Protein AF-A0A376B6M5-F1 (afdb_monomer_lite)

Organism: NCBI:txid36035

Radius of gyration: 37.92 Å; chains: 1; bounding box: 110×83×155 Å

pLDDT: mean 71.97, std 23.55, range [29.25, 98.12]

Structure (mmCIF, N/CA/C/O backbone):
data_AF-A0A376B6M5-F1
#
_entry.id   AF-A0A376B6M5-F1
#
loop_
_atom_site.group_PDB
_atom_site.id
_atom_site.type_symbol
_atom_site.label_atom_id
_atom_site.label_alt_id
_atom_site.label_comp_id
_atom_site.label_asym_id
_atom_site.label_entity_id
_atom_site.label_seq_id
_atom_site.pdbx_PDB_ins_code
_atom_site.Cartn_x
_atom_site.Cartn_y
_atom_site.Cartn_z
_atom_site.occupancy
_atom_site.B_iso_or_equiv
_atom_site.auth_seq_id
_atom_site.auth_comp_id
_atom_site.auth_asym_id
_atom_site.auth_atom_id
_atom_site.pdbx_PDB_model_num
ATOM 1 N N . MET A 1 1 ? 16.425 44.437 -76.023 1.00 42.38 1 MET A N 1
ATOM 2 C CA . MET A 1 1 ? 15.908 43.335 -75.188 1.00 42.38 1 MET A CA 1
ATOM 3 C C . MET A 1 1 ? 16.754 43.298 -73.933 1.00 42.38 1 MET A C 1
ATOM 5 O O . MET A 1 1 ? 17.931 42.989 -74.043 1.00 42.38 1 MET A O 1
ATOM 9 N N . SER A 1 2 ? 16.181 43.675 -72.793 1.00 36.00 2 SER A N 1
ATOM 10 C CA . SER A 1 2 ? 16.848 43.606 -71.491 1.00 36.00 2 SER A CA 1
ATOM 11 C C . SER A 1 2 ? 15.902 42.889 -70.540 1.00 36.00 2 SER A C 1
ATOM 13 O O . SER A 1 2 ? 14.833 43.403 -70.222 1.00 36.00 2 SER A O 1
ATOM 15 N N . THR A 1 3 ? 16.261 41.665 -70.176 1.00 44.50 3 THR A N 1
ATOM 16 C CA . THR A 1 3 ? 15.532 40.807 -69.243 1.00 44.50 3 THR A CA 1
ATOM 17 C C . THR A 1 3 ? 15.898 41.230 -67.824 1.00 44.50 3 THR A C 1
ATOM 19 O O . THR A 1 3 ? 17.062 41.161 -67.436 1.00 44.50 3 THR A O 1
ATOM 22 N N . ILE A 1 4 ? 14.913 41.715 -67.068 1.00 45.03 4 ILE A N 1
ATOM 23 C CA . ILE A 1 4 ? 15.058 42.065 -65.652 1.00 45.03 4 ILE A CA 1
ATOM 24 C C . ILE A 1 4 ? 14.768 40.804 -64.838 1.00 45.03 4 ILE A C 1
ATOM 26 O O . ILE A 1 4 ? 13.640 40.314 -64.821 1.00 45.03 4 ILE A O 1
ATOM 30 N N . THR A 1 5 ? 15.795 40.277 -64.179 1.00 50.28 5 THR A N 1
ATOM 31 C CA . THR A 1 5 ? 15.684 39.181 -63.214 1.00 50.28 5 THR A CA 1
ATOM 32 C C . THR A 1 5 ? 15.249 39.773 -61.875 1.00 50.28 5 THR A C 1
ATOM 34 O O . THR A 1 5 ? 16.032 40.451 -61.212 1.00 50.28 5 THR A O 1
ATOM 37 N N . VAL A 1 6 ? 13.988 39.569 -61.492 1.00 49.81 6 VAL A N 1
ATOM 38 C CA . VAL A 1 6 ? 13.473 39.966 -60.174 1.00 49.81 6 VAL A CA 1
ATOM 39 C C . VAL A 1 6 ? 13.987 38.959 -59.147 1.00 49.81 6 VAL A C 1
ATOM 41 O O . VAL A 1 6 ? 13.664 37.775 -59.215 1.00 49.81 6 VAL A O 1
ATOM 44 N N . ALA A 1 7 ? 14.831 39.419 -58.226 1.00 50.88 7 ALA A N 1
ATOM 45 C CA . ALA A 1 7 ? 15.274 38.628 -57.089 1.00 50.88 7 ALA A CA 1
ATOM 46 C C . ALA A 1 7 ? 14.101 38.463 -56.109 1.00 50.88 7 ALA A C 1
ATOM 48 O O . ALA A 1 7 ? 13.581 39.452 -55.596 1.00 50.88 7 ALA A O 1
ATOM 49 N N . ASN A 1 8 ? 13.689 37.216 -55.867 1.00 51.53 8 ASN A N 1
ATOM 50 C CA . ASN A 1 8 ? 12.739 36.862 -54.816 1.00 51.53 8 ASN A CA 1
ATOM 51 C C . ASN A 1 8 ? 13.352 37.209 -53.454 1.00 51.53 8 ASN A C 1
ATOM 53 O O . ASN A 1 8 ? 14.197 36.476 -52.941 1.00 51.53 8 ASN A O 1
ATOM 57 N N . THR A 1 9 ? 12.937 38.330 -52.873 1.00 55.41 9 THR A N 1
ATOM 58 C CA . THR A 1 9 ? 13.170 38.631 -51.462 1.00 55.41 9 THR A CA 1
ATOM 59 C C . THR A 1 9 ? 12.278 37.703 -50.644 1.00 55.41 9 THR A C 1
ATOM 61 O O . THR A 1 9 ? 11.066 37.901 -50.597 1.00 55.41 9 THR A O 1
ATOM 64 N N . VAL A 1 10 ? 12.866 36.651 -50.073 1.00 61.28 10 VAL A N 1
ATOM 65 C CA . VAL A 1 10 ? 12.209 35.804 -49.069 1.00 61.28 10 VAL A CA 1
ATOM 66 C C . VAL A 1 10 ? 11.846 36.707 -47.895 1.00 61.28 10 VAL A C 1
ATOM 68 O O . VAL A 1 10 ? 12.724 37.381 -47.356 1.00 61.28 10 VAL A O 1
ATOM 71 N N . ASP A 1 11 ? 10.558 36.773 -47.567 1.00 70.31 11 ASP A N 1
ATOM 72 C CA . ASP A 1 11 ? 10.058 37.571 -46.455 1.00 70.31 11 ASP A CA 1
ATOM 73 C C . ASP A 1 11 ? 10.614 36.975 -45.147 1.00 70.31 11 ASP A C 1
ATOM 75 O O . ASP A 1 11 ? 10.337 35.808 -44.850 1.00 70.31 11 ASP A O 1
ATOM 79 N N . PRO A 1 12 ? 11.451 37.700 -44.382 1.00 65.06 12 PRO A N 1
ATOM 80 C CA . PRO A 1 12 ? 12.035 37.182 -43.143 1.00 65.06 12 PRO A CA 1
ATOM 81 C C . PRO A 1 12 ? 10.975 36.761 -42.108 1.00 65.06 12 PRO A C 1
ATOM 83 O O . PRO A 1 12 ? 11.265 35.938 -41.235 1.00 65.06 12 PRO A O 1
ATOM 86 N N . ASP A 1 13 ? 9.736 37.249 -42.236 1.00 74.00 13 ASP A N 1
ATOM 87 C CA . ASP A 1 13 ? 8.611 36.847 -41.390 1.00 74.00 13 ASP A CA 1
ATOM 88 C C . ASP A 1 13 ? 8.170 35.384 -41.622 1.00 74.00 13 ASP A C 1
ATOM 90 O O . ASP A 1 13 ? 7.668 34.737 -40.693 1.00 74.00 13 ASP A O 1
ATOM 94 N N . ASP A 1 14 ? 8.408 34.814 -42.809 1.00 82.19 14 ASP A N 1
ATOM 95 C CA . ASP A 1 14 ? 8.034 33.428 -43.127 1.00 82.19 14 ASP A CA 1
ATOM 96 C C . ASP A 1 14 ? 8.996 32.401 -42.509 1.00 82.19 14 ASP A C 1
ATOM 98 O O . ASP A 1 14 ? 8.570 31.327 -42.064 1.00 82.19 14 ASP A O 1
ATOM 102 N N . GLU A 1 15 ? 10.289 32.726 -42.407 1.00 88.75 15 GLU A N 1
ATOM 103 C CA . GLU A 1 15 ? 11.267 31.844 -41.762 1.00 88.75 15 GLU A CA 1
ATOM 104 C C . GLU A 1 15 ? 11.004 31.743 -40.256 1.00 88.75 15 GLU A C 1
ATOM 106 O O . GLU A 1 15 ? 10.956 30.638 -39.705 1.00 88.75 15 GLU A O 1
ATOM 111 N N . TYR A 1 16 ? 10.743 32.877 -39.599 1.00 85.62 16 TYR A N 1
ATOM 112 C CA . TYR A 1 16 ? 10.411 32.904 -38.176 1.00 85.62 16 TYR A CA 1
ATOM 113 C C . TYR A 1 16 ? 9.125 32.121 -37.876 1.00 85.62 16 TYR A C 1
ATOM 115 O O . TYR A 1 16 ? 9.098 31.294 -36.961 1.00 85.62 16 TYR A O 1
ATOM 123 N N . ARG A 1 17 ? 8.067 32.304 -38.679 1.00 86.81 17 ARG A N 1
ATOM 124 C CA . ARG A 1 17 ? 6.808 31.548 -38.534 1.00 86.81 17 ARG A CA 1
ATOM 125 C C . ARG A 1 17 ? 7.002 30.049 -38.739 1.00 86.81 17 ARG A C 1
ATOM 127 O O . ARG A 1 17 ? 6.404 29.252 -38.012 1.00 86.81 17 ARG A O 1
ATOM 134 N N . SER A 1 18 ? 7.851 29.658 -39.687 1.00 89.81 18 SER A N 1
ATOM 135 C CA . SER A 1 18 ? 8.204 28.256 -39.927 1.00 89.81 18 SER A CA 1
ATOM 136 C C . SER A 1 18 ? 8.954 27.648 -38.737 1.00 89.81 18 SER A C 1
ATOM 138 O O . SER A 1 18 ? 8.598 26.563 -38.271 1.00 89.81 18 SER A O 1
ATOM 140 N N . GLN A 1 19 ? 9.942 28.359 -38.183 1.00 90.94 19 GLN A N 1
ATOM 141 C CA . GLN A 1 19 ? 10.676 27.914 -36.994 1.00 90.94 19 GLN A CA 1
ATOM 142 C C . GLN A 1 19 ? 9.765 27.816 -35.761 1.00 90.94 19 GLN A C 1
ATOM 144 O O . GLN A 1 19 ? 9.775 26.794 -35.076 1.00 90.94 19 GLN A O 1
ATOM 149 N N . LEU A 1 20 ? 8.920 28.821 -35.513 1.00 88.94 20 LEU A N 1
ATOM 150 C CA . LEU A 1 20 ? 7.974 28.811 -34.396 1.00 88.94 20 LEU A CA 1
ATOM 151 C C . LEU A 1 20 ? 6.954 27.670 -34.522 1.00 88.94 20 LEU A C 1
ATOM 153 O O . LEU A 1 20 ? 6.673 26.991 -33.537 1.00 88.94 20 LEU A O 1
ATOM 157 N N . SER A 1 21 ? 6.456 27.398 -35.732 1.00 90.62 21 SER A N 1
ATOM 158 C CA . SER A 1 21 ? 5.546 26.272 -35.983 1.00 90.62 21 SER A CA 1
ATOM 159 C C . SER A 1 21 ? 6.216 24.926 -35.704 1.00 90.62 21 SER A C 1
ATOM 161 O O . SER A 1 21 ? 5.599 24.055 -35.097 1.00 90.62 21 SER A O 1
ATOM 163 N N . LYS A 1 22 ? 7.498 24.762 -36.067 1.00 88.44 22 LYS A N 1
ATOM 164 C CA . LYS A 1 22 ? 8.281 23.562 -35.723 1.00 88.44 22 LYS A CA 1
ATOM 165 C C . LYS A 1 22 ? 8.461 23.407 -34.213 1.00 88.44 22 LYS A C 1
ATOM 167 O O . LYS A 1 22 ? 8.351 22.294 -33.715 1.00 88.44 22 LYS A O 1
ATOM 172 N N . ILE A 1 23 ? 8.704 24.499 -33.486 1.00 87.75 23 ILE A N 1
ATOM 173 C CA . ILE A 1 23 ? 8.846 24.483 -32.021 1.00 87.75 23 ILE A CA 1
ATOM 174 C C . ILE A 1 23 ? 7.514 24.137 -31.343 1.00 87.75 23 ILE A C 1
ATOM 176 O O . ILE A 1 23 ? 7.484 23.298 -30.449 1.00 87.75 23 ILE A O 1
ATOM 180 N N . ILE A 1 24 ? 6.403 24.740 -31.776 1.00 85.00 24 ILE A N 1
ATOM 181 C CA . ILE A 1 24 ? 5.067 24.425 -31.248 1.00 85.00 24 ILE A CA 1
ATOM 182 C C . ILE A 1 24 ? 4.728 22.959 -31.518 1.00 85.00 24 ILE A C 1
ATOM 184 O O . ILE A 1 24 ? 4.291 22.267 -30.604 1.00 85.00 24 ILE A O 1
ATOM 188 N N . GLN A 1 25 ? 4.985 22.473 -32.735 1.00 83.81 25 GLN A N 1
ATOM 189 C CA . GLN A 1 25 ? 4.788 21.069 -33.084 1.00 83.81 25 GLN A CA 1
ATOM 190 C C . GLN A 1 25 ? 5.658 20.154 -32.211 1.00 83.81 25 GLN A C 1
ATOM 192 O O . GLN A 1 25 ? 5.156 19.164 -31.695 1.00 83.81 25 GLN A O 1
ATOM 197 N N . LEU A 1 26 ? 6.921 20.522 -31.959 1.00 80.31 26 LEU A N 1
ATOM 198 C CA . LEU A 1 26 ? 7.808 19.793 -31.050 1.00 80.31 26 LEU A CA 1
ATOM 199 C C . LEU A 1 26 ? 7.228 19.720 -29.630 1.00 80.31 26 LEU A C 1
ATOM 201 O O . LEU A 1 26 ? 7.226 18.648 -29.043 1.00 80.31 26 LEU A O 1
ATOM 205 N N . PHE A 1 27 ? 6.709 20.823 -29.080 1.00 78.12 27 PHE A N 1
ATOM 206 C CA . PHE A 1 27 ? 6.097 20.828 -27.745 1.00 78.12 27 PHE A CA 1
ATOM 207 C C . PHE A 1 27 ? 4.767 20.072 -27.685 1.00 78.12 27 PHE A C 1
ATOM 209 O O . PHE A 1 27 ? 4.467 19.459 -26.666 1.00 78.12 27 PHE A O 1
ATOM 216 N N . GLN A 1 28 ? 3.978 20.097 -28.759 1.00 77.38 28 GLN A N 1
ATOM 217 C CA . GLN A 1 28 ? 2.741 19.320 -28.863 1.00 77.38 28 GLN A CA 1
ATOM 218 C C . GLN A 1 28 ? 3.023 17.818 -28.998 1.00 77.38 28 GLN A C 1
ATOM 220 O O . GLN A 1 28 ? 2.302 17.002 -28.425 1.00 77.38 28 GLN A O 1
ATOM 225 N N . ASP A 1 29 ? 4.086 17.457 -29.718 1.00 76.69 29 ASP A N 1
ATOM 226 C CA . ASP A 1 29 ? 4.529 16.073 -29.887 1.00 76.69 29 ASP A CA 1
ATOM 227 C C . ASP A 1 29 ? 5.296 15.561 -28.654 1.00 76.69 29 ASP A C 1
ATOM 229 O O . ASP A 1 29 ? 5.289 14.357 -28.370 1.00 76.69 29 ASP A O 1
ATOM 233 N N . TYR A 1 30 ? 5.920 16.462 -27.884 1.00 78.19 30 TYR A N 1
ATOM 234 C CA . TYR A 1 30 ? 6.605 16.157 -26.631 1.00 78.19 30 TYR A CA 1
ATOM 235 C C . TYR A 1 30 ? 5.598 15.909 -25.507 1.00 78.19 30 TYR A C 1
ATOM 237 O O . TYR A 1 30 ? 5.283 16.768 -24.687 1.00 78.19 30 TYR A O 1
ATOM 245 N N . ASN A 1 31 ? 5.112 14.674 -25.450 1.00 82.06 31 ASN A N 1
ATOM 246 C CA . ASN A 1 31 ? 4.374 14.161 -24.311 1.00 82.06 31 ASN A CA 1
ATOM 247 C C . ASN A 1 31 ? 5.302 13.238 -23.499 1.00 82.06 31 ASN A C 1
ATOM 249 O O . ASN A 1 31 ? 5.416 12.055 -23.839 1.00 82.06 31 ASN A O 1
ATOM 253 N N . PRO A 1 32 ? 5.974 13.736 -22.441 1.00 79.19 32 PRO A N 1
ATOM 254 C CA . PRO A 1 32 ? 6.906 12.932 -21.643 1.00 79.19 32 PRO A CA 1
ATOM 255 C C . PRO A 1 32 ? 6.212 11.758 -20.939 1.00 79.19 32 PRO A C 1
ATOM 257 O O . PRO A 1 32 ? 6.859 10.777 -20.587 1.00 79.19 32 PRO A O 1
ATOM 260 N N . GLY A 1 33 ? 4.887 11.831 -20.768 1.00 85.62 33 GLY A N 1
ATOM 261 C CA . GLY A 1 33 ? 4.089 10.740 -20.226 1.00 85.62 33 GLY A CA 1
ATOM 262 C C . GLY A 1 33 ? 3.821 9.620 -21.227 1.00 85.62 33 GLY A C 1
ATOM 263 O O . GLY A 1 33 ? 3.503 8.519 -20.795 1.00 85.62 33 GLY A O 1
ATOM 264 N N . LYS A 1 34 ? 3.949 9.858 -22.539 1.00 89.75 34 LYS A N 1
ATOM 265 C CA . LYS A 1 34 ? 3.618 8.867 -23.572 1.00 89.75 34 LYS A CA 1
ATOM 266 C C . LYS A 1 34 ? 4.549 7.660 -23.493 1.00 89.75 34 LYS A C 1
ATOM 268 O O . LYS A 1 34 ? 5.763 7.809 -23.367 1.00 89.75 34 LYS A O 1
ATOM 273 N N . ILE A 1 35 ? 3.987 6.471 -23.662 1.00 90.19 35 ILE A N 1
ATOM 274 C CA . ILE A 1 35 ? 4.739 5.217 -23.658 1.00 90.19 35 ILE A CA 1
ATOM 275 C C . ILE A 1 35 ? 5.524 5.103 -24.965 1.00 90.19 35 ILE A C 1
ATOM 277 O O . ILE A 1 35 ? 4.984 4.793 -26.024 1.00 90.19 35 ILE A O 1
ATOM 281 N N . THR A 1 36 ? 6.810 5.425 -24.888 1.00 90.69 36 THR A N 1
ATOM 282 C CA . THR A 1 36 ? 7.780 5.290 -25.975 1.00 90.69 36 THR A CA 1
ATOM 283 C C . THR A 1 36 ? 9.083 4.766 -25.392 1.00 90.69 36 THR A C 1
ATOM 285 O O . THR A 1 36 ? 9.381 5.023 -24.225 1.00 90.69 36 THR A O 1
ATOM 288 N N . GLN A 1 37 ? 9.878 4.071 -26.207 1.00 92.12 37 GLN A N 1
ATOM 289 C CA . GLN A 1 37 ? 11.206 3.602 -25.809 1.00 92.12 37 GLN A CA 1
ATOM 290 C C . GLN A 1 37 ? 12.057 4.750 -25.239 1.00 92.12 37 GLN A C 1
ATOM 292 O O . GLN A 1 37 ? 12.602 4.620 -24.150 1.00 92.12 37 GLN A O 1
ATOM 297 N N . GLN A 1 38 ? 12.084 5.906 -25.915 1.00 90.88 38 GLN A N 1
ATOM 298 C CA . GLN A 1 38 ? 12.850 7.072 -25.466 1.00 90.88 38 GLN A CA 1
ATOM 299 C C . GLN A 1 38 ? 12.392 7.592 -24.098 1.00 90.88 38 GLN A C 1
ATOM 301 O O . GLN A 1 38 ? 13.226 7.893 -23.247 1.00 90.88 38 GLN A O 1
ATOM 306 N N . ASN A 1 39 ? 11.081 7.700 -23.860 1.00 93.06 39 ASN A N 1
ATOM 307 C CA . ASN A 1 39 ? 10.576 8.179 -22.572 1.00 93.06 39 ASN A CA 1
ATOM 308 C C . ASN A 1 39 ? 10.850 7.174 -21.441 1.00 93.06 39 ASN A C 1
ATOM 310 O O . ASN A 1 39 ? 11.148 7.591 -20.324 1.00 93.06 39 ASN A O 1
ATOM 314 N N . ILE A 1 40 ? 10.809 5.868 -21.727 1.00 95.12 40 ILE A N 1
ATOM 315 C CA . ILE A 1 40 ? 11.199 4.828 -20.765 1.00 95.12 40 ILE A CA 1
ATOM 316 C C . ILE A 1 40 ? 12.693 4.944 -20.439 1.00 95.12 40 ILE A C 1
ATOM 318 O O . ILE A 1 40 ? 13.043 4.983 -19.262 1.00 95.12 40 ILE A O 1
ATOM 322 N N . THR A 1 41 ? 13.564 5.095 -21.442 1.00 95.19 41 THR A N 1
ATOM 323 C CA . THR A 1 41 ? 15.000 5.350 -21.235 1.00 95.19 41 THR A CA 1
ATOM 324 C C . THR A 1 41 ? 15.237 6.615 -20.405 1.00 95.19 41 THR A C 1
ATOM 326 O O . THR A 1 41 ? 16.041 6.598 -19.479 1.00 95.19 41 THR A O 1
ATOM 329 N N . ASN A 1 42 ? 14.496 7.698 -20.659 1.00 94.94 42 ASN A N 1
ATOM 330 C CA . ASN A 1 42 ? 14.600 8.928 -19.868 1.00 94.94 42 ASN A CA 1
ATOM 331 C C . ASN A 1 42 ? 14.235 8.697 -18.391 1.00 94.94 42 ASN A C 1
ATOM 333 O O . ASN A 1 42 ? 14.924 9.203 -17.509 1.00 94.94 42 ASN A O 1
ATOM 337 N N . ILE A 1 43 ? 13.182 7.920 -18.112 1.00 95.81 43 ILE A N 1
ATOM 338 C CA . ILE A 1 43 ? 12.822 7.527 -16.741 1.00 95.81 43 ILE A CA 1
ATOM 339 C C . ILE A 1 43 ? 13.941 6.702 -16.097 1.00 95.81 43 ILE A C 1
ATOM 341 O O . ILE A 1 43 ? 14.291 6.956 -14.946 1.00 95.81 43 ILE A O 1
ATOM 345 N N . CYS A 1 44 ? 14.514 5.745 -16.829 1.00 96.81 44 CYS A N 1
ATOM 346 C CA . CYS A 1 44 ? 15.618 4.920 -16.338 1.00 96.81 44 CYS A CA 1
ATOM 347 C C . CYS A 1 44 ? 16.829 5.784 -15.966 1.00 96.81 44 CYS A C 1
ATOM 349 O O . CYS A 1 44 ? 17.364 5.634 -14.873 1.00 96.81 44 CYS A O 1
ATOM 351 N N . ASN A 1 45 ? 17.173 6.770 -16.800 1.00 95.31 45 ASN A N 1
ATOM 352 C CA . ASN A 1 45 ? 18.247 7.722 -16.515 1.00 95.31 45 ASN A CA 1
ATOM 353 C C . ASN A 1 45 ? 17.975 8.547 -15.245 1.00 95.31 45 ASN A C 1
ATOM 355 O O . ASN A 1 45 ? 18.883 8.753 -14.448 1.00 95.31 45 ASN A O 1
ATOM 359 N N . ILE A 1 46 ? 16.729 8.991 -15.018 1.00 95.75 46 ILE A N 1
ATOM 360 C CA . ILE A 1 46 ? 16.339 9.708 -13.786 1.00 95.75 46 ILE A CA 1
ATOM 361 C C . ILE A 1 46 ? 16.523 8.825 -12.542 1.00 95.75 46 ILE A C 1
ATOM 363 O O . ILE A 1 46 ? 16.853 9.329 -11.470 1.00 95.75 46 ILE A O 1
ATOM 367 N N . LEU A 1 47 ? 16.301 7.516 -12.680 1.00 95.81 47 LEU A N 1
ATOM 368 C CA . LEU A 1 47 ? 16.459 6.530 -11.610 1.00 95.81 47 LEU A CA 1
ATOM 369 C C . LEU A 1 47 ? 17.875 5.927 -11.540 1.00 95.81 47 LEU A C 1
ATOM 371 O O . LEU A 1 47 ? 18.097 5.039 -10.723 1.00 95.81 47 LEU A O 1
ATOM 375 N N . ASN A 1 48 ? 18.826 6.421 -12.343 1.00 96.69 48 ASN A N 1
ATOM 376 C CA . ASN A 1 48 ? 20.199 5.913 -12.463 1.00 96.69 48 ASN A CA 1
ATOM 377 C C . ASN A 1 48 ? 20.286 4.420 -12.837 1.00 96.69 48 ASN A C 1
ATOM 379 O O . ASN A 1 48 ? 21.124 3.694 -12.309 1.00 96.69 48 ASN A O 1
ATOM 383 N N . LEU A 1 49 ? 19.413 3.966 -13.736 1.00 96.94 49 LEU A N 1
ATOM 384 C CA . LEU A 1 49 ? 19.402 2.602 -14.263 1.00 96.94 49 LEU A CA 1
ATOM 385 C C . LEU A 1 49 ? 20.096 2.541 -15.625 1.00 96.94 49 LEU A C 1
ATOM 387 O O . LEU A 1 49 ? 19.938 3.445 -16.451 1.00 96.94 49 LEU A O 1
ATOM 391 N N . GLU A 1 50 ? 20.815 1.452 -15.883 1.00 97.56 50 GLU A N 1
ATOM 392 C CA . GLU A 1 50 ? 21.448 1.211 -17.178 1.00 97.56 50 GLU A CA 1
ATOM 393 C C . GLU A 1 50 ? 20.415 0.713 -18.191 1.00 97.56 50 GLU A C 1
ATOM 395 O O . GLU A 1 50 ? 19.492 -0.028 -17.844 1.00 97.56 50 GLU A O 1
ATOM 400 N N . THR A 1 51 ? 20.554 1.116 -19.458 1.00 97.19 51 THR A N 1
ATOM 401 C CA . THR A 1 51 ? 19.656 0.666 -20.530 1.00 97.19 51 THR A CA 1
ATOM 402 C C . THR A 1 51 ? 20.423 0.233 -21.771 1.00 97.19 51 THR A C 1
ATOM 404 O O . THR A 1 51 ? 21.403 0.866 -22.162 1.00 97.19 51 THR A O 1
ATOM 407 N N . PHE A 1 52 ? 19.943 -0.831 -22.409 1.00 96.44 52 PHE A N 1
ATOM 408 C CA . PHE A 1 52 ? 20.511 -1.427 -23.614 1.00 96.44 52 PHE A CA 1
ATOM 409 C C . PHE A 1 52 ? 19.402 -1.644 -24.638 1.00 96.44 52 PHE A C 1
ATOM 411 O O . PHE A 1 52 ? 18.273 -1.974 -24.278 1.00 96.44 52 PHE A O 1
ATOM 418 N N . VAL A 1 53 ? 19.709 -1.447 -25.916 1.00 94.25 53 VAL A N 1
ATOM 419 C CA . VAL A 1 53 ? 18.747 -1.614 -27.008 1.00 94.25 53 VAL A CA 1
ATOM 420 C C . VAL A 1 53 ? 19.304 -2.635 -27.982 1.00 94.25 53 VAL A C 1
ATOM 422 O O . VAL A 1 53 ? 20.406 -2.444 -28.492 1.00 94.25 53 VAL A O 1
ATOM 425 N N . ASP A 1 54 ? 18.529 -3.677 -28.256 1.00 93.12 54 ASP A N 1
ATOM 426 C CA . ASP A 1 54 ? 18.867 -4.728 -29.211 1.00 93.12 54 ASP A CA 1
ATOM 427 C C . ASP A 1 54 ? 17.747 -4.902 -30.248 1.00 93.12 54 ASP A C 1
ATOM 429 O O . ASP A 1 54 ? 16.578 -4.617 -29.977 1.00 93.12 54 ASP A O 1
ATOM 433 N N . THR A 1 55 ? 18.091 -5.339 -31.458 1.00 89.81 55 THR A N 1
ATOM 434 C CA . THR A 1 55 ? 17.117 -5.641 -32.518 1.00 89.81 55 THR A CA 1
ATOM 435 C C . THR A 1 55 ? 17.042 -7.145 -32.700 1.00 89.81 55 THR A C 1
ATOM 437 O O . THR A 1 55 ? 17.977 -7.769 -33.190 1.00 89.81 55 THR A O 1
ATOM 440 N N . LEU A 1 56 ? 15.905 -7.722 -32.328 1.00 86.12 56 LEU A N 1
ATOM 441 C CA . LEU A 1 56 ? 15.634 -9.142 -32.471 1.00 86.12 56 LEU A CA 1
ATOM 442 C C . LEU A 1 56 ? 14.976 -9.391 -33.830 1.00 86.12 56 LEU A C 1
ATOM 444 O O . LEU A 1 56 ? 13.874 -8.903 -34.108 1.00 86.12 56 LEU A O 1
ATOM 448 N N . THR A 1 57 ? 15.647 -10.169 -34.674 1.00 79.44 57 THR A N 1
ATOM 449 C CA . THR A 1 57 ? 15.038 -10.775 -35.858 1.00 79.44 57 THR A CA 1
ATOM 450 C C . THR A 1 57 ? 14.312 -12.053 -35.429 1.00 79.44 57 THR A C 1
ATOM 452 O O . THR A 1 57 ? 14.890 -12.912 -34.769 1.00 79.44 57 THR A O 1
ATOM 455 N N . GLU A 1 58 ? 13.028 -12.202 -35.776 1.00 67.44 58 GLU A N 1
ATOM 456 C CA . GLU A 1 58 ? 12.214 -13.399 -35.461 1.00 67.44 58 GLU A CA 1
ATOM 457 C C . GLU A 1 58 ? 12.647 -14.661 -36.257 1.00 67.44 58 GLU A C 1
ATOM 459 O O . GLU A 1 58 ? 11.859 -15.577 -36.462 1.00 67.44 58 GLU A O 1
ATOM 464 N N . GLU A 1 59 ? 13.906 -14.755 -36.693 1.00 59.03 59 GLU A N 1
ATOM 465 C CA . GLU A 1 59 ? 14.407 -15.760 -37.646 1.00 59.03 59 GLU A CA 1
ATOM 466 C C . GLU A 1 59 ? 14.524 -17.197 -37.088 1.00 59.03 59 GLU A C 1
ATOM 468 O O . GLU A 1 59 ? 14.999 -18.078 -37.794 1.00 59.03 59 GLU A O 1
ATOM 473 N N . HIS A 1 60 ? 14.098 -17.490 -35.851 1.00 50.50 60 HIS A N 1
ATOM 474 C CA . HIS A 1 60 ? 14.364 -18.790 -35.197 1.00 50.50 60 HIS A CA 1
ATOM 475 C C . HIS A 1 60 ? 13.153 -19.534 -34.606 1.00 50.50 60 HIS A C 1
ATOM 477 O O . HIS A 1 60 ? 13.340 -20.524 -33.903 1.00 50.50 60 HIS A O 1
ATOM 483 N N . GLN A 1 61 ? 11.911 -19.125 -34.889 1.00 49.94 61 GLN A N 1
ATOM 484 C CA . GLN A 1 61 ? 10.726 -19.918 -34.494 1.00 49.94 61 GLN A CA 1
ATOM 485 C C . GLN A 1 61 ? 10.082 -20.715 -35.640 1.00 49.94 61 GLN A C 1
ATOM 487 O O . GLN A 1 61 ? 9.250 -21.585 -35.383 1.00 49.94 61 GLN A O 1
ATOM 492 N N . GLU A 1 62 ? 10.475 -20.483 -36.895 1.00 53.53 62 GLU A N 1
ATOM 493 C CA . GLU A 1 62 ? 9.877 -21.172 -38.049 1.00 53.53 62 GLU A CA 1
ATOM 494 C C . GLU A 1 62 ? 10.547 -22.523 -38.378 1.00 53.53 62 GLU A C 1
ATOM 496 O O . GLU A 1 62 ? 9.869 -23.421 -38.888 1.00 53.53 62 GLU A O 1
ATOM 501 N N . ASP A 1 63 ? 11.805 -22.741 -37.973 1.00 53.50 63 ASP A N 1
ATOM 502 C CA . ASP A 1 63 ? 12.569 -23.965 -38.283 1.00 53.50 63 ASP A CA 1
ATOM 503 C C . ASP A 1 63 ? 11.971 -25.248 -37.664 1.00 53.50 63 ASP A C 1
ATOM 505 O O . ASP A 1 63 ? 12.005 -26.317 -38.281 1.00 53.50 63 ASP A O 1
ATOM 509 N N . GLU A 1 64 ? 11.345 -25.175 -36.481 1.00 54.88 64 GLU A N 1
ATOM 510 C CA . GLU A 1 64 ? 10.639 -26.332 -35.893 1.00 54.88 64 GLU A CA 1
ATOM 511 C C . GLU A 1 64 ? 9.346 -26.674 -36.651 1.00 54.88 64 GLU A C 1
ATOM 513 O O . GLU A 1 64 ? 8.960 -27.843 -36.751 1.00 54.88 64 GLU A O 1
ATOM 518 N N . THR A 1 65 ? 8.688 -25.673 -37.240 1.00 56.88 65 THR A N 1
ATOM 519 C CA . THR A 1 65 ? 7.434 -25.876 -37.978 1.00 56.88 65 THR A CA 1
ATOM 520 C C . THR A 1 65 ? 7.702 -26.377 -39.402 1.00 56.88 65 THR A C 1
ATOM 522 O O . THR A 1 65 ? 6.946 -27.209 -39.917 1.00 56.88 65 THR A O 1
ATOM 525 N N . GLU A 1 66 ? 8.798 -25.945 -40.035 1.00 58.59 66 GLU A N 1
ATOM 526 C CA . GLU A 1 66 ? 9.229 -26.469 -41.337 1.00 58.59 66 GLU A CA 1
ATOM 527 C C . GLU A 1 66 ? 9.755 -27.908 -41.262 1.00 58.59 66 GLU A C 1
ATOM 529 O O . GLU A 1 66 ? 9.445 -28.707 -42.152 1.00 58.59 66 GLU A O 1
ATOM 534 N N . MET A 1 67 ? 10.441 -28.302 -40.181 1.00 55.69 67 MET A N 1
ATOM 535 C CA . MET A 1 67 ? 10.849 -29.702 -39.981 1.00 55.69 67 MET A CA 1
ATOM 536 C C . MET A 1 67 ? 9.650 -30.660 -39.878 1.00 55.69 67 MET A C 1
ATOM 538 O O . MET A 1 67 ? 9.676 -31.751 -40.456 1.00 55.69 67 MET A O 1
ATOM 542 N N . LEU A 1 68 ? 8.565 -30.253 -39.206 1.00 58.56 68 LEU A N 1
ATOM 543 C CA . LEU A 1 68 ? 7.333 -31.050 -39.139 1.00 58.56 68 LEU A CA 1
ATOM 544 C C . LEU A 1 68 ? 6.579 -31.097 -40.477 1.00 58.56 68 LEU A C 1
ATOM 546 O O . LEU A 1 68 ? 5.984 -32.127 -40.807 1.00 58.56 68 LEU A O 1
ATOM 550 N N . LYS A 1 69 ? 6.633 -30.029 -41.284 1.00 59.97 69 LYS A N 1
ATOM 551 C CA . LYS A 1 69 ? 6.066 -30.033 -42.643 1.00 59.97 69 LYS A CA 1
ATOM 552 C C . LYS A 1 69 ? 6.873 -30.907 -43.608 1.00 59.97 69 LYS A C 1
ATOM 554 O O . LYS A 1 69 ? 6.269 -31.629 -44.402 1.00 59.97 69 LYS A O 1
ATOM 559 N N . GLN A 1 70 ? 8.204 -30.936 -43.498 1.00 58.25 70 GLN A N 1
ATOM 560 C CA . GLN A 1 70 ? 9.044 -31.833 -44.303 1.00 58.25 70 GLN A CA 1
ATOM 561 C C . GLN A 1 70 ? 8.855 -33.316 -43.945 1.00 58.25 70 GLN A C 1
ATOM 563 O O . GLN A 1 70 ? 8.978 -34.166 -44.829 1.00 58.25 70 GLN A O 1
ATOM 568 N N . GLN A 1 71 ? 8.467 -33.655 -42.709 1.00 58.31 71 GLN A N 1
ATOM 569 C CA . GLN A 1 71 ? 8.097 -35.037 -42.363 1.00 58.31 71 GLN A CA 1
ATOM 570 C C . GLN A 1 71 ? 6.720 -35.477 -42.888 1.00 58.31 71 GLN A C 1
ATOM 572 O O . GLN A 1 71 ? 6.488 -36.678 -43.015 1.00 58.31 71 GLN A O 1
ATOM 577 N N . GLN A 1 72 ? 5.821 -34.553 -43.249 1.00 57.84 72 GLN A N 1
ATOM 578 C CA . GLN A 1 72 ? 4.496 -34.899 -43.794 1.00 57.84 72 GLN A CA 1
ATOM 579 C C . GLN A 1 72 ? 4.404 -34.850 -45.330 1.00 57.84 72 GLN A C 1
ATOM 581 O O . GLN A 1 72 ? 3.441 -35.370 -45.888 1.00 57.84 72 GLN A O 1
ATOM 586 N N . GLN A 1 73 ? 5.400 -34.306 -46.040 1.00 55.97 73 GLN A N 1
ATOM 587 C CA . GLN A 1 73 ? 5.352 -34.148 -47.505 1.00 55.97 73 GLN A CA 1
ATOM 588 C C .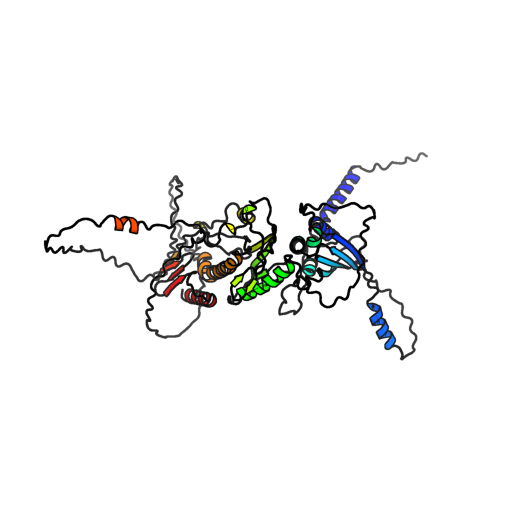 GLN A 1 73 ? 5.987 -35.281 -48.338 1.00 55.97 73 GLN A C 1
ATOM 590 O O . GLN A 1 73 ? 6.098 -35.154 -49.555 1.00 55.97 73 GLN A O 1
ATOM 595 N N . GLN A 1 74 ? 6.330 -36.440 -47.764 1.00 55.06 74 GLN A N 1
ATOM 596 C CA . GLN A 1 74 ? 6.848 -37.573 -48.559 1.00 55.06 74 GLN A CA 1
ATOM 597 C C . GLN A 1 74 ? 5.789 -38.414 -49.306 1.00 55.06 74 GLN A C 1
ATOM 599 O O . GLN A 1 74 ? 6.103 -39.511 -49.762 1.00 55.06 74 GLN A O 1
ATOM 604 N N . GLN A 1 75 ? 4.557 -37.931 -49.509 1.00 55.31 75 GLN A N 1
ATOM 605 C CA . GLN A 1 75 ? 3.588 -38.604 -50.391 1.00 55.31 75 GLN A CA 1
ATOM 606 C C . GLN A 1 75 ? 2.710 -37.617 -51.179 1.00 55.31 75 GLN A C 1
ATOM 608 O O . GLN A 1 75 ? 1.566 -37.395 -50.803 1.00 55.31 75 GLN A O 1
ATOM 613 N N . GLN A 1 76 ? 3.232 -37.049 -52.278 1.00 45.53 76 GLN A N 1
ATOM 614 C CA . GLN A 1 76 ? 2.565 -36.903 -53.596 1.00 45.53 76 GLN A CA 1
ATOM 615 C C . GLN A 1 76 ? 3.340 -35.945 -54.532 1.00 45.53 76 GLN A C 1
ATOM 617 O O . GLN A 1 76 ? 3.869 -34.941 -54.063 1.00 45.53 76 GLN A O 1
ATOM 622 N N . PRO A 1 77 ? 3.376 -36.193 -55.860 1.00 51.72 77 PRO A N 1
ATOM 623 C CA . PRO A 1 77 ? 3.892 -35.242 -56.837 1.00 51.72 77 PRO A CA 1
ATOM 624 C C . PRO A 1 77 ? 2.740 -34.557 -57.583 1.00 51.72 77 PRO A C 1
ATOM 626 O O . PRO A 1 77 ? 2.040 -35.210 -58.351 1.00 51.72 77 PRO A O 1
ATOM 629 N N . THR A 1 78 ? 2.557 -33.244 -57.447 1.00 43.47 78 THR A N 1
ATOM 630 C CA . THR A 1 78 ? 1.928 -32.431 -58.505 1.00 43.47 78 THR A CA 1
ATOM 631 C C . THR A 1 78 ? 2.452 -31.002 -58.440 1.00 43.47 78 THR A C 1
ATOM 633 O O . THR A 1 78 ? 2.540 -30.395 -57.380 1.00 43.47 78 THR A O 1
ATOM 636 N N . GLN A 1 79 ? 2.859 -30.520 -59.611 1.00 51.03 79 GLN A N 1
ATOM 637 C CA . GLN A 1 79 ? 3.364 -29.186 -59.888 1.00 51.03 79 GLN A CA 1
ATOM 638 C C . GLN A 1 79 ? 2.272 -28.138 -59.672 1.00 51.03 79 GLN A C 1
ATOM 640 O O . GLN A 1 79 ? 1.256 -28.201 -60.352 1.00 51.03 79 GLN A O 1
ATOM 645 N N . GLU A 1 80 ? 2.534 -27.127 -58.849 1.00 44.53 80 GLU A N 1
ATOM 646 C CA . GLU A 1 80 ? 1.970 -25.789 -59.023 1.00 44.53 80 GLU A CA 1
ATOM 647 C C . GLU A 1 80 ? 2.926 -24.749 -58.423 1.00 44.53 80 GLU A C 1
ATOM 649 O O . GLU A 1 80 ? 3.593 -24.966 -57.415 1.00 44.53 80 GLU A O 1
ATOM 654 N N . ARG A 1 81 ? 3.093 -23.651 -59.158 1.00 53.22 81 ARG A N 1
ATOM 655 C CA . ARG A 1 81 ? 4.123 -22.631 -58.970 1.00 53.22 81 ARG A CA 1
ATOM 656 C C . ARG A 1 81 ? 3.603 -21.604 -57.965 1.00 53.22 81 ARG A C 1
ATOM 658 O O . ARG A 1 81 ? 2.924 -20.662 -58.362 1.00 53.22 81 ARG A O 1
ATOM 665 N N . GLU A 1 82 ? 3.909 -21.792 -56.686 1.00 46.22 82 GLU A N 1
ATOM 666 C CA . GLU A 1 82 ? 3.596 -20.816 -55.639 1.00 46.22 82 GLU A CA 1
ATOM 667 C C . GLU A 1 82 ? 4.486 -19.574 -55.776 1.00 46.22 82 GLU A C 1
ATOM 669 O O . GLU A 1 82 ? 5.714 -19.627 -55.697 1.00 46.22 82 GLU A O 1
ATOM 674 N N . THR A 1 83 ? 3.853 -18.423 -55.995 1.00 47.81 83 THR A N 1
ATOM 675 C CA . THR A 1 83 ? 4.446 -17.110 -55.746 1.00 47.81 83 THR A CA 1
ATOM 676 C C . THR A 1 83 ? 4.677 -16.963 -54.248 1.00 47.81 83 THR A C 1
ATOM 678 O O . THR A 1 83 ? 3.728 -16.741 -53.497 1.00 47.81 83 THR A O 1
ATOM 681 N N . THR A 1 84 ? 5.930 -17.090 -53.820 1.00 49.81 84 THR A N 1
ATOM 682 C CA . THR A 1 84 ? 6.370 -16.851 -52.444 1.00 49.81 84 THR A CA 1
ATOM 683 C C . THR A 1 84 ? 6.123 -15.382 -52.098 1.00 49.81 84 THR A C 1
ATOM 685 O O . THR A 1 84 ? 6.896 -14.496 -52.466 1.00 49.81 84 THR A O 1
ATOM 688 N N . ALA A 1 85 ? 4.996 -15.096 -51.448 1.00 48.53 85 ALA A N 1
ATOM 689 C CA . ALA A 1 85 ? 4.783 -13.815 -50.800 1.00 48.53 85 ALA A CA 1
ATOM 690 C C . ALA A 1 85 ? 5.799 -13.721 -49.656 1.00 48.53 85 ALA A C 1
ATOM 692 O O . ALA A 1 85 ? 5.744 -14.510 -48.717 1.00 48.53 85 ALA A O 1
ATOM 693 N N . VAL A 1 86 ? 6.753 -12.793 -49.764 1.00 53.19 86 VAL A N 1
ATOM 694 C CA . VAL A 1 86 ? 7.672 -12.456 -48.674 1.00 53.19 86 VAL A CA 1
ATOM 695 C C . VAL A 1 86 ? 6.814 -11.928 -47.528 1.00 53.19 86 VAL A C 1
ATOM 697 O O . VAL A 1 86 ? 6.299 -10.812 -47.595 1.00 53.19 86 VAL A O 1
ATOM 700 N N . ILE A 1 87 ? 6.593 -12.763 -46.515 1.00 54.28 87 ILE A N 1
ATOM 701 C CA . ILE A 1 87 ? 5.930 -12.353 -45.282 1.00 54.28 87 ILE A CA 1
ATOM 702 C C . ILE A 1 87 ? 6.858 -11.316 -44.635 1.00 54.28 87 ILE A C 1
ATOM 704 O O . ILE A 1 87 ? 8.038 -11.613 -44.441 1.00 54.28 87 ILE A O 1
ATOM 708 N N . PRO A 1 88 ? 6.390 -10.089 -44.349 1.00 57.56 88 PRO A N 1
ATOM 709 C CA . PRO A 1 88 ? 7.218 -9.103 -43.676 1.00 57.56 88 PRO A CA 1
ATOM 710 C C . PRO A 1 88 ? 7.561 -9.636 -42.283 1.00 57.56 88 PRO A C 1
ATOM 712 O O . PRO A 1 88 ? 6.680 -9.774 -41.431 1.00 57.56 88 PRO A O 1
ATOM 715 N N . THR A 1 89 ? 8.836 -9.951 -42.063 1.00 59.69 89 THR A N 1
ATOM 716 C CA . THR A 1 89 ? 9.360 -10.297 -40.745 1.00 59.69 89 THR A CA 1
ATOM 717 C C . THR A 1 89 ? 9.102 -9.120 -39.809 1.00 59.69 89 THR A C 1
ATOM 719 O O . THR A 1 89 ? 9.461 -7.971 -40.090 1.00 59.69 89 THR A O 1
ATOM 722 N N . LYS A 1 90 ? 8.388 -9.372 -38.708 1.00 68.44 90 LYS A N 1
ATOM 723 C CA . LYS A 1 90 ? 8.147 -8.342 -37.699 1.00 68.44 90 LYS A CA 1
ATOM 724 C C . LYS A 1 90 ? 9.445 -8.128 -36.939 1.00 68.44 90 LYS A C 1
ATOM 726 O O . LYS A 1 90 ? 9.832 -8.947 -36.115 1.00 68.44 90 LYS A O 1
ATOM 731 N N . ASN A 1 91 ? 10.103 -7.008 -37.206 1.00 83.19 91 ASN A N 1
ATOM 732 C CA . ASN A 1 91 ? 11.265 -6.609 -36.427 1.00 83.19 91 ASN A CA 1
ATOM 733 C C . ASN A 1 91 ? 10.813 -6.233 -35.011 1.00 83.19 91 ASN A C 1
ATOM 735 O O . ASN A 1 91 ? 9.922 -5.392 -34.831 1.00 83.19 91 ASN A O 1
ATOM 739 N N . VAL A 1 92 ? 11.427 -6.864 -34.012 1.00 90.00 92 VAL A N 1
ATOM 740 C CA . VAL A 1 92 ? 11.195 -6.576 -32.597 1.00 90.00 92 VAL A CA 1
ATOM 741 C C . VAL A 1 92 ? 12.410 -5.828 -32.058 1.00 90.00 92 VAL A C 1
ATOM 743 O O . VAL A 1 92 ? 13.540 -6.255 -32.259 1.00 90.00 92 VAL A O 1
ATOM 746 N N . ILE A 1 93 ? 12.197 -4.705 -31.375 1.00 92.00 93 ILE A N 1
ATOM 747 C CA . ILE A 1 93 ? 13.256 -4.018 -30.621 1.00 92.00 93 ILE A CA 1
ATOM 748 C C . ILE A 1 93 ? 13.120 -4.426 -29.161 1.00 92.00 93 ILE A C 1
ATOM 750 O O . ILE A 1 93 ? 12.053 -4.232 -28.583 1.00 92.00 93 ILE A O 1
ATOM 754 N N . ARG A 1 94 ? 14.191 -4.928 -28.552 1.00 94.44 94 ARG A N 1
ATOM 755 C CA . ARG A 1 94 ? 14.271 -5.155 -27.110 1.00 94.44 94 ARG A CA 1
ATOM 756 C C . ARG A 1 94 ? 14.953 -3.973 -26.437 1.00 94.44 94 ARG A C 1
ATOM 758 O O . ARG A 1 94 ? 16.047 -3.579 -26.825 1.00 94.44 94 ARG A O 1
ATOM 765 N N . LEU A 1 95 ? 14.309 -3.418 -25.419 1.00 96.19 95 LEU A N 1
ATOM 766 C CA . LEU A 1 95 ? 14.909 -2.502 -24.457 1.00 96.19 95 LEU A CA 1
ATOM 767 C C . LEU A 1 95 ? 15.141 -3.273 -23.158 1.00 96.19 95 LEU A C 1
ATOM 769 O O . LEU A 1 95 ? 14.178 -3.621 -22.479 1.00 96.19 95 LEU A O 1
ATOM 773 N N . SER A 1 96 ? 16.398 -3.503 -22.807 1.00 97.31 96 SER A N 1
ATOM 774 C CA . SER A 1 96 ? 16.784 -4.091 -21.526 1.00 97.31 96 SER A CA 1
ATOM 775 C C . SER A 1 96 ? 17.154 -2.982 -20.546 1.00 97.31 96 SER A C 1
ATOM 777 O O . SER A 1 96 ? 17.897 -2.066 -20.892 1.00 97.31 96 SER A O 1
ATOM 779 N N . ILE A 1 97 ? 16.634 -3.055 -19.328 1.00 97.62 97 ILE A N 1
ATOM 780 C CA . ILE A 1 97 ? 16.937 -2.156 -18.210 1.00 97.62 97 ILE A CA 1
ATOM 781 C C . ILE A 1 97 ? 17.653 -2.995 -17.159 1.00 97.62 97 ILE A C 1
ATOM 783 O O . ILE A 1 97 ? 17.140 -4.050 -16.796 1.00 97.62 97 ILE A O 1
ATOM 787 N N . ALA A 1 98 ? 18.799 -2.552 -16.658 1.00 96.50 98 ALA A N 1
ATOM 788 C CA . ALA A 1 98 ? 19.575 -3.303 -15.677 1.00 96.50 98 ALA A CA 1
ATOM 789 C C . ALA A 1 98 ? 19.985 -2.437 -14.481 1.00 96.50 98 ALA A C 1
ATOM 791 O O . ALA A 1 98 ? 20.167 -1.222 -14.592 1.00 96.50 98 ALA A O 1
ATOM 792 N N . SER A 1 99 ? 20.124 -3.097 -13.334 1.00 94.94 99 SER A N 1
ATOM 793 C CA . SER A 1 99 ? 20.706 -2.564 -12.103 1.00 94.94 99 SER A CA 1
ATOM 794 C C . SER A 1 99 ? 21.509 -3.668 -11.400 1.00 94.94 99 SER A C 1
ATOM 796 O O . SER A 1 99 ? 21.913 -4.647 -12.027 1.00 94.94 99 SER A O 1
ATOM 798 N N . LYS A 1 100 ? 21.743 -3.530 -10.093 1.00 92.19 100 LYS A N 1
ATOM 799 C CA . LYS A 1 100 ? 22.508 -4.475 -9.271 1.00 92.19 100 LYS A CA 1
ATOM 800 C C . LYS A 1 100 ? 21.908 -5.890 -9.241 1.00 92.19 100 LYS A C 1
ATOM 802 O O . LYS A 1 100 ? 22.645 -6.870 -9.293 1.00 92.19 100 LYS A O 1
ATOM 807 N N . ILE A 1 101 ? 20.590 -5.994 -9.095 1.00 93.31 101 ILE A N 1
ATOM 808 C CA . ILE A 1 101 ? 19.817 -7.232 -8.907 1.00 93.31 101 ILE A CA 1
ATOM 809 C C . ILE A 1 101 ? 18.776 -7.398 -10.014 1.00 93.31 101 ILE A C 1
ATOM 811 O O . ILE A 1 101 ? 18.540 -8.522 -10.460 1.00 93.31 101 ILE A O 1
ATOM 815 N N . ILE A 1 102 ? 18.133 -6.304 -10.432 1.00 95.31 102 ILE A N 1
ATOM 816 C CA . ILE A 1 102 ? 17.030 -6.34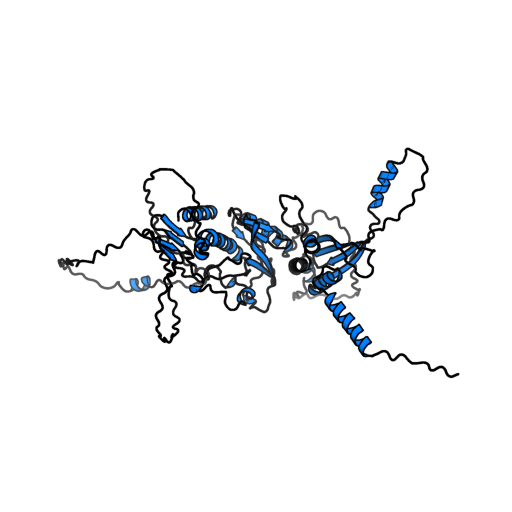3 -11.400 1.00 95.31 102 ILE A CA 1
ATOM 817 C C . ILE A 1 102 ? 17.515 -6.247 -12.852 1.00 95.31 102 ILE A C 1
ATOM 819 O O . ILE A 1 102 ? 18.371 -5.427 -13.185 1.00 95.31 102 ILE A O 1
ATOM 823 N N . VAL A 1 103 ? 16.887 -7.030 -13.730 1.00 96.50 103 VAL A N 1
ATOM 824 C CA . VAL A 1 103 ? 16.953 -6.902 -15.192 1.00 96.50 103 VAL A CA 1
ATOM 825 C C . VAL A 1 103 ? 15.528 -6.944 -15.748 1.00 96.50 103 VAL A C 1
ATOM 827 O O . VAL A 1 103 ? 14.763 -7.856 -15.443 1.00 96.50 103 VAL A O 1
ATOM 830 N N . ILE A 1 104 ? 15.136 -5.953 -16.546 1.00 97.44 104 ILE A N 1
ATOM 831 C CA . ILE A 1 104 ? 13.809 -5.868 -17.167 1.00 97.44 104 ILE A CA 1
ATOM 832 C C . ILE A 1 104 ? 13.973 -5.805 -18.680 1.00 97.44 104 ILE A C 1
ATOM 834 O O . ILE A 1 104 ? 14.488 -4.819 -19.196 1.00 97.44 104 ILE A O 1
ATOM 838 N N . ASP A 1 105 ? 13.469 -6.809 -19.387 1.00 97.06 105 ASP A N 1
ATOM 839 C CA . ASP A 1 105 ? 13.439 -6.829 -20.850 1.00 97.06 105 ASP A CA 1
ATOM 840 C C . ASP A 1 105 ? 12.067 -6.383 -21.351 1.00 97.06 105 ASP A C 1
ATOM 842 O O . ASP A 1 105 ? 11.055 -6.949 -20.941 1.00 97.06 105 ASP A O 1
ATOM 846 N N . ILE A 1 106 ? 12.014 -5.385 -22.233 1.00 96.62 106 ILE A N 1
ATOM 847 C CA . ILE A 1 106 ? 10.783 -4.859 -22.838 1.00 96.62 106 ILE A CA 1
ATOM 848 C C . ILE A 1 106 ? 10.877 -4.994 -24.355 1.00 96.62 106 ILE A C 1
ATOM 850 O O . ILE A 1 106 ? 11.697 -4.336 -24.993 1.00 96.62 106 ILE A O 1
ATOM 854 N N . ASP A 1 107 ? 9.992 -5.791 -24.942 1.00 94.88 107 ASP A N 1
ATOM 855 C CA . ASP A 1 107 ? 9.950 -6.031 -26.381 1.00 94.88 107 ASP A CA 1
ATOM 856 C C . ASP A 1 107 ? 8.930 -5.108 -27.056 1.00 94.88 107 ASP A C 1
ATOM 858 O O . ASP A 1 107 ? 7.767 -5.030 -26.657 1.00 94.88 107 ASP A O 1
ATOM 862 N N . PHE A 1 108 ? 9.343 -4.435 -28.124 1.00 93.19 108 PHE A N 1
ATOM 863 C CA . PHE A 1 108 ? 8.538 -3.523 -28.929 1.00 93.19 108 PHE A CA 1
ATOM 864 C C . PHE A 1 108 ? 8.385 -4.049 -30.353 1.00 93.19 108 PHE A C 1
ATOM 866 O O . PHE A 1 108 ? 9.369 -4.410 -30.990 1.00 93.19 108 PHE A O 1
ATOM 873 N N . VAL A 1 109 ? 7.168 -4.018 -30.898 1.00 90.12 109 VAL A N 1
ATOM 874 C CA . VAL A 1 109 ? 6.943 -4.313 -32.323 1.00 90.12 109 VAL A CA 1
ATOM 875 C C . VAL A 1 109 ? 7.186 -3.055 -33.153 1.00 90.12 109 VAL A C 1
ATOM 877 O O . VAL A 1 109 ? 6.560 -2.021 -32.896 1.00 90.12 109 VAL A O 1
ATOM 880 N N . ILE A 1 110 ? 8.051 -3.151 -34.167 1.00 83.31 110 ILE A N 1
ATOM 881 C CA . ILE A 1 110 ? 8.235 -2.094 -35.164 1.00 83.31 110 ILE A CA 1
ATOM 882 C C . ILE A 1 110 ? 7.164 -2.251 -36.245 1.00 83.31 110 ILE A C 1
ATOM 884 O O . ILE A 1 110 ? 7.174 -3.213 -37.012 1.00 83.31 110 ILE A O 1
ATOM 888 N N . ASN A 1 111 ? 6.260 -1.279 -36.350 1.00 76.00 111 ASN A N 1
ATOM 889 C CA . ASN A 1 111 ? 5.326 -1.213 -37.471 1.00 76.00 111 ASN A CA 1
ATOM 890 C C . ASN A 1 111 ? 6.003 -0.476 -38.634 1.00 76.00 111 ASN A C 1
ATOM 892 O O . ASN A 1 111 ? 6.166 0.743 -38.596 1.00 76.00 111 ASN A O 1
ATOM 896 N N . SER A 1 112 ? 6.413 -1.222 -39.661 1.00 64.00 112 SER A N 1
ATOM 897 C CA . SER A 1 112 ? 7.172 -0.722 -40.818 1.00 64.00 112 SER A CA 1
ATOM 898 C C . SER A 1 112 ? 6.387 0.222 -41.743 1.00 64.00 112 SER A C 1
ATOM 900 O O . SER A 1 112 ? 6.986 0.877 -42.591 1.00 64.00 112 SER A O 1
ATOM 902 N N . GLU A 1 113 ? 5.066 0.339 -41.578 1.00 63.00 113 GLU A N 1
ATOM 903 C CA . GLU A 1 113 ? 4.193 1.068 -42.511 1.00 63.00 113 GLU A CA 1
ATOM 904 C C . GLU A 1 113 ? 4.150 2.597 -42.309 1.00 63.00 113 GLU A C 1
ATOM 906 O O . GLU A 1 113 ? 3.597 3.296 -43.151 1.00 63.00 113 GLU A O 1
ATOM 911 N N . ASN A 1 114 ? 4.751 3.156 -41.248 1.00 51.38 114 ASN A N 1
ATOM 912 C CA . ASN A 1 114 ? 4.785 4.612 -41.026 1.00 51.38 114 ASN A CA 1
ATOM 913 C C . ASN A 1 114 ? 6.158 5.098 -40.537 1.00 51.38 114 ASN A C 1
ATOM 915 O O . ASN A 1 114 ? 6.406 5.262 -39.344 1.00 51.38 114 ASN A O 1
ATOM 919 N N . THR A 1 115 ? 7.036 5.415 -41.487 1.00 49.75 115 THR A N 1
ATOM 920 C CA . THR A 1 115 ? 8.414 5.902 -41.284 1.00 49.75 115 THR A CA 1
ATOM 921 C C . THR A 1 115 ? 8.532 7.211 -40.494 1.00 49.75 115 THR A C 1
ATOM 923 O O . THR A 1 115 ? 9.632 7.566 -40.082 1.00 49.75 115 THR A O 1
ATOM 926 N N . SER A 1 116 ? 7.441 7.952 -40.270 1.00 47.16 116 SER A N 1
ATOM 927 C CA . SER A 1 116 ? 7.488 9.253 -39.584 1.00 47.16 116 SER A CA 1
ATOM 928 C C . SER A 1 116 ? 7.058 9.220 -38.116 1.00 47.16 116 SER A C 1
ATOM 930 O O . SER A 1 116 ? 7.292 10.195 -37.402 1.00 47.16 116 SER A O 1
ATOM 932 N N . ARG A 1 117 ? 6.444 8.130 -37.632 1.00 51.62 117 ARG A N 1
ATOM 933 C CA . ARG A 1 117 ? 5.972 8.018 -36.243 1.00 51.62 117 ARG A CA 1
ATOM 934 C C . ARG A 1 117 ? 6.079 6.572 -35.767 1.00 51.62 117 ARG A C 1
ATOM 936 O O . ARG A 1 117 ? 5.133 5.804 -35.896 1.00 51.62 117 ARG A O 1
ATOM 943 N N . PHE A 1 118 ? 7.220 6.226 -35.175 1.00 52.28 118 PHE A N 1
ATOM 944 C CA . PHE A 1 118 ? 7.425 4.973 -34.445 1.00 52.28 118 PHE A CA 1
ATOM 945 C C . PHE A 1 118 ? 6.472 4.899 -33.238 1.00 52.28 118 PHE A C 1
ATOM 947 O O . PHE A 1 118 ? 6.833 5.235 -32.110 1.00 52.28 118 PHE A O 1
ATOM 954 N N . THR A 1 119 ? 5.217 4.500 -33.445 1.00 59.34 119 THR A N 1
ATOM 955 C CA . THR A 1 119 ? 4.345 4.073 -32.346 1.00 59.34 119 THR A CA 1
ATOM 956 C C . THR A 1 119 ? 4.659 2.615 -32.057 1.00 59.34 119 THR A C 1
ATOM 958 O O . THR A 1 119 ? 3.928 1.712 -32.463 1.00 59.34 119 THR A O 1
ATOM 961 N N . ASN A 1 120 ? 5.800 2.402 -31.412 1.00 67.38 120 ASN A N 1
ATOM 962 C CA . ASN A 1 120 ? 6.232 1.092 -30.962 1.00 67.38 120 ASN A CA 1
ATOM 963 C C . ASN A 1 120 ? 5.215 0.580 -29.939 1.00 67.38 120 ASN A C 1
ATOM 965 O O . ASN A 1 120 ? 5.093 1.132 -28.845 1.00 67.38 120 ASN A O 1
ATOM 969 N N . SER A 1 121 ? 4.449 -0.448 -30.301 1.00 87.25 121 SER A N 1
ATOM 970 C CA . SER A 1 121 ? 3.545 -1.095 -29.353 1.00 87.25 121 SER A CA 1
ATOM 971 C C . SER A 1 121 ? 4.323 -2.120 -28.540 1.00 87.25 121 SER A C 1
ATOM 973 O O . SER A 1 121 ? 5.017 -2.956 -29.121 1.00 87.25 121 SER A O 1
ATOM 975 N N . VAL A 1 122 ? 4.167 -2.088 -27.219 1.00 92.19 122 VAL A N 1
ATOM 976 C CA . VAL A 1 122 ? 4.771 -3.077 -26.319 1.00 92.19 122 VAL A CA 1
ATOM 977 C C . VAL A 1 122 ? 4.182 -4.463 -26.611 1.00 92.19 122 VAL A C 1
ATOM 979 O O . VAL A 1 122 ? 2.955 -4.643 -26.579 1.00 92.19 122 VAL A O 1
ATOM 982 N N . LYS A 1 123 ? 5.066 -5.409 -26.945 1.00 92.25 123 LYS A N 1
ATOM 983 C CA . LYS A 1 123 ? 4.800 -6.830 -27.204 1.00 92.25 123 LYS A CA 1
ATOM 984 C C . LYS A 1 123 ? 4.793 -7.608 -25.895 1.00 92.25 123 LYS A C 1
ATOM 986 O O . LYS A 1 123 ? 3.796 -8.264 -25.606 1.00 92.25 123 LYS A O 1
ATOM 991 N N . ASP A 1 124 ? 5.862 -7.472 -25.114 1.00 93.81 124 ASP A N 1
ATOM 992 C CA . ASP A 1 124 ? 6.082 -8.170 -23.845 1.00 93.81 124 ASP A CA 1
ATOM 993 C C . ASP A 1 124 ? 6.974 -7.333 -22.911 1.00 93.81 124 ASP A C 1
ATOM 995 O O . ASP A 1 124 ? 7.664 -6.417 -23.364 1.00 93.81 124 ASP A O 1
ATOM 999 N N . ALA A 1 125 ? 6.940 -7.625 -21.612 1.00 95.56 125 ALA A N 1
ATOM 1000 C CA . ALA A 1 125 ? 7.885 -7.093 -20.638 1.00 95.56 125 ALA A CA 1
ATOM 1001 C C . ALA A 1 125 ? 8.146 -8.128 -19.539 1.00 95.56 125 ALA A C 1
ATOM 1003 O O . ALA A 1 125 ? 7.197 -8.588 -18.910 1.00 95.56 125 ALA A O 1
ATOM 1004 N N . LYS A 1 126 ? 9.404 -8.466 -19.249 1.00 94.31 126 LYS A N 1
ATOM 1005 C CA . LYS A 1 126 ? 9.771 -9.520 -18.294 1.00 94.31 126 LYS A CA 1
ATOM 1006 C C . LYS A 1 126 ? 10.755 -9.009 -17.249 1.00 94.31 126 LYS A C 1
ATOM 1008 O O . LYS A 1 126 ? 11.750 -8.394 -17.606 1.00 94.31 126 LYS A O 1
ATOM 1013 N N . LEU A 1 127 ? 10.487 -9.305 -15.975 1.00 95.31 127 LEU A N 1
ATOM 1014 C CA . LEU A 1 127 ? 11.441 -9.117 -14.881 1.00 95.31 127 LEU A CA 1
ATOM 1015 C C . LEU A 1 127 ? 12.256 -10.399 -14.695 1.00 95.31 127 LEU A C 1
ATOM 1017 O O . LEU A 1 127 ? 11.694 -11.486 -14.544 1.00 95.31 127 LEU A O 1
ATOM 1021 N N . VAL A 1 128 ? 13.572 -10.249 -14.688 1.00 92.75 128 VAL A N 1
ATOM 1022 C CA . VAL A 1 128 ? 14.555 -11.268 -14.334 1.00 92.75 128 VAL A CA 1
ATOM 1023 C C . VAL A 1 128 ? 15.351 -10.721 -13.157 1.00 92.75 128 VAL A C 1
ATOM 1025 O O . VAL A 1 128 ? 15.774 -9.567 -13.167 1.00 92.75 128 VAL A O 1
ATOM 1028 N N . LEU A 1 129 ? 15.519 -11.533 -12.121 1.00 90.75 129 LEU A N 1
ATOM 1029 C CA . LEU A 1 129 ? 16.313 -11.180 -10.951 1.00 90.75 129 LEU A CA 1
ATOM 1030 C C . LEU A 1 129 ? 17.570 -12.050 -10.921 1.00 90.75 129 LEU A C 1
ATOM 1032 O O . LEU A 1 129 ? 17.626 -13.092 -11.576 1.00 90.75 129 LEU A O 1
ATOM 1036 N N . ALA A 1 130 ? 18.589 -11.636 -10.169 1.00 83.06 130 ALA A N 1
ATOM 1037 C CA . ALA A 1 130 ? 19.693 -12.539 -9.859 1.00 83.06 130 ALA A CA 1
ATOM 1038 C C . ALA A 1 130 ? 19.156 -13.807 -9.156 1.00 83.06 130 ALA A C 1
ATOM 1040 O O . ALA A 1 130 ? 18.201 -13.735 -8.385 1.00 83.06 130 ALA A O 1
ATOM 1041 N N . SER A 1 131 ? 19.770 -14.967 -9.420 1.00 69.69 131 SER A N 1
ATOM 1042 C CA . SER A 1 131 ? 19.221 -16.299 -9.084 1.00 69.69 131 SER A CA 1
ATOM 1043 C C . SER A 1 131 ? 18.829 -16.500 -7.610 1.00 69.69 131 SER A C 1
ATOM 1045 O O . SER A 1 131 ? 17.983 -17.329 -7.287 1.00 69.69 131 SER A O 1
ATOM 1047 N N . ASN A 1 132 ? 19.408 -15.739 -6.683 1.00 75.06 132 ASN A N 1
ATOM 1048 C CA . ASN A 1 132 ? 19.048 -15.790 -5.268 1.00 75.06 132 ASN A CA 1
ATOM 1049 C C . ASN A 1 132 ? 17.709 -15.098 -4.930 1.00 75.06 132 ASN A C 1
ATOM 1051 O O . ASN A 1 132 ? 17.234 -15.249 -3.807 1.00 75.06 132 ASN A O 1
ATOM 1055 N N . PHE A 1 133 ? 17.079 -14.401 -5.881 1.00 80.31 133 PHE A N 1
ATOM 1056 C CA . PHE A 1 133 ? 15.850 -13.623 -5.685 1.00 80.31 133 PHE A CA 1
ATOM 1057 C C . PHE A 1 133 ? 14.658 -14.115 -6.536 1.00 80.31 133 PHE A C 1
ATOM 1059 O O . PHE A 1 133 ? 13.630 -13.442 -6.598 1.00 80.31 133 PHE A O 1
ATOM 1066 N N . ASP A 1 134 ? 14.748 -15.298 -7.156 1.00 76.62 134 ASP A N 1
ATOM 1067 C CA . ASP A 1 134 ? 13.768 -15.818 -8.135 1.00 76.62 134 ASP A CA 1
ATOM 1068 C C . ASP A 1 134 ? 12.320 -15.972 -7.611 1.00 76.62 134 ASP A C 1
ATOM 1070 O O . ASP A 1 134 ? 11.385 -16.136 -8.394 1.00 76.62 134 ASP A O 1
ATOM 1074 N N . ASN A 1 135 ? 12.102 -15.889 -6.295 1.00 86.44 135 ASN A N 1
ATOM 1075 C CA . ASN A 1 135 ? 10.784 -16.051 -5.668 1.00 86.44 135 ASN A CA 1
ATOM 1076 C C . ASN A 1 135 ? 9.955 -14.757 -5.570 1.00 86.44 135 ASN A C 1
ATOM 1078 O O . ASN A 1 135 ? 8.853 -14.785 -5.021 1.00 86.44 135 ASN A O 1
ATOM 1082 N N . PHE A 1 136 ? 10.457 -13.618 -6.052 1.00 93.06 136 PHE A N 1
ATOM 1083 C CA . PHE A 1 136 ? 9.730 -12.353 -5.955 1.00 93.06 136 PHE A CA 1
ATOM 1084 C C . PHE A 1 136 ? 8.485 -12.326 -6.857 1.00 93.06 136 PHE A C 1
ATOM 1086 O O . PHE A 1 136 ? 8.563 -12.491 -8.077 1.00 93.06 136 PHE A O 1
ATOM 1093 N N . ASN A 1 137 ? 7.319 -12.057 -6.266 1.00 92.00 137 ASN A N 1
ATOM 1094 C CA . ASN A 1 137 ? 6.057 -12.005 -6.998 1.00 92.00 137 ASN A CA 1
ATOM 1095 C C . ASN A 1 137 ? 5.811 -10.627 -7.643 1.00 92.00 137 ASN A C 1
ATOM 1097 O O . ASN A 1 137 ? 5.421 -9.670 -6.971 1.00 92.00 137 ASN A O 1
ATOM 1101 N N . TYR A 1 138 ? 5.946 -10.552 -8.969 1.00 94.12 138 TYR A N 1
ATOM 1102 C CA . TYR A 1 138 ? 5.620 -9.367 -9.778 1.00 94.12 138 TYR A CA 1
ATOM 1103 C C . TYR A 1 138 ? 4.342 -9.514 -10.619 1.00 94.12 138 TYR A C 1
ATOM 1105 O O . TYR A 1 138 ? 4.130 -8.793 -11.601 1.00 94.12 138 TYR A O 1
ATOM 1113 N N . PHE A 1 139 ? 3.462 -10.432 -10.222 1.00 93.50 139 PHE A N 1
ATOM 1114 C CA . PHE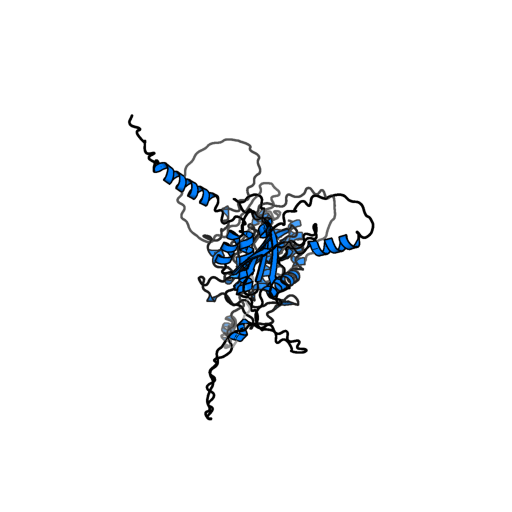 A 1 139 ? 2.142 -10.592 -10.811 1.00 93.50 139 PHE A CA 1
ATOM 1115 C C . PHE A 1 139 ? 1.063 -10.016 -9.895 1.00 93.50 139 PHE A C 1
ATOM 1117 O O . PHE A 1 139 ? 1.182 -10.027 -8.667 1.00 93.50 139 PHE A O 1
ATOM 1124 N N . ASN A 1 140 ? -0.019 -9.528 -10.498 1.00 91.94 140 ASN A N 1
ATOM 1125 C CA . ASN A 1 140 ? -1.236 -9.244 -9.746 1.00 91.94 140 ASN A CA 1
ATOM 1126 C C . ASN A 1 140 ? -1.821 -10.544 -9.168 1.00 91.94 140 ASN A C 1
ATOM 1128 O O . ASN A 1 140 ? -1.623 -11.622 -9.749 1.00 91.94 140 ASN A O 1
ATOM 1132 N N . PRO A 1 141 ? -2.586 -10.456 -8.065 1.00 85.81 141 PRO A N 1
ATOM 1133 C CA . PRO A 1 141 ? -3.306 -11.594 -7.529 1.00 85.81 141 PRO A CA 1
ATOM 1134 C C . PRO A 1 141 ? -4.218 -12.145 -8.622 1.00 85.81 141 PRO A C 1
ATOM 1136 O O . PRO A 1 141 ? -4.852 -11.395 -9.369 1.00 85.81 141 PRO A O 1
ATOM 1139 N N . SER A 1 142 ? -4.237 -13.470 -8.752 1.00 75.94 142 SER A N 1
ATOM 1140 C CA . SER A 1 142 ? -5.013 -14.139 -9.794 1.00 75.94 142 SER A CA 1
ATOM 1141 C C . SER A 1 142 ? -6.477 -13.723 -9.677 1.00 75.94 142 SER A C 1
ATOM 1143 O O . SER A 1 142 ? -7.120 -14.013 -8.666 1.00 75.94 142 SER A O 1
ATOM 1145 N N . ASN A 1 143 ? -7.023 -13.067 -10.705 1.00 66.31 143 ASN A N 1
ATOM 1146 C CA . ASN A 1 143 ? -8.465 -12.891 -10.767 1.00 66.31 143 ASN A CA 1
ATOM 1147 C C . ASN A 1 143 ? -9.079 -14.287 -10.948 1.00 66.31 143 ASN A C 1
ATOM 1149 O O . ASN A 1 143 ? -8.785 -14.976 -11.931 1.00 66.31 143 ASN A O 1
ATOM 1153 N N . LYS A 1 144 ? -9.911 -14.704 -9.986 1.00 65.31 144 LYS A N 1
ATOM 1154 C CA . LYS A 1 144 ? -10.567 -16.022 -9.954 1.00 65.31 144 LYS A CA 1
ATOM 1155 C C . LYS A 1 144 ? -11.334 -16.333 -11.243 1.00 65.31 144 LYS A C 1
ATOM 1157 O O . LYS A 1 144 ? -11.563 -17.498 -11.542 1.00 65.31 144 LYS A O 1
ATOM 1162 N N . GLU A 1 145 ? -11.720 -15.308 -12.001 1.00 60.94 145 GLU A N 1
ATOM 1163 C CA . GLU A 1 145 ? -12.479 -15.458 -13.242 1.00 60.94 145 GLU A CA 1
ATOM 1164 C C . GLU A 1 145 ? -11.621 -15.805 -14.463 1.00 60.94 145 GLU A C 1
ATOM 1166 O O . GLU A 1 145 ? -12.088 -16.516 -15.351 1.00 60.94 145 GLU A O 1
ATOM 1171 N N . THR A 1 146 ? -10.375 -15.327 -14.542 1.00 64.50 146 THR A N 1
ATOM 1172 C CA . THR A 1 146 ? -9.570 -15.451 -15.770 1.00 64.50 146 THR A CA 1
ATOM 1173 C C . THR A 1 146 ? -8.415 -16.436 -15.652 1.00 64.50 146 THR A C 1
ATOM 1175 O O . THR A 1 146 ? -7.833 -16.777 -16.682 1.00 64.50 146 THR A O 1
ATOM 1178 N N . ASN A 1 147 ? -8.068 -16.892 -14.437 1.00 61.94 147 ASN A N 1
ATOM 1179 C CA . ASN A 1 147 ? -6.901 -17.742 -14.133 1.00 61.94 147 ASN A CA 1
ATOM 1180 C C . ASN A 1 147 ? -5.569 -17.246 -14.738 1.00 61.94 147 ASN A C 1
ATOM 1182 O O . ASN A 1 147 ? -4.571 -17.963 -14.724 1.00 61.94 147 ASN A O 1
ATOM 1186 N N . LYS A 1 148 ? -5.531 -16.020 -15.272 1.00 67.12 148 LYS A N 1
ATOM 1187 C CA . LYS A 1 148 ? -4.345 -15.399 -15.849 1.00 67.12 148 LYS A CA 1
ATOM 1188 C C . LYS A 1 148 ? -3.810 -14.413 -14.829 1.00 67.12 148 LYS A C 1
ATOM 1190 O O . LYS A 1 148 ? -4.407 -13.362 -14.602 1.00 67.12 148 LYS A O 1
ATOM 1195 N N . THR A 1 149 ? -2.685 -14.762 -14.220 1.00 71.69 149 THR A N 1
ATOM 1196 C CA . THR A 1 149 ? -1.851 -13.799 -13.510 1.00 71.69 149 THR A CA 1
ATOM 1197 C C . THR A 1 149 ? -1.357 -12.772 -14.521 1.00 71.69 149 THR A C 1
ATOM 1199 O O . THR A 1 149 ? -0.829 -13.119 -15.578 1.00 71.69 149 THR A O 1
ATOM 1202 N N . SER A 1 150 ? -1.583 -11.493 -14.240 1.00 86.06 150 SER A N 1
ATOM 1203 C CA . SER A 1 150 ? -1.136 -10.424 -15.123 1.00 86.06 150 SER A CA 1
ATOM 1204 C C . SER A 1 150 ? 0.158 -9.821 -14.598 1.00 86.06 150 SER A C 1
ATOM 1206 O O . SER A 1 150 ? 0.274 -9.475 -13.421 1.00 86.06 150 SER A O 1
ATOM 1208 N N . ASN A 1 151 ? 1.147 -9.735 -15.481 1.00 93.69 151 ASN A N 1
ATOM 1209 C CA . ASN A 1 151 ? 2.450 -9.159 -15.191 1.00 93.69 151 ASN A CA 1
ATOM 1210 C C . ASN A 1 151 ? 2.306 -7.644 -14.996 1.00 93.69 151 ASN A C 1
ATOM 1212 O O . ASN A 1 151 ? 1.850 -6.936 -15.896 1.00 93.69 151 ASN A O 1
ATOM 1216 N N . ILE A 1 152 ? 2.698 -7.157 -13.819 1.00 95.38 152 ILE A N 1
ATOM 1217 C CA . ILE A 1 152 ? 2.514 -5.761 -13.405 1.00 95.38 152 ILE A CA 1
ATOM 1218 C C . ILE A 1 152 ? 3.285 -4.798 -14.307 1.00 95.38 152 ILE A C 1
ATOM 1220 O O . ILE A 1 152 ? 2.760 -3.752 -14.691 1.00 95.38 152 ILE A O 1
ATOM 1224 N N . ILE A 1 153 ? 4.520 -5.151 -14.672 1.00 96.31 153 ILE A N 1
ATOM 1225 C CA . ILE A 1 153 ? 5.382 -4.303 -15.499 1.00 96.31 153 ILE A CA 1
ATOM 1226 C C . ILE A 1 153 ? 4.780 -4.189 -16.897 1.00 96.31 153 ILE A C 1
ATOM 1228 O O . ILE A 1 153 ? 4.556 -3.078 -17.380 1.00 96.31 153 ILE A O 1
ATOM 1232 N N . TYR A 1 154 ? 4.428 -5.324 -17.504 1.00 96.31 154 TYR A N 1
ATOM 1233 C CA . TYR A 1 154 ? 3.778 -5.348 -18.812 1.00 96.31 154 TYR A CA 1
ATOM 1234 C C . TYR A 1 154 ? 2.469 -4.553 -18.816 1.00 96.31 154 TYR A C 1
ATOM 1236 O O . TYR A 1 154 ? 2.265 -3.680 -19.661 1.00 96.31 154 TYR A O 1
ATOM 1244 N N . ASN A 1 155 ? 1.600 -4.788 -17.832 1.00 95.12 155 ASN A N 1
ATOM 1245 C CA . ASN A 1 155 ? 0.328 -4.086 -17.723 1.00 95.12 155 ASN A CA 1
ATOM 1246 C C . ASN A 1 155 ? 0.509 -2.579 -17.547 1.00 95.12 155 ASN A C 1
ATOM 1248 O O . ASN A 1 155 ? -0.207 -1.809 -18.186 1.00 95.12 155 ASN A O 1
ATOM 1252 N N . SER A 1 156 ? 1.488 -2.155 -16.742 1.00 95.50 156 SER A N 1
ATOM 1253 C CA . SER A 1 156 ? 1.795 -0.737 -16.533 1.00 95.50 156 SER A CA 1
ATOM 1254 C C . SER A 1 156 ? 2.192 -0.008 -17.823 1.00 95.50 156 SER A C 1
ATOM 1256 O O . SER A 1 156 ? 2.030 1.207 -17.906 1.00 95.50 156 SER A O 1
ATOM 1258 N N . LEU A 1 157 ? 2.653 -0.754 -18.834 1.00 95.06 157 LEU A N 1
ATOM 1259 C CA . LEU A 1 157 ? 3.015 -0.253 -20.158 1.00 95.06 157 LEU A CA 1
ATOM 1260 C C . LEU A 1 157 ? 1.929 -0.467 -21.228 1.00 95.06 157 LEU A C 1
ATOM 1262 O O . LEU A 1 157 ? 1.959 0.174 -22.277 1.00 95.06 157 LEU A O 1
ATOM 1266 N N . LYS A 1 158 ? 0.997 -1.401 -21.008 1.00 93.69 158 LYS A N 1
ATOM 1267 C CA . LYS A 1 158 ? -0.004 -1.806 -22.007 1.00 93.69 158 LYS A CA 1
ATOM 1268 C C . LYS A 1 158 ? -1.395 -1.234 -21.757 1.00 93.69 158 LYS A C 1
ATOM 1270 O O . LYS A 1 158 ? -2.091 -0.920 -22.719 1.00 93.69 158 LYS A O 1
ATOM 1275 N N . LEU A 1 159 ? -1.815 -1.163 -20.494 1.00 93.25 159 LEU A N 1
ATOM 1276 C CA . LEU A 1 159 ? -3.188 -0.826 -20.097 1.00 93.25 159 LEU A CA 1
ATOM 1277 C C . LEU A 1 159 ? -3.380 0.654 -19.751 1.00 93.25 159 LEU A C 1
ATOM 1279 O O . LEU A 1 159 ? -4.513 1.088 -19.561 1.00 93.25 159 LEU A O 1
ATOM 1283 N N . TYR A 1 160 ? -2.294 1.417 -19.646 1.00 93.25 160 TYR A N 1
ATOM 1284 C CA . TYR A 1 160 ? -2.319 2.820 -19.242 1.00 93.25 160 TYR A CA 1
ATOM 1285 C C . TYR A 1 160 ? -1.823 3.705 -20.376 1.00 93.25 160 TYR A C 1
ATOM 1287 O O . TYR A 1 160 ? -0.911 3.337 -21.108 1.00 93.25 160 TYR A O 1
ATOM 1295 N N . ASP A 1 161 ? -2.393 4.901 -20.489 1.00 90.69 161 ASP A N 1
ATOM 1296 C CA . ASP A 1 161 ? -2.016 5.854 -21.539 1.00 90.69 161 ASP A CA 1
ATOM 1297 C C . ASP A 1 161 ? -0.686 6.567 -21.251 1.00 90.69 161 ASP A C 1
ATOM 1299 O O . ASP A 1 161 ? -0.119 7.229 -22.125 1.00 90.69 161 ASP A O 1
ATOM 1303 N N . ASN A 1 162 ? -0.196 6.468 -20.011 1.00 93.12 162 ASN A N 1
ATOM 1304 C CA . ASN A 1 162 ? 0.997 7.163 -19.558 1.00 93.12 162 ASN A CA 1
ATOM 1305 C C . ASN A 1 162 ? 1.919 6.301 -18.684 1.00 93.12 162 ASN A C 1
ATOM 1307 O O . ASN A 1 162 ? 1.529 5.274 -18.135 1.00 93.12 162 ASN A O 1
ATOM 1311 N N . LEU A 1 163 ? 3.152 6.777 -18.518 1.00 95.25 163 LEU A N 1
ATOM 1312 C CA . LEU A 1 163 ? 4.219 6.100 -17.783 1.00 95.25 163 LEU A CA 1
ATOM 1313 C C . LEU A 1 163 ? 4.139 6.243 -16.253 1.00 95.25 163 LEU A C 1
ATOM 1315 O O . LEU A 1 163 ? 5.065 5.814 -15.572 1.00 95.25 163 LEU A O 1
ATOM 1319 N N . VAL A 1 164 ? 3.077 6.816 -15.672 1.00 95.94 164 VAL A N 1
ATOM 1320 C CA . VAL A 1 164 ? 3.020 7.065 -14.216 1.00 95.94 164 VAL A CA 1
ATOM 1321 C C . VAL A 1 164 ? 3.083 5.761 -13.421 1.00 95.94 164 VAL A C 1
ATOM 1323 O O . VAL A 1 164 ? 3.860 5.665 -12.472 1.00 95.94 164 VAL A O 1
ATOM 1326 N N . LYS A 1 165 ? 2.312 4.740 -13.814 1.00 95.69 165 LYS A N 1
ATOM 1327 C CA . LYS A 1 165 ? 2.341 3.441 -13.121 1.00 95.69 165 LYS A CA 1
ATOM 1328 C C . LYS A 1 165 ? 3.660 2.712 -13.319 1.00 95.69 165 LYS A C 1
ATOM 1330 O O . LYS A 1 165 ? 4.214 2.191 -12.357 1.00 95.69 165 LYS A O 1
ATOM 1335 N N . PHE A 1 166 ? 4.185 2.731 -14.543 1.00 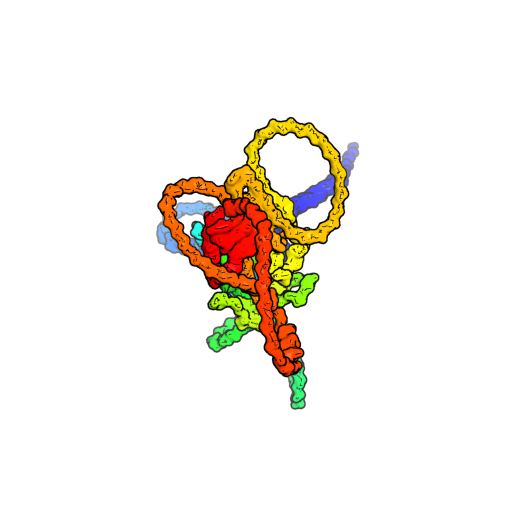97.31 166 PHE A N 1
ATOM 1336 C CA . PHE A 1 166 ? 5.495 2.159 -14.836 1.00 97.31 166 PHE A CA 1
ATOM 1337 C C . PHE A 1 166 ? 6.589 2.821 -13.988 1.00 97.31 166 PHE A C 1
ATOM 1339 O O . PHE A 1 166 ? 7.359 2.125 -13.338 1.00 97.31 166 PHE A O 1
ATOM 1346 N N . TYR A 1 167 ? 6.595 4.155 -13.898 1.00 97.56 167 TYR A N 1
ATOM 1347 C CA . TYR A 1 167 ? 7.516 4.914 -13.052 1.00 97.56 167 TYR A CA 1
ATOM 1348 C C . TYR A 1 167 ? 7.406 4.527 -11.574 1.00 97.56 167 TYR A C 1
ATOM 1350 O O . TYR A 1 167 ? 8.422 4.294 -10.927 1.00 97.56 167 TYR A O 1
ATOM 1358 N N . GLN A 1 168 ? 6.188 4.437 -11.032 1.00 97.44 168 GLN A N 1
ATOM 1359 C CA . GLN A 1 168 ? 5.972 4.045 -9.636 1.00 97.44 168 GLN A CA 1
ATOM 1360 C C . GLN A 1 168 ? 6.494 2.633 -9.353 1.00 97.44 168 GLN A C 1
ATOM 1362 O O . GLN A 1 168 ? 7.151 2.416 -8.335 1.00 97.44 168 GLN A O 1
ATOM 1367 N N . ASN A 1 169 ? 6.240 1.694 -10.265 1.00 97.94 169 ASN A N 1
ATOM 1368 C CA . ASN A 1 169 ? 6.712 0.321 -10.138 1.00 97.94 169 ASN A CA 1
ATOM 1369 C C . ASN A 1 169 ? 8.230 0.220 -10.255 1.00 97.94 169 ASN A C 1
ATOM 1371 O O . ASN A 1 169 ? 8.862 -0.444 -9.438 1.00 97.94 169 ASN A O 1
ATOM 1375 N N . LEU A 1 170 ? 8.820 0.914 -11.228 1.00 97.94 170 LEU A N 1
ATOM 1376 C CA . LEU A 1 170 ? 10.263 0.931 -11.419 1.00 97.94 170 LEU A CA 1
ATOM 1377 C C . LEU A 1 170 ? 10.963 1.577 -10.222 1.00 97.94 170 LEU A C 1
ATOM 1379 O O . LEU A 1 170 ? 11.914 1.008 -9.708 1.00 97.94 170 LEU A O 1
ATOM 1383 N N . LYS A 1 171 ? 10.431 2.688 -9.697 1.00 97.56 171 LYS A N 1
ATOM 1384 C CA . LYS A 1 171 ? 10.935 3.329 -8.475 1.00 97.56 171 LYS A CA 1
ATOM 1385 C C . LYS A 1 171 ? 10.925 2.375 -7.278 1.00 97.56 171 LYS A C 1
ATOM 1387 O O . LYS A 1 171 ? 11.878 2.367 -6.506 1.00 97.56 171 LYS A O 1
ATOM 1392 N N . PHE A 1 172 ? 9.865 1.583 -7.116 1.00 97.94 172 PHE A N 1
ATOM 1393 C CA . PHE A 1 172 ? 9.793 0.578 -6.055 1.00 97.94 172 PHE A CA 1
ATOM 1394 C C . PHE A 1 172 ? 10.850 -0.522 -6.239 1.00 97.94 172 PHE A C 1
ATOM 1396 O O . PHE A 1 172 ? 11.554 -0.848 -5.288 1.00 97.94 172 PHE A O 1
ATOM 1403 N N . LEU A 1 173 ? 11.014 -1.046 -7.458 1.00 97.75 173 LEU A N 1
ATOM 1404 C CA . LEU A 1 173 ? 12.036 -2.055 -7.755 1.00 97.75 173 LEU A CA 1
ATOM 1405 C C . LEU A 1 173 ? 13.456 -1.520 -7.543 1.00 97.75 173 LEU A C 1
ATOM 1407 O O . LEU A 1 173 ? 14.255 -2.196 -6.909 1.00 97.75 173 LEU A O 1
ATOM 1411 N N . THR A 1 174 ? 13.755 -0.299 -7.998 1.00 97.00 174 THR A N 1
ATOM 1412 C CA . THR A 1 174 ? 15.047 0.368 -7.763 1.00 97.00 174 THR A CA 1
ATOM 1413 C C . THR A 1 174 ? 15.328 0.539 -6.273 1.00 97.00 174 THR A C 1
ATOM 1415 O O . THR A 1 174 ? 16.468 0.413 -5.840 1.00 97.00 174 THR A O 1
ATOM 1418 N N . LEU A 1 175 ? 14.297 0.801 -5.470 1.00 97.31 175 LEU A N 1
ATOM 1419 C CA . LEU A 1 175 ? 14.435 0.909 -4.024 1.00 97.31 175 LEU A CA 1
ATOM 1420 C C . LEU A 1 175 ? 14.778 -0.450 -3.393 1.00 97.31 175 LEU A C 1
ATOM 1422 O O . LEU A 1 175 ? 15.717 -0.530 -2.606 1.00 97.31 175 LEU A O 1
ATOM 1426 N N . LEU A 1 176 ? 14.098 -1.534 -3.775 1.00 96.62 176 LEU A N 1
ATOM 1427 C CA . LEU A 1 176 ? 14.473 -2.878 -3.314 1.00 96.62 176 LEU A CA 1
ATOM 1428 C C . LEU A 1 176 ? 15.889 -3.267 -3.767 1.00 96.62 176 LEU A C 1
ATOM 1430 O O . LEU A 1 176 ? 16.656 -3.812 -2.978 1.00 96.62 176 LEU A O 1
ATOM 1434 N N . ASP A 1 177 ? 16.239 -2.953 -5.013 1.00 95.69 177 ASP A N 1
ATOM 1435 C CA . ASP A 1 177 ? 17.538 -3.217 -5.635 1.00 95.69 177 ASP A CA 1
ATOM 1436 C C . ASP A 1 177 ? 18.692 -2.517 -4.905 1.00 95.69 177 ASP A C 1
ATOM 1438 O O . ASP A 1 177 ? 19.678 -3.152 -4.529 1.00 95.69 177 ASP A O 1
ATOM 1442 N N . LYS A 1 178 ? 18.524 -1.219 -4.629 1.00 95.00 178 LYS A N 1
ATOM 1443 C CA . LYS A 1 178 ? 19.513 -0.370 -3.957 1.00 95.00 178 LYS A CA 1
ATOM 1444 C C . LYS A 1 178 ? 19.848 -0.861 -2.551 1.00 95.00 178 LYS A C 1
ATOM 1446 O O . LYS A 1 178 ? 21.011 -0.827 -2.157 1.00 95.00 178 LYS A O 1
ATOM 1451 N N . TYR A 1 179 ? 18.837 -1.280 -1.793 1.00 94.94 179 TYR A N 1
ATOM 1452 C CA . TYR A 1 179 ? 18.985 -1.599 -0.372 1.00 94.94 179 TYR A CA 1
ATOM 1453 C C . TYR A 1 179 ? 19.130 -3.100 -0.075 1.00 94.94 179 TYR A C 1
ATOM 1455 O O . TYR A 1 179 ? 19.462 -3.453 1.053 1.00 94.94 179 TYR A O 1
ATOM 1463 N N . SER A 1 180 ? 18.922 -3.985 -1.054 1.00 93.19 180 SER A N 1
ATOM 1464 C CA . SER A 1 180 ? 19.158 -5.424 -0.874 1.00 93.19 180 SER A CA 1
ATOM 1465 C C . SER A 1 180 ? 20.640 -5.770 -1.000 1.00 93.19 180 SER A C 1
ATOM 1467 O O . SER A 1 180 ? 21.319 -5.384 -1.957 1.00 93.19 180 SER A O 1
ATOM 1469 N N . SER A 1 181 ? 21.150 -6.562 -0.063 1.00 87.00 181 SER A N 1
ATOM 1470 C CA . SER A 1 181 ? 22.509 -7.103 -0.120 1.00 87.00 181 SER A CA 1
ATOM 1471 C C . SER A 1 181 ? 22.578 -8.318 -1.055 1.00 87.00 181 SER A C 1
ATOM 1473 O O . SER A 1 181 ? 21.803 -9.259 -0.915 1.00 87.00 181 SER A O 1
ATOM 1475 N N . THR A 1 182 ? 23.544 -8.349 -1.977 1.00 76.62 182 THR A N 1
ATOM 1476 C CA . THR A 1 182 ? 23.785 -9.505 -2.871 1.00 76.62 182 THR A CA 1
ATOM 1477 C C . THR A 1 182 ? 24.814 -10.492 -2.316 1.00 76.62 182 THR A C 1
ATOM 1479 O O . THR A 1 182 ? 25.179 -11.447 -2.995 1.00 76.62 182 THR A O 1
ATOM 1482 N N . GLY A 1 183 ? 25.342 -10.253 -1.109 1.00 68.75 183 GLY A N 1
ATOM 1483 C CA . GLY A 1 183 ? 26.441 -11.028 -0.518 1.00 68.75 183 GLY A CA 1
ATOM 1484 C C . GLY A 1 183 ? 27.801 -10.845 -1.208 1.00 68.75 183 GLY A C 1
ATOM 1485 O O . GLY A 1 183 ? 28.816 -11.273 -0.668 1.00 68.75 183 GLY A O 1
ATOM 1486 N N . ILE A 1 184 ? 27.839 -10.195 -2.377 1.00 64.38 184 ILE A N 1
ATOM 1487 C CA . ILE A 1 184 ? 29.061 -9.889 -3.136 1.00 64.38 184 ILE A CA 1
ATOM 1488 C C . ILE A 1 184 ? 29.717 -8.606 -2.609 1.00 64.38 184 ILE A C 1
ATOM 1490 O O . ILE A 1 184 ? 30.944 -8.516 -2.570 1.00 64.38 184 ILE A O 1
ATOM 1494 N N . ASP A 1 185 ? 28.915 -7.636 -2.162 1.00 59.47 185 ASP A N 1
ATOM 1495 C CA . ASP A 1 185 ? 29.416 -6.330 -1.710 1.00 59.47 185 ASP A CA 1
ATOM 1496 C C . ASP A 1 185 ? 30.306 -6.443 -0.460 1.00 59.47 185 ASP A C 1
ATOM 1498 O O . ASP A 1 185 ? 31.316 -5.747 -0.355 1.00 59.47 185 ASP A O 1
ATOM 1502 N N . ASP A 1 186 ? 29.991 -7.383 0.440 1.00 53.69 186 ASP A N 1
ATOM 1503 C CA . ASP A 1 186 ? 30.701 -7.569 1.713 1.00 53.69 186 ASP A CA 1
ATOM 1504 C C . ASP A 1 186 ? 32.104 -8.184 1.543 1.00 53.69 186 ASP A C 1
ATOM 1506 O O . ASP A 1 186 ? 32.945 -8.084 2.442 1.00 53.69 186 ASP A O 1
ATOM 1510 N N . LEU A 1 187 ? 32.408 -8.800 0.390 1.00 54.12 187 LEU A N 1
ATOM 1511 C CA . LEU A 1 187 ? 33.744 -9.351 0.128 1.00 54.12 187 LEU A CA 1
ATOM 1512 C C . LEU A 1 187 ? 34.783 -8.267 -0.189 1.00 54.12 187 LEU A C 1
ATOM 1514 O O . LEU A 1 187 ? 35.968 -8.482 0.064 1.00 54.12 187 LEU A O 1
ATOM 1518 N N . ASN A 1 188 ? 34.366 -7.106 -0.700 1.00 52.22 188 ASN A N 1
ATOM 1519 C CA . ASN A 1 188 ? 35.294 -6.039 -1.088 1.00 52.22 188 ASN A CA 1
ATOM 1520 C C . ASN A 1 188 ? 35.625 -5.065 0.053 1.00 52.22 188 ASN A C 1
ATOM 1522 O O . ASN A 1 188 ? 36.544 -4.258 -0.085 1.00 52.22 188 ASN A O 1
ATOM 1526 N N . THR A 1 189 ? 34.926 -5.144 1.189 1.00 50.31 189 THR A N 1
ATOM 1527 C CA . THR A 1 189 ? 35.136 -4.252 2.344 1.00 50.31 189 THR A CA 1
ATOM 1528 C C . THR A 1 189 ? 35.964 -4.864 3.476 1.00 50.31 189 THR A C 1
ATOM 1530 O O . THR A 1 189 ? 36.245 -4.184 4.465 1.00 50.31 189 THR A O 1
ATOM 1533 N N . ASN A 1 190 ? 36.433 -6.110 3.345 1.00 43.44 190 ASN A N 1
ATOM 1534 C CA . ASN A 1 190 ? 37.257 -6.735 4.378 1.00 43.44 190 ASN A CA 1
ATOM 1535 C C . ASN A 1 190 ? 38.751 -6.353 4.288 1.00 43.44 190 ASN A C 1
ATOM 1537 O O . ASN A 1 190 ? 39.546 -6.934 3.554 1.00 43.44 190 ASN A O 1
ATOM 1541 N N . THR A 1 191 ? 39.128 -5.461 5.213 1.00 45.66 191 THR A N 1
ATOM 1542 C CA . THR A 1 191 ? 40.365 -5.468 6.026 1.00 45.66 191 THR A CA 1
ATOM 1543 C C . THR A 1 191 ? 41.689 -4.942 5.442 1.00 45.66 191 THR A C 1
ATOM 1545 O O . THR A 1 191 ? 42.627 -5.688 5.186 1.00 45.66 191 THR A O 1
ATOM 1548 N N . THR A 1 192 ? 41.876 -3.618 5.511 1.00 40.19 192 THR A N 1
ATOM 1549 C CA . THR A 1 192 ? 43.095 -3.036 6.118 1.00 40.19 192 THR A CA 1
ATOM 1550 C C . THR A 1 192 ? 42.827 -2.705 7.587 1.00 40.19 192 THR A C 1
ATOM 1552 O O . THR A 1 192 ? 42.901 -1.555 8.013 1.00 40.19 192 THR A O 1
ATOM 1555 N N . THR A 1 193 ? 42.477 -3.705 8.394 1.00 43.53 193 THR A N 1
ATOM 1556 C CA . THR A 1 193 ? 42.633 -3.586 9.845 1.00 43.53 193 THR A CA 1
ATOM 1557 C C . THR A 1 193 ? 44.103 -3.821 10.146 1.00 43.53 193 THR A C 1
ATOM 1559 O O . THR A 1 193 ? 44.570 -4.956 10.199 1.00 43.53 193 THR A O 1
ATOM 1562 N N . THR A 1 194 ? 44.848 -2.731 10.301 1.00 40.75 194 THR A N 1
ATOM 1563 C CA . THR A 1 194 ? 46.190 -2.722 10.880 1.00 40.75 194 THR A CA 1
ATOM 1564 C C . THR A 1 194 ? 46.118 -3.243 12.311 1.00 40.75 194 THR A C 1
ATOM 1566 O O . THR A 1 194 ? 45.975 -2.480 13.264 1.00 40.75 194 THR A O 1
ATOM 1569 N N . THR A 1 195 ? 46.211 -4.558 12.475 1.00 41.41 195 THR A N 1
ATOM 1570 C CA . THR A 1 195 ? 46.633 -5.151 13.735 1.00 41.41 195 THR A CA 1
ATOM 1571 C C . THR A 1 195 ? 48.114 -4.820 13.884 1.00 41.41 195 THR A C 1
ATOM 1573 O O . THR A 1 195 ? 48.964 -5.387 13.201 1.00 41.41 195 THR A O 1
ATOM 1576 N N . THR A 1 196 ? 48.436 -3.865 14.755 1.00 41.25 196 THR A N 1
ATOM 1577 C CA . THR A 1 196 ? 49.787 -3.618 15.272 1.00 41.25 196 THR A CA 1
ATOM 1578 C C . THR A 1 196 ? 50.226 -4.815 16.120 1.00 41.25 196 THR A C 1
ATOM 1580 O O . THR A 1 196 ? 50.276 -4.775 17.345 1.00 41.25 196 THR A O 1
ATOM 1583 N N . GLY A 1 197 ? 50.514 -5.924 15.440 1.00 37.09 197 GLY A N 1
ATOM 1584 C CA . GLY A 1 197 ? 51.192 -7.097 15.965 1.00 37.09 197 GLY A CA 1
ATOM 1585 C C . GLY A 1 197 ? 52.681 -6.972 15.678 1.00 37.09 197 GLY A C 1
ATOM 1586 O O . GLY A 1 197 ? 53.129 -7.119 14.547 1.00 37.09 197 GLY A O 1
ATOM 1587 N N . ASN A 1 198 ? 53.432 -6.663 16.725 1.00 47.88 198 ASN A N 1
ATOM 1588 C CA . ASN A 1 198 ? 54.883 -6.597 16.759 1.00 47.88 198 ASN A CA 1
ATOM 1589 C C . ASN A 1 198 ? 55.486 -7.954 16.328 1.00 47.88 198 ASN A C 1
ATOM 1591 O O . ASN A 1 198 ? 55.453 -8.909 17.104 1.00 47.88 198 ASN A O 1
ATOM 1595 N N . ILE A 1 199 ? 56.027 -8.057 15.109 1.00 40.69 199 ILE A N 1
ATOM 1596 C CA . ILE A 1 199 ? 56.808 -9.218 14.654 1.00 40.69 199 ILE A CA 1
ATOM 1597 C C . ILE A 1 199 ? 58.136 -8.715 14.086 1.00 40.69 199 ILE A C 1
ATOM 1599 O O . ILE A 1 199 ? 58.214 -8.160 12.992 1.00 40.69 199 ILE A O 1
ATOM 1603 N N . ASN A 1 200 ? 59.195 -8.935 14.863 1.00 44.03 200 ASN A N 1
ATOM 1604 C CA . ASN A 1 200 ? 60.565 -8.965 14.372 1.00 44.03 200 ASN A CA 1
ATOM 1605 C C . ASN A 1 200 ? 60.708 -10.112 13.366 1.00 44.03 200 ASN A C 1
ATOM 1607 O O . ASN A 1 200 ? 60.418 -11.255 13.716 1.00 44.03 200 ASN A O 1
ATOM 1611 N N . GLY A 1 201 ? 61.257 -9.839 12.182 1.00 35.69 201 GLY A N 1
ATOM 1612 C CA . GLY A 1 201 ? 61.871 -10.896 11.380 1.00 35.69 201 GLY A CA 1
ATOM 1613 C C . GLY A 1 201 ? 61.819 -10.717 9.869 1.00 35.69 201 GLY A C 1
ATOM 1614 O O . GLY A 1 201 ? 60.922 -11.227 9.219 1.00 35.69 201 GLY A O 1
ATOM 1615 N N . THR A 1 202 ? 62.891 -10.123 9.347 1.00 33.00 202 THR A N 1
ATOM 1616 C CA . THR A 1 202 ? 63.638 -10.629 8.182 1.00 33.00 202 THR A CA 1
ATOM 1617 C C . THR A 1 202 ? 63.025 -10.504 6.775 1.00 33.00 202 THR A C 1
ATOM 1619 O O . THR A 1 202 ? 62.075 -11.162 6.372 1.00 33.00 202 THR A O 1
ATOM 1622 N N . THR A 1 203 ? 63.730 -9.674 6.011 1.00 39.59 203 THR A N 1
ATOM 1623 C CA . THR A 1 203 ? 63.798 -9.457 4.560 1.00 39.59 203 THR A CA 1
ATOM 1624 C C . THR A 1 203 ? 63.638 -10.690 3.652 1.00 39.59 203 THR A C 1
ATOM 1626 O O . THR A 1 203 ? 64.329 -11.684 3.868 1.00 39.59 203 THR A O 1
ATOM 1629 N N . ASN A 1 204 ? 62.880 -10.554 2.547 1.00 35.72 204 ASN A N 1
ATOM 1630 C CA . ASN A 1 204 ? 63.398 -10.690 1.167 1.00 35.72 204 ASN A CA 1
ATOM 1631 C C . ASN A 1 204 ? 62.353 -10.363 0.065 1.00 35.72 204 ASN A C 1
ATOM 1633 O O . ASN A 1 204 ? 61.312 -10.995 -0.039 1.00 35.72 204 ASN A O 1
ATOM 1637 N N . THR A 1 205 ? 62.705 -9.356 -0.745 1.00 37.09 205 THR A N 1
ATOM 1638 C CA . THR A 1 205 ? 62.598 -9.194 -2.218 1.00 37.09 205 THR A CA 1
ATOM 1639 C C . THR A 1 205 ? 61.435 -9.756 -3.068 1.00 37.09 205 THR A C 1
ATOM 1641 O O . THR A 1 205 ? 61.270 -10.962 -3.209 1.00 37.09 205 THR A O 1
ATOM 1644 N N . SER A 1 206 ? 60.854 -8.808 -3.830 1.00 40.62 206 SER A N 1
ATOM 1645 C CA . SER A 1 206 ? 60.442 -8.822 -5.257 1.00 40.62 206 SER A CA 1
ATOM 1646 C C . SER A 1 206 ? 59.275 -9.696 -5.738 1.00 40.62 206 SER A C 1
ATOM 1648 O O . SER A 1 206 ? 59.409 -10.907 -5.867 1.00 40.62 206 SER A O 1
ATOM 1650 N N . SER A 1 207 ? 58.214 -9.059 -6.244 1.00 34.41 207 SER A N 1
ATOM 1651 C CA . SER A 1 207 ? 57.983 -8.909 -7.698 1.00 34.41 207 SER A CA 1
ATOM 1652 C C . SER A 1 207 ? 56.672 -8.167 -7.994 1.00 34.41 207 SER A C 1
ATOM 1654 O O . SER A 1 207 ? 55.649 -8.373 -7.350 1.00 34.41 207 SER A O 1
ATOM 1656 N N . GLU A 1 208 ? 56.751 -7.273 -8.976 1.00 43.97 208 GLU A N 1
ATOM 1657 C CA . GLU A 1 208 ? 55.642 -6.609 -9.657 1.00 43.97 208 GLU A CA 1
ATOM 1658 C C . GLU A 1 208 ? 54.836 -7.631 -10.470 1.00 43.97 208 GLU A C 1
ATOM 1660 O O . GLU A 1 208 ? 55.434 -8.493 -11.107 1.00 43.97 208 GLU A O 1
ATOM 1665 N N . THR A 1 209 ? 53.506 -7.506 -10.525 1.00 35.16 209 THR A N 1
ATOM 1666 C CA . THR A 1 209 ? 52.721 -7.791 -11.742 1.00 35.16 209 THR A CA 1
ATOM 1667 C C . THR A 1 209 ? 51.313 -7.197 -11.665 1.00 35.16 209 THR A C 1
ATOM 1669 O O . THR A 1 209 ? 50.725 -7.019 -10.603 1.00 35.16 209 THR A O 1
ATOM 1672 N N . ASN A 1 210 ? 50.831 -6.833 -12.851 1.00 39.59 210 ASN A N 1
ATOM 1673 C CA . ASN A 1 210 ? 49.648 -6.044 -13.161 1.00 39.59 210 ASN A CA 1
ATOM 1674 C C . ASN A 1 210 ? 48.323 -6.761 -12.852 1.00 39.59 210 ASN A C 1
ATOM 1676 O O . ASN A 1 210 ? 48.125 -7.902 -13.266 1.00 39.59 210 ASN A O 1
ATOM 1680 N N . ASN A 1 211 ? 47.374 -6.040 -12.248 1.00 35.53 211 ASN A N 1
ATOM 1681 C CA . ASN A 1 211 ? 45.981 -6.471 -12.131 1.00 35.53 211 ASN A CA 1
ATOM 1682 C C . ASN A 1 211 ? 45.218 -6.179 -13.432 1.00 35.53 211 ASN A C 1
ATOM 1684 O O . ASN A 1 211 ? 44.756 -5.062 -13.659 1.00 35.53 211 ASN A O 1
ATOM 1688 N N . ALA A 1 212 ? 45.073 -7.205 -14.271 1.00 34.22 212 ALA A N 1
ATOM 1689 C CA . ALA A 1 212 ? 44.037 -7.281 -15.294 1.00 34.22 212 ALA A CA 1
ATOM 1690 C C . ALA A 1 212 ? 42.856 -8.087 -14.730 1.00 34.22 212 ALA A C 1
ATOM 1692 O O . ALA A 1 212 ? 43.003 -9.257 -14.377 1.00 34.22 212 ALA A O 1
ATOM 1693 N N . ILE A 1 213 ? 41.692 -7.446 -14.626 1.00 38.59 213 ILE A N 1
ATOM 1694 C CA . ILE A 1 213 ? 40.432 -8.070 -14.214 1.00 38.59 213 ILE A CA 1
ATOM 1695 C C . ILE A 1 213 ? 39.904 -8.870 -15.412 1.00 38.59 213 ILE A C 1
ATOM 1697 O O . ILE A 1 213 ? 39.328 -8.301 -16.333 1.00 38.59 213 ILE A O 1
ATOM 1701 N N . ASN A 1 214 ? 40.121 -10.186 -15.409 1.00 31.05 214 ASN A N 1
ATOM 1702 C CA . ASN A 1 214 ? 39.481 -11.118 -16.337 1.00 31.05 214 ASN A CA 1
ATOM 1703 C C . ASN A 1 214 ? 38.347 -11.851 -15.610 1.00 31.05 214 ASN A C 1
ATOM 1705 O O . ASN A 1 214 ? 38.592 -12.776 -14.835 1.00 31.05 214 ASN A O 1
ATOM 1709 N N . PHE A 1 215 ? 37.102 -11.468 -15.902 1.00 39.94 215 PHE A N 1
ATOM 1710 C CA . PHE A 1 215 ? 35.925 -12.290 -15.623 1.00 39.94 215 PHE A CA 1
ATOM 1711 C C . PHE A 1 215 ? 35.983 -13.531 -16.517 1.00 39.94 215 PHE A C 1
ATOM 1713 O O . PHE A 1 215 ? 35.685 -13.468 -17.707 1.00 39.94 215 PHE A O 1
ATOM 1720 N N . THR A 1 216 ? 36.396 -14.662 -15.946 1.00 29.88 216 THR A N 1
ATOM 1721 C CA . THR A 1 216 ? 36.295 -15.967 -16.609 1.00 29.88 216 THR A CA 1
ATOM 1722 C C . THR A 1 216 ? 35.416 -16.862 -15.753 1.00 29.88 216 THR A C 1
ATOM 1724 O O . THR A 1 216 ? 35.806 -17.288 -14.666 1.00 29.88 216 THR A O 1
ATOM 1727 N N . SER A 1 217 ? 34.204 -17.105 -16.241 1.00 41.91 217 SER A N 1
ATOM 1728 C CA . SER A 1 217 ? 33.211 -17.992 -15.648 1.00 41.91 217 SER A CA 1
ATOM 1729 C C . SER A 1 217 ? 33.719 -19.433 -15.674 1.00 41.91 217 SER A C 1
ATOM 1731 O O . SER A 1 217 ? 33.614 -20.112 -16.692 1.00 41.91 217 SER A O 1
ATOM 1733 N N . ASN A 1 218 ? 34.264 -19.910 -14.554 1.00 33.66 218 ASN A N 1
ATOM 1734 C CA . ASN A 1 218 ? 34.541 -21.328 -14.358 1.00 33.66 218 ASN A CA 1
ATOM 1735 C C . ASN A 1 218 ? 33.470 -21.945 -13.457 1.00 33.66 218 ASN A C 1
ATOM 1737 O O . ASN A 1 218 ? 33.408 -21.702 -12.254 1.00 33.66 218 ASN A O 1
ATOM 1741 N N . SER A 1 219 ? 32.645 -22.777 -14.090 1.00 44.97 219 SER A N 1
ATOM 1742 C CA . SER A 1 219 ? 31.758 -23.762 -13.479 1.00 44.97 219 SER A CA 1
ATOM 1743 C C . SER A 1 219 ? 32.575 -24.735 -12.621 1.00 44.97 219 SER A C 1
ATOM 1745 O O . SER A 1 219 ? 33.168 -25.685 -13.138 1.00 44.97 219 SER A O 1
ATOM 1747 N N . ILE A 1 220 ? 32.595 -24.514 -11.307 1.00 38.16 220 ILE A N 1
ATOM 1748 C CA . ILE A 1 220 ? 33.143 -25.457 -10.331 1.00 38.16 220 ILE A CA 1
ATOM 1749 C C . ILE A 1 220 ? 31.979 -26.262 -9.750 1.00 38.16 220 ILE A C 1
ATOM 1751 O O . ILE A 1 220 ? 31.224 -25.785 -8.906 1.00 38.16 220 ILE A O 1
ATOM 1755 N N . ASN A 1 221 ? 31.874 -27.515 -10.187 1.00 45.38 221 ASN A N 1
ATOM 1756 C CA . ASN A 1 221 ? 31.147 -28.553 -9.469 1.00 45.38 221 ASN A CA 1
ATOM 1757 C C . ASN A 1 221 ? 31.861 -28.789 -8.134 1.00 45.38 221 ASN A C 1
ATOM 1759 O O . ASN A 1 221 ? 32.924 -29.409 -8.119 1.00 45.38 221 ASN A O 1
ATOM 1763 N N . ASN A 1 222 ? 31.300 -28.293 -7.028 1.00 39.66 222 ASN A N 1
ATOM 1764 C CA . ASN A 1 222 ? 31.789 -28.617 -5.692 1.00 39.66 222 ASN A CA 1
ATOM 1765 C C . ASN A 1 222 ? 30.652 -29.115 -4.800 1.00 39.66 222 ASN A C 1
ATOM 1767 O O . ASN A 1 222 ? 29.812 -28.368 -4.301 1.00 39.66 222 ASN A O 1
ATOM 1771 N N . THR A 1 223 ? 30.660 -30.426 -4.612 1.00 44.00 223 THR A N 1
ATOM 1772 C CA . THR A 1 223 ? 29.963 -31.162 -3.567 1.00 44.00 223 THR A CA 1
ATOM 1773 C C . THR A 1 223 ? 30.378 -30.665 -2.181 1.00 44.00 223 THR A C 1
ATOM 1775 O O . THR A 1 223 ? 31.558 -30.701 -1.843 1.00 44.00 223 THR A O 1
ATOM 1778 N N . GLY A 1 224 ? 29.401 -30.289 -1.353 1.00 44.12 224 GLY A N 1
ATOM 1779 C CA . GLY A 1 224 ? 29.529 -30.345 0.108 1.00 44.12 224 GLY A CA 1
ATOM 1780 C C . GLY A 1 224 ? 30.079 -29.116 0.833 1.00 44.12 224 GLY A C 1
ATOM 1781 O O . GLY A 1 224 ? 30.418 -29.246 2.005 1.00 44.12 224 GLY A O 1
ATOM 1782 N N . ASN A 1 225 ? 30.137 -27.938 0.206 1.00 36.16 225 ASN A N 1
ATOM 1783 C CA . ASN A 1 225 ? 30.424 -26.711 0.949 1.00 36.16 225 ASN A CA 1
ATOM 1784 C C . ASN A 1 225 ? 29.117 -26.186 1.555 1.00 36.16 225 ASN A C 1
ATOM 1786 O O . ASN A 1 225 ? 28.221 -25.755 0.829 1.00 36.16 225 ASN A O 1
ATOM 1790 N N . THR A 1 226 ? 28.988 -26.268 2.880 1.00 41.25 226 THR A N 1
ATOM 1791 C CA . THR A 1 226 ? 27.945 -25.575 3.640 1.00 41.25 226 THR A CA 1
ATOM 1792 C C . THR A 1 226 ? 27.999 -24.104 3.259 1.00 41.25 226 THR A C 1
ATOM 1794 O O . THR A 1 226 ? 28.933 -23.407 3.649 1.00 41.25 226 THR A O 1
ATOM 1797 N N . PHE A 1 227 ? 27.037 -23.675 2.443 1.00 39.62 227 PHE A N 1
ATOM 1798 C CA . PHE A 1 227 ? 26.799 -22.286 2.079 1.00 39.62 227 PHE A CA 1
ATOM 1799 C C . PHE A 1 227 ? 26.701 -21.509 3.394 1.00 39.62 227 PHE A C 1
ATOM 1801 O O . PHE A 1 227 ? 25.691 -21.580 4.093 1.00 39.62 227 PHE A O 1
ATOM 1808 N N . THR A 1 228 ? 27.785 -20.851 3.799 1.00 42.16 228 THR A N 1
ATOM 1809 C CA . THR A 1 228 ? 27.730 -19.855 4.859 1.00 42.16 228 THR A CA 1
ATOM 1810 C C . THR A 1 228 ? 26.786 -18.798 4.324 1.00 42.16 228 THR A C 1
ATOM 1812 O O . THR A 1 228 ? 27.120 -18.127 3.347 1.00 42.16 228 THR A O 1
ATOM 1815 N N . HIS A 1 229 ? 25.566 -18.777 4.866 1.00 48.84 229 HIS A N 1
ATOM 1816 C CA . HIS A 1 229 ? 24.537 -17.807 4.535 1.00 48.84 229 HIS A CA 1
ATOM 1817 C C . HIS A 1 229 ? 25.199 -16.439 4.419 1.00 48.84 229 HIS A C 1
ATOM 1819 O O . HIS A 1 229 ? 25.784 -15.955 5.379 1.00 48.84 229 HIS A O 1
ATOM 1825 N N . THR A 1 230 ? 25.164 -15.848 3.230 1.00 53.69 230 THR A N 1
ATOM 1826 C CA . THR A 1 230 ? 25.584 -14.463 3.055 1.00 53.69 230 THR A CA 1
ATOM 1827 C C . THR A 1 230 ? 24.709 -13.621 3.979 1.00 53.69 230 THR A C 1
ATOM 1829 O O . THR A 1 230 ? 23.482 -13.632 3.856 1.00 53.69 230 THR A O 1
ATOM 1832 N N . ASP A 1 231 ? 25.335 -12.965 4.954 1.00 70.56 231 ASP A N 1
ATOM 1833 C CA . ASP A 1 231 ? 24.682 -12.339 6.109 1.00 70.56 231 ASP A CA 1
ATOM 1834 C C . ASP A 1 231 ? 23.917 -11.047 5.784 1.00 70.56 231 ASP A C 1
ATOM 1836 O O . ASP A 1 231 ? 23.345 -10.420 6.674 1.00 70.56 231 ASP A O 1
ATOM 1840 N N . GLY A 1 232 ? 23.834 -10.679 4.509 1.00 85.62 232 GLY A N 1
ATOM 1841 C CA . GLY A 1 232 ? 23.091 -9.519 4.045 1.00 85.62 232 GLY A CA 1
ATOM 1842 C C . GLY A 1 232 ? 21.578 -9.606 4.279 1.00 85.62 232 GLY A C 1
ATOM 1843 O O . GLY A 1 232 ? 20.995 -10.693 4.368 1.00 85.62 232 GLY A O 1
ATOM 1844 N N . PHE A 1 233 ? 20.942 -8.437 4.365 1.00 90.81 233 PHE A N 1
ATOM 1845 C CA . PHE A 1 233 ? 19.488 -8.295 4.414 1.00 90.81 233 PHE A CA 1
ATOM 1846 C C . PHE A 1 233 ? 18.966 -8.200 2.970 1.00 90.81 233 PHE A C 1
ATOM 1848 O O . PHE A 1 233 ? 19.273 -7.270 2.224 1.00 90.81 233 PHE A O 1
ATOM 1855 N N . ASP A 1 234 ? 18.182 -9.199 2.572 1.00 92.25 234 ASP A N 1
ATOM 1856 C CA . ASP A 1 234 ? 17.504 -9.285 1.278 1.00 92.25 234 ASP A CA 1
ATOM 1857 C C . ASP A 1 234 ? 16.072 -8.721 1.369 1.00 92.25 234 ASP A C 1
ATOM 1859 O O . ASP A 1 234 ? 15.180 -9.353 1.946 1.00 92.25 234 ASP A O 1
ATOM 1863 N N . LEU A 1 235 ? 15.828 -7.537 0.791 1.00 94.75 235 LEU A N 1
ATOM 1864 C CA . LEU A 1 235 ? 14.499 -6.919 0.824 1.00 94.75 235 LEU A CA 1
ATOM 1865 C C . LEU A 1 235 ? 13.499 -7.575 -0.128 1.00 94.75 235 LEU A C 1
ATOM 1867 O O . LEU A 1 235 ? 12.306 -7.541 0.165 1.00 94.75 235 LEU A O 1
ATOM 1871 N N . PHE A 1 236 ? 13.933 -8.171 -1.243 1.00 95.19 236 PHE A N 1
ATOM 1872 C CA . PHE A 1 236 ? 13.019 -8.874 -2.153 1.00 95.19 236 PHE A CA 1
ATOM 1873 C C . PHE A 1 236 ? 12.420 -10.100 -1.463 1.00 95.19 236 PHE A C 1
ATOM 1875 O O . PHE A 1 236 ? 11.199 -10.306 -1.482 1.00 95.19 236 PHE A O 1
ATOM 1882 N N . LYS A 1 237 ? 13.270 -10.886 -0.797 1.00 93.56 237 LYS A N 1
ATOM 1883 C CA . LYS A 1 237 ? 12.846 -12.024 0.017 1.00 93.56 237 LYS A CA 1
ATOM 1884 C C . LYS A 1 237 ? 11.991 -11.564 1.191 1.00 93.56 237 LYS A C 1
ATOM 1886 O O . LYS A 1 237 ? 10.902 -12.107 1.384 1.00 93.56 237 LYS A O 1
ATOM 1891 N N . TYR A 1 238 ? 12.442 -10.553 1.935 1.00 95.06 238 TYR A N 1
ATOM 1892 C CA . TYR A 1 238 ? 11.699 -10.046 3.085 1.00 95.06 238 TYR A CA 1
ATOM 1893 C C . TYR A 1 238 ? 10.308 -9.543 2.692 1.00 95.06 238 TYR A C 1
ATOM 1895 O O . TYR A 1 238 ? 9.331 -9.937 3.316 1.00 95.06 238 TYR A O 1
ATOM 1903 N N . PHE A 1 239 ? 10.184 -8.765 1.612 1.00 95.94 239 PHE A N 1
ATOM 1904 C CA . PHE A 1 239 ? 8.892 -8.296 1.104 1.00 95.94 239 PHE A CA 1
ATOM 1905 C C . PHE A 1 239 ? 7.950 -9.451 0.740 1.00 95.94 239 PHE A C 1
ATOM 1907 O O . PHE A 1 239 ? 6.773 -9.430 1.095 1.00 95.94 239 PHE A O 1
ATOM 1914 N N . THR A 1 240 ? 8.479 -10.482 0.074 1.00 93.88 240 THR A N 1
ATOM 1915 C CA . THR A 1 240 ? 7.709 -11.672 -0.323 1.00 93.88 240 THR A CA 1
ATOM 1916 C C . THR A 1 240 ? 7.214 -12.454 0.900 1.00 93.88 240 THR A C 1
ATOM 1918 O O . THR A 1 240 ? 6.065 -12.890 0.955 1.00 93.88 240 THR A O 1
ATOM 1921 N N . MET A 1 241 ? 8.061 -12.607 1.921 1.00 95.12 241 MET A N 1
ATOM 1922 C CA . MET A 1 241 ? 7.704 -13.307 3.159 1.00 95.12 241 MET A CA 1
ATOM 1923 C C . MET A 1 241 ? 6.756 -12.486 4.039 1.00 95.12 241 MET A C 1
ATOM 1925 O O . MET A 1 241 ? 5.833 -13.047 4.633 1.00 95.12 241 MET A O 1
ATOM 1929 N N . LEU A 1 242 ? 6.931 -11.164 4.070 1.00 96.19 242 LEU A N 1
ATOM 1930 C CA . LEU A 1 242 ? 6.118 -10.236 4.851 1.00 96.19 242 LEU A CA 1
ATOM 1931 C C . LEU A 1 242 ? 4.635 -10.341 4.490 1.00 96.19 242 LEU A C 1
ATOM 1933 O O . LEU A 1 242 ? 3.792 -10.343 5.382 1.00 96.19 242 LEU A O 1
ATOM 1937 N N . GLU A 1 243 ? 4.299 -10.504 3.210 1.00 95.62 243 GLU A N 1
ATOM 1938 C CA . GLU A 1 243 ? 2.915 -10.746 2.792 1.00 95.62 243 GLU A CA 1
ATOM 1939 C C . GLU A 1 243 ? 2.326 -11.997 3.461 1.00 95.62 243 GLU A C 1
ATOM 1941 O O . GLU A 1 243 ? 1.219 -11.956 3.998 1.00 95.62 243 GLU A O 1
ATOM 1946 N N . SER A 1 244 ? 3.068 -13.107 3.460 1.00 95.75 244 SER A N 1
ATOM 1947 C CA . SER A 1 244 ? 2.619 -14.371 4.055 1.00 95.75 244 SER A CA 1
ATOM 1948 C C . SER A 1 244 ? 2.450 -14.250 5.572 1.00 95.75 244 SER A C 1
ATOM 1950 O O . SER A 1 244 ? 1.463 -14.732 6.130 1.00 95.75 244 SER A O 1
ATOM 1952 N N . TYR A 1 245 ? 3.372 -13.546 6.233 1.00 97.06 245 TYR A N 1
ATOM 1953 C CA . TYR A 1 245 ? 3.288 -13.229 7.658 1.00 97.06 245 TYR A CA 1
ATOM 1954 C C . TYR A 1 245 ? 2.048 -12.406 7.990 1.00 97.06 245 TYR A C 1
ATOM 1956 O O . TYR A 1 245 ? 1.314 -12.745 8.917 1.00 97.06 245 TYR A O 1
ATOM 1964 N N . LEU A 1 246 ? 1.760 -11.382 7.188 1.00 96.94 246 LEU A N 1
ATOM 1965 C CA . LEU A 1 246 ? 0.574 -10.549 7.347 1.00 96.94 246 LEU A CA 1
ATOM 1966 C C . LEU A 1 246 ? -0.713 -11.332 7.078 1.00 96.94 246 LEU A C 1
ATOM 1968 O O . LEU A 1 246 ? -1.654 -11.220 7.858 1.00 96.94 246 LEU A O 1
ATOM 1972 N N . ARG A 1 247 ? -0.762 -12.175 6.040 1.00 96.44 247 ARG A N 1
ATOM 1973 C CA . ARG A 1 247 ? -1.917 -13.053 5.781 1.00 96.44 247 ARG A CA 1
ATOM 1974 C C . ARG A 1 247 ? -2.238 -13.928 6.991 1.00 96.44 247 ARG A C 1
ATOM 1976 O O . ARG A 1 247 ? -3.402 -14.027 7.362 1.00 96.44 247 ARG A O 1
ATOM 1983 N N . HIS A 1 248 ? -1.221 -14.515 7.621 1.00 95.69 248 HIS A N 1
ATOM 1984 C CA . HIS A 1 248 ? -1.414 -15.327 8.820 1.00 95.69 248 HIS A CA 1
ATOM 1985 C C . HIS A 1 248 ? -1.814 -14.485 10.043 1.00 95.69 248 HIS A C 1
ATOM 1987 O O . HIS A 1 248 ? -2.733 -14.852 10.770 1.00 95.69 248 HIS A O 1
ATOM 1993 N N . CYS A 1 249 ? -1.174 -13.329 10.248 1.00 94.88 249 CYS A N 1
ATOM 1994 C CA . CYS A 1 249 ? -1.495 -12.398 11.335 1.00 94.88 249 CYS A CA 1
ATOM 1995 C C . CYS A 1 249 ? -2.965 -11.938 11.280 1.00 94.88 249 CYS A C 1
ATOM 1997 O O . CYS A 1 249 ? -3.656 -11.903 12.298 1.00 94.88 249 CYS A O 1
ATOM 1999 N N . PHE A 1 250 ? -3.472 -11.666 10.074 1.00 95.19 250 PHE A N 1
ATOM 2000 C CA . PHE A 1 250 ? -4.818 -11.140 9.853 1.00 95.19 250 PHE A CA 1
ATOM 2001 C C . PHE A 1 250 ? -5.873 -12.193 9.486 1.00 95.19 250 PHE A C 1
ATOM 2003 O O . PHE A 1 250 ? -7.011 -11.829 9.201 1.00 95.19 250 PHE A O 1
ATOM 2010 N N . GLU A 1 251 ? -5.557 -13.490 9.559 1.00 94.94 251 GLU A N 1
ATOM 2011 C CA . GLU A 1 251 ? -6.495 -14.581 9.238 1.00 94.94 251 GLU A CA 1
ATOM 2012 C C . GLU A 1 251 ? -7.771 -14.539 10.102 1.00 94.94 251 GLU A C 1
ATOM 2014 O O . GLU A 1 251 ? -8.861 -14.892 9.650 1.00 94.94 251 GLU A O 1
ATOM 2019 N N . LYS A 1 252 ? -7.656 -14.026 11.334 1.00 91.75 252 LYS A N 1
ATOM 2020 C CA . LYS A 1 252 ? -8.775 -13.872 12.278 1.00 91.75 252 LYS A CA 1
ATOM 2021 C C . LYS A 1 252 ? -9.757 -12.752 11.904 1.00 91.75 252 LYS A C 1
ATOM 2023 O O . LYS A 1 252 ? -10.842 -12.686 12.478 1.00 91.75 252 LYS A O 1
ATOM 2028 N N . PHE A 1 253 ? -9.412 -11.872 10.961 1.00 93.62 253 PHE A N 1
ATOM 2029 C CA . PHE A 1 253 ? -10.251 -10.744 10.554 1.00 93.62 253 PHE A CA 1
ATOM 2030 C C . PHE A 1 253 ? -11.101 -11.130 9.338 1.00 93.62 253 PHE A C 1
ATOM 2032 O O . PHE A 1 253 ? -10.637 -11.052 8.200 1.00 93.62 253 PHE A O 1
ATOM 2039 N N . PRO A 1 254 ? -12.381 -11.502 9.523 1.00 90.88 254 PRO A N 1
ATOM 2040 C CA . PRO A 1 254 ? -13.145 -12.205 8.503 1.00 90.88 254 PRO A CA 1
ATOM 2041 C C . PRO A 1 254 ? -13.403 -11.379 7.245 1.00 90.88 254 PRO A C 1
ATOM 2043 O O . PRO A 1 254 ? -13.700 -11.973 6.218 1.00 90.88 254 PRO A O 1
ATOM 2046 N N . ASN A 1 255 ? -13.354 -10.045 7.287 1.00 92.50 255 ASN A N 1
ATOM 2047 C CA . ASN A 1 255 ? -13.653 -9.188 6.133 1.00 92.50 255 ASN A CA 1
ATOM 2048 C C . ASN A 1 255 ? -12.418 -8.493 5.550 1.00 92.50 255 ASN A C 1
ATOM 2050 O O . ASN A 1 255 ? -12.580 -7.615 4.698 1.00 92.50 255 ASN A O 1
ATOM 2054 N N . LEU A 1 256 ? -11.223 -8.890 5.994 1.00 95.81 256 LEU A N 1
ATOM 2055 C CA . LEU A 1 256 ? -9.955 -8.346 5.544 1.00 95.81 256 LEU A CA 1
ATOM 2056 C C . LEU A 1 256 ? -9.221 -9.398 4.720 1.00 95.81 256 LEU A C 1
ATOM 2058 O O . LEU A 1 256 ? -9.070 -10.539 5.142 1.00 95.81 256 LEU A O 1
ATOM 2062 N N . GLU A 1 257 ? -8.753 -9.003 3.550 1.00 96.19 257 GLU A N 1
ATOM 2063 C CA . GLU A 1 257 ? -7.905 -9.820 2.698 1.00 96.19 257 GLU A CA 1
ATOM 2064 C C . GLU A 1 257 ? -6.579 -9.088 2.505 1.00 96.19 257 GLU A C 1
ATOM 2066 O O . GLU A 1 257 ? -6.557 -7.927 2.105 1.00 96.19 257 GLU A O 1
ATOM 2071 N N . VAL A 1 258 ? -5.466 -9.751 2.801 1.00 96.81 258 VAL A N 1
ATOM 2072 C CA . VAL A 1 258 ? -4.131 -9.220 2.511 1.00 96.81 258 VAL A CA 1
ATOM 2073 C C . VAL A 1 258 ? -3.714 -9.733 1.138 1.00 96.81 258 VAL A C 1
ATOM 2075 O O . VAL A 1 258 ? -3.727 -10.943 0.925 1.00 96.81 258 VAL A O 1
ATOM 2078 N N . VAL A 1 259 ? -3.357 -8.845 0.210 1.00 95.88 259 VAL A N 1
ATOM 2079 C CA . VAL A 1 259 ? -2.916 -9.209 -1.147 1.00 95.88 259 VAL A CA 1
ATOM 2080 C C . VAL A 1 259 ? -1.641 -8.467 -1.535 1.00 95.88 259 VAL A C 1
ATOM 2082 O O . VAL A 1 259 ? -1.552 -7.252 -1.366 1.00 95.88 259 VAL A O 1
ATOM 2085 N N . SER A 1 260 ? -0.648 -9.162 -2.090 1.00 95.62 260 SER A N 1
ATOM 2086 C CA . SER A 1 260 ? 0.440 -8.499 -2.813 1.00 95.62 260 SER A CA 1
ATOM 2087 C C . SER A 1 260 ? -0.071 -7.961 -4.134 1.00 95.62 260 SER A C 1
ATOM 2089 O O . SER A 1 260 ? -0.702 -8.708 -4.879 1.00 95.62 260 SER A O 1
ATOM 2091 N N . ASN A 1 261 ? 0.332 -6.740 -4.461 1.00 95.62 261 ASN A N 1
ATOM 2092 C CA . ASN A 1 261 ? 0.118 -6.078 -5.735 1.00 95.62 261 ASN A CA 1
ATOM 2093 C C . ASN A 1 261 ? -1.365 -5.821 -6.035 1.00 95.62 261 ASN A C 1
ATOM 2095 O O . ASN A 1 261 ? -2.205 -6.712 -6.021 1.00 95.62 261 ASN A O 1
ATOM 2099 N N . TYR A 1 262 ? -1.719 -4.577 -6.326 1.00 94.81 262 TYR A N 1
ATOM 2100 C CA . TYR A 1 262 ? -3.106 -4.231 -6.625 1.00 94.81 262 TYR A CA 1
ATOM 2101 C C . TYR A 1 262 ? -3.151 -3.149 -7.688 1.00 94.81 262 TYR A C 1
ATOM 2103 O O . TYR A 1 262 ? -2.394 -2.180 -7.623 1.00 94.81 262 TYR A O 1
ATOM 2111 N N . ASN A 1 263 ? -4.039 -3.316 -8.671 1.00 94.56 263 ASN A N 1
ATOM 2112 C CA . ASN A 1 263 ? -4.172 -2.415 -9.813 1.00 94.56 263 ASN A CA 1
ATOM 2113 C C . ASN A 1 263 ? -2.828 -2.124 -10.503 1.00 94.56 263 ASN A C 1
ATOM 2115 O O . ASN A 1 263 ? -2.513 -0.961 -10.770 1.00 94.56 263 ASN A O 1
ATOM 2119 N N . ASP A 1 264 ? -2.039 -3.166 -10.777 1.00 95.75 264 ASP A N 1
ATOM 2120 C CA . ASP A 1 264 ? -0.729 -3.056 -11.429 1.00 95.75 264 ASP A CA 1
ATOM 2121 C C . ASP A 1 264 ? 0.249 -2.136 -10.680 1.00 95.75 264 ASP A C 1
ATOM 2123 O O . ASP A 1 264 ? 1.031 -1.415 -11.302 1.00 95.75 264 ASP A O 1
ATOM 2127 N N . LEU A 1 265 ? 0.188 -2.123 -9.346 1.00 96.81 265 LEU A N 1
ATOM 2128 C CA . LEU A 1 265 ? 1.115 -1.384 -8.493 1.00 96.81 265 LEU A CA 1
ATOM 2129 C C . LEU A 1 265 ? 1.685 -2.275 -7.397 1.00 96.81 265 LEU A C 1
ATOM 2131 O O . LEU A 1 265 ? 0.925 -2.881 -6.636 1.00 96.81 265 LEU A O 1
ATOM 2135 N N . PHE A 1 266 ? 3.010 -2.261 -7.250 1.00 97.75 266 PHE A N 1
ATOM 2136 C CA . PHE A 1 266 ? 3.688 -2.944 -6.150 1.00 97.75 266 PHE A CA 1
ATOM 2137 C C . PHE A 1 266 ? 3.257 -2.412 -4.773 1.00 97.75 266 PHE A C 1
ATOM 2139 O O . PHE A 1 266 ? 3.005 -1.212 -4.583 1.00 97.75 266 PHE A O 1
ATOM 2146 N N . GLY A 1 267 ? 3.160 -3.332 -3.815 1.00 97.50 267 GLY A N 1
ATOM 2147 C CA . GLY A 1 267 ? 2.783 -3.082 -2.423 1.00 97.50 267 GLY A CA 1
ATOM 2148 C C . GLY A 1 267 ? 2.026 -4.265 -1.824 1.00 97.50 267 GLY A C 1
ATOM 2149 O O . GLY A 1 267 ? 1.556 -5.129 -2.558 1.00 97.50 267 GLY A O 1
ATOM 2150 N N . ILE A 1 268 ? 1.888 -4.300 -0.503 1.00 98.12 268 ILE A N 1
ATOM 2151 C CA . ILE A 1 268 ? 1.007 -5.249 0.189 1.00 98.12 268 ILE A CA 1
ATOM 2152 C C . ILE A 1 268 ? -0.250 -4.485 0.596 1.00 98.12 268 ILE A C 1
ATOM 2154 O O . ILE A 1 268 ? -0.174 -3.500 1.324 1.00 98.12 268 ILE A O 1
ATOM 2158 N N . TYR A 1 269 ? -1.406 -4.895 0.098 1.00 98.06 269 TYR A N 1
ATOM 2159 C CA . TYR A 1 269 ? -2.667 -4.188 0.273 1.00 98.06 269 TYR A CA 1
ATOM 2160 C C . TYR A 1 269 ? -3.571 -4.936 1.243 1.00 98.06 269 TYR A C 1
ATOM 2162 O O . TYR A 1 269 ? -3.674 -6.159 1.199 1.00 98.06 269 TYR A O 1
ATOM 2170 N N . PHE A 1 270 ? -4.258 -4.176 2.088 1.00 97.88 270 PHE A N 1
ATOM 2171 C CA . PHE A 1 270 ? -5.303 -4.668 2.975 1.00 97.88 270 PHE A CA 1
ATOM 2172 C C . PHE A 1 270 ? -6.636 -4.302 2.339 1.00 97.88 270 PHE A C 1
ATOM 2174 O O . PHE A 1 270 ? -6.990 -3.126 2.249 1.00 97.88 270 PHE A O 1
ATOM 2181 N N . MET A 1 271 ? -7.352 -5.303 1.851 1.00 96.94 271 MET A N 1
ATOM 2182 C CA . MET A 1 271 ? -8.572 -5.164 1.071 1.00 96.94 271 MET A CA 1
ATOM 2183 C C . MET A 1 271 ? -9.777 -5.538 1.927 1.00 96.94 271 MET A C 1
ATOM 2185 O O . MET A 1 271 ? -9.755 -6.537 2.644 1.00 96.94 271 MET A O 1
ATOM 2189 N N . ARG A 1 272 ? -10.875 -4.789 1.813 1.00 95.06 272 ARG A N 1
ATOM 2190 C CA . ARG A 1 272 ? -12.187 -5.313 2.219 1.00 95.06 272 ARG A CA 1
ATOM 2191 C C . ARG A 1 272 ? -12.562 -6.466 1.283 1.00 95.06 272 ARG A C 1
ATOM 2193 O O . ARG A 1 272 ? -12.224 -6.433 0.100 1.00 95.06 272 ARG A O 1
ATOM 2200 N N . LYS A 1 273 ? -13.393 -7.404 1.747 1.00 90.19 273 LYS A N 1
ATOM 2201 C CA . LYS A 1 273 ? -14.041 -8.416 0.878 1.00 90.19 273 LYS A CA 1
ATOM 2202 C C . LYS A 1 273 ? -14.746 -7.832 -0.357 1.00 90.19 273 LYS A C 1
ATOM 2204 O O . LYS A 1 273 ? -14.891 -8.528 -1.357 1.00 90.19 273 LYS A O 1
ATOM 2209 N N . SER A 1 274 ? -15.162 -6.564 -0.303 1.00 90.50 274 SER A N 1
ATOM 2210 C CA . SER A 1 274 ? -15.709 -5.806 -1.439 1.00 90.50 274 SER A CA 1
ATOM 2211 C C . SER A 1 274 ? -14.670 -5.409 -2.497 1.00 90.50 274 SER A C 1
ATOM 2213 O O . SER A 1 274 ? -15.002 -4.637 -3.391 1.00 90.50 274 SER A O 1
ATOM 2215 N N . GLN A 1 275 ? -13.421 -5.879 -2.390 1.00 90.75 275 GLN A N 1
ATOM 2216 C CA . GLN A 1 275 ? -12.294 -5.495 -3.246 1.00 90.75 275 GLN A CA 1
ATOM 2217 C C . GLN A 1 275 ? -11.972 -3.992 -3.182 1.00 90.75 275 GLN A C 1
ATOM 2219 O O . GLN A 1 275 ? -11.448 -3.400 -4.121 1.00 90.75 275 GLN A O 1
ATOM 2224 N N . THR A 1 276 ? -12.263 -3.354 -2.045 1.00 94.50 276 THR A N 1
ATOM 2225 C CA . THR A 1 276 ? -11.900 -1.954 -1.793 1.00 94.50 276 THR A CA 1
ATOM 2226 C C . THR A 1 276 ? -10.610 -1.902 -0.975 1.00 94.50 276 THR A C 1
ATOM 2228 O O . THR A 1 276 ? -10.592 -2.472 0.120 1.00 94.50 276 THR A O 1
ATOM 2231 N N . PRO A 1 277 ? -9.544 -1.240 -1.457 1.00 96.75 277 PRO A N 1
ATOM 2232 C CA . PRO A 1 277 ? -8.301 -1.126 -0.706 1.00 96.75 277 PRO A CA 1
ATOM 2233 C C . PRO A 1 277 ? -8.463 -0.168 0.480 1.00 96.75 277 PRO A C 1
ATOM 2235 O O . PRO A 1 277 ? -8.974 0.937 0.322 1.00 96.75 277 PRO A O 1
ATOM 2238 N N . LEU A 1 278 ? -8.011 -0.590 1.660 1.00 97.12 278 LEU A N 1
ATOM 2239 C CA . LEU A 1 278 ? -8.034 0.204 2.893 1.00 97.12 278 LEU A CA 1
ATOM 2240 C C . LEU A 1 278 ? -6.669 0.784 3.211 1.00 97.12 278 LEU A C 1
ATOM 2242 O O . LEU A 1 278 ? -6.534 1.976 3.481 1.00 97.12 278 LEU A O 1
ATOM 2246 N N . LEU A 1 279 ? -5.662 -0.081 3.183 1.00 98.06 279 LEU A N 1
ATOM 2247 C CA . LEU A 1 279 ? -4.295 0.244 3.544 1.00 98.06 279 LEU A CA 1
ATOM 2248 C C . LEU A 1 279 ? -3.351 -0.323 2.486 1.00 98.06 279 LEU A C 1
ATOM 2250 O O . LEU A 1 279 ? -3.631 -1.357 1.876 1.00 98.06 279 LEU A O 1
ATOM 2254 N N . LYS A 1 280 ? -2.214 0.338 2.305 1.00 98.12 280 LYS A N 1
ATOM 2255 C CA . LYS A 1 280 ? -1.090 -0.132 1.501 1.00 98.12 280 LYS A CA 1
ATOM 2256 C C . LYS A 1 280 ? 0.171 -0.092 2.341 1.00 98.12 280 LYS A C 1
ATOM 2258 O O . LYS A 1 280 ? 0.556 0.960 2.827 1.00 98.12 280 LYS A O 1
ATOM 2263 N N . LEU A 1 281 ? 0.845 -1.218 2.443 1.00 98.06 281 LEU A N 1
ATOM 2264 C CA . LEU A 1 281 ? 2.159 -1.341 3.033 1.00 98.06 281 LEU A CA 1
ATOM 2265 C C . LEU A 1 281 ? 3.220 -1.354 1.928 1.00 98.06 281 LEU A C 1
ATOM 2267 O O . LEU A 1 281 ? 3.120 -2.105 0.954 1.00 98.06 281 LEU A O 1
ATOM 2271 N N . THR A 1 282 ? 4.216 -0.485 2.055 1.00 97.62 282 THR A N 1
ATOM 2272 C CA . THR A 1 282 ? 5.308 -0.310 1.087 1.00 97.62 282 THR A CA 1
ATOM 2273 C C . THR A 1 282 ? 6.582 0.112 1.805 1.00 97.62 282 THR A C 1
ATOM 2275 O O . THR A 1 282 ? 6.539 0.492 2.970 1.00 97.62 282 THR A O 1
ATOM 2278 N N . PHE A 1 283 ? 7.713 0.090 1.110 1.00 97.31 283 PHE A N 1
ATOM 2279 C CA . PHE A 1 283 ? 8.924 0.747 1.586 1.00 97.31 283 PHE A CA 1
ATOM 2280 C C . PHE A 1 283 ? 9.037 2.166 1.033 1.00 97.31 283 PHE A C 1
ATOM 2282 O O . PHE A 1 283 ? 8.621 2.423 -0.102 1.00 97.31 283 PHE A O 1
ATOM 2289 N N . GLU A 1 284 ? 9.615 3.067 1.823 1.00 95.81 284 GLU A N 1
ATOM 2290 C CA . GLU A 1 284 ? 10.007 4.410 1.392 1.00 95.81 284 GLU A CA 1
ATOM 2291 C C . GLU A 1 284 ? 11.421 4.736 1.885 1.00 95.81 284 GLU A C 1
ATOM 2293 O O . GLU A 1 284 ? 11.857 4.257 2.934 1.00 95.81 284 GLU A O 1
ATOM 2298 N N . GLU A 1 285 ? 12.142 5.551 1.112 1.00 94.00 285 GLU A N 1
ATOM 2299 C CA . GLU A 1 285 ? 13.413 6.119 1.557 1.00 94.00 285 GLU A CA 1
ATOM 2300 C C . GLU A 1 285 ? 13.166 7.157 2.650 1.00 94.00 285 GLU A C 1
ATOM 2302 O O . GLU A 1 285 ? 12.240 7.974 2.583 1.00 94.00 285 GLU A O 1
ATOM 2307 N N . VAL A 1 286 ? 14.031 7.132 3.655 1.00 92.00 286 VAL A N 1
ATOM 2308 C CA . VAL A 1 286 ? 14.046 8.128 4.716 1.00 92.00 286 VAL A CA 1
ATOM 2309 C C . VAL A 1 286 ? 14.792 9.351 4.194 1.00 92.00 286 VAL A C 1
ATOM 2311 O O . VAL A 1 286 ? 15.989 9.286 3.940 1.00 92.00 286 VAL A O 1
ATOM 2314 N N . ASN A 1 287 ? 14.093 10.473 4.020 1.00 87.25 287 ASN A N 1
ATOM 2315 C CA . ASN A 1 287 ? 14.733 11.715 3.588 1.00 87.25 287 ASN A CA 1
ATOM 2316 C C . ASN A 1 287 ? 15.553 12.320 4.741 1.00 87.25 287 ASN A C 1
ATOM 2318 O O . ASN A 1 287 ? 14.985 12.688 5.771 1.00 87.25 287 ASN A O 1
ATOM 2322 N N . ASP A 1 288 ? 16.855 12.519 4.523 1.00 71.25 288 ASP A N 1
ATOM 2323 C CA . ASP A 1 288 ? 17.818 13.053 5.507 1.00 71.25 288 ASP A CA 1
ATOM 2324 C C . ASP A 1 288 ? 17.410 14.401 6.134 1.00 71.25 288 ASP A C 1
ATOM 2326 O O . ASP A 1 288 ? 17.857 14.767 7.218 1.00 71.25 288 ASP A O 1
ATOM 2330 N N . SER A 1 289 ? 16.537 15.164 5.470 1.00 70.62 289 SER A N 1
ATOM 2331 C CA . SER A 1 289 ? 16.133 16.508 5.898 1.00 70.62 289 SER A CA 1
ATOM 2332 C C . SER A 1 289 ? 15.284 16.557 7.174 1.00 70.62 289 SER A C 1
ATOM 2334 O O . SER A 1 289 ? 15.120 17.629 7.754 1.00 70.62 289 SER A O 1
ATOM 2336 N N . SER A 1 290 ? 14.701 15.438 7.602 1.00 61.34 290 SER A N 1
ATOM 2337 C CA . SER A 1 290 ? 13.839 15.386 8.784 1.00 61.34 290 SER A CA 1
ATOM 2338 C C . SER A 1 290 ? 14.494 14.562 9.879 1.00 61.34 290 SER A C 1
ATOM 2340 O O . SER A 1 290 ? 14.391 13.342 9.830 1.00 61.34 290 SER A O 1
ATOM 2342 N N . SER A 1 291 ? 15.166 15.238 10.823 1.00 61.31 291 SER A N 1
ATOM 2343 C CA . SER A 1 291 ? 15.700 14.703 12.092 1.00 61.31 291 SER A CA 1
ATOM 2344 C C . SER A 1 291 ? 15.879 13.179 12.085 1.00 61.31 291 SER A C 1
ATOM 2346 O O . SER A 1 291 ? 15.064 12.447 12.657 1.00 61.31 291 SER A O 1
ATOM 2348 N N . SER A 1 292 ? 16.914 12.720 11.377 1.00 61.62 292 SER A N 1
ATOM 2349 C CA . SER A 1 292 ? 17.266 11.308 11.166 1.00 61.62 292 SER A CA 1
ATOM 2350 C C . SER A 1 292 ? 17.346 10.489 12.455 1.00 61.62 292 SER A C 1
ATOM 2352 O O . SER A 1 292 ? 17.208 9.271 12.420 1.00 61.62 292 SER A O 1
ATOM 2354 N N . ASP A 1 293 ? 17.526 11.157 13.593 1.00 73.00 293 ASP A N 1
ATOM 2355 C CA . ASP A 1 293 ? 17.808 10.546 14.889 1.00 73.00 293 ASP A CA 1
ATOM 2356 C C . ASP A 1 293 ? 16.683 9.637 15.412 1.00 73.00 293 ASP A C 1
ATOM 2358 O O . ASP A 1 293 ? 16.941 8.763 16.235 1.00 73.00 293 ASP A O 1
ATOM 2362 N N . ASN A 1 294 ? 15.446 9.788 14.920 1.00 76.50 294 ASN A N 1
ATOM 2363 C CA . ASN A 1 294 ? 14.308 8.994 15.400 1.00 76.50 294 ASN A CA 1
ATOM 2364 C C . ASN A 1 294 ? 14.009 7.740 14.569 1.00 76.50 294 ASN A C 1
ATOM 2366 O O . ASN A 1 294 ? 13.225 6.896 15.009 1.00 76.50 294 ASN A O 1
ATOM 2370 N N . ILE A 1 295 ? 14.580 7.594 13.369 1.00 82.12 295 ILE A N 1
ATOM 2371 C CA . ILE A 1 295 ? 14.243 6.458 12.505 1.00 82.12 295 ILE A CA 1
ATOM 2372 C C . ILE A 1 295 ? 15.262 5.346 12.725 1.00 82.12 295 ILE A C 1
ATOM 2374 O O . ILE A 1 295 ? 16.371 5.366 12.197 1.00 82.12 295 ILE A O 1
ATOM 2378 N N . LYS A 1 296 ? 14.853 4.358 13.531 1.00 89.75 296 LYS A N 1
ATOM 2379 C CA . LYS A 1 296 ? 15.603 3.117 13.745 1.00 89.75 296 LYS A CA 1
ATOM 2380 C C . LYS A 1 296 ? 15.849 2.410 12.398 1.00 89.75 296 LYS A C 1
ATOM 2382 O O . LYS A 1 296 ? 14.959 2.438 11.542 1.00 89.75 296 LYS A O 1
ATOM 2387 N N . PRO A 1 297 ? 17.000 1.737 12.218 1.00 92.94 297 PRO A N 1
ATOM 2388 C CA . PRO A 1 297 ? 17.253 0.949 11.017 1.00 92.94 297 PRO A CA 1
ATOM 2389 C C . PRO A 1 297 ? 16.197 -0.152 10.879 1.00 92.94 297 PRO A C 1
ATOM 2391 O O . PRO A 1 297 ? 15.726 -0.689 11.882 1.00 92.94 297 PRO A O 1
ATOM 2394 N N . LEU A 1 298 ? 15.800 -0.468 9.649 1.00 95.75 298 LEU A N 1
ATOM 2395 C CA . LEU A 1 298 ? 14.840 -1.528 9.365 1.00 95.75 298 LEU A CA 1
ATOM 2396 C C . LEU A 1 298 ? 15.469 -2.883 9.701 1.00 95.75 298 LEU A C 1
ATOM 2398 O O . LEU A 1 298 ? 16.575 -3.168 9.254 1.00 95.75 298 LEU A O 1
ATOM 2402 N N . LEU A 1 299 ? 14.758 -3.716 10.451 1.00 95.44 299 LEU A N 1
ATOM 2403 C CA . LEU A 1 299 ? 15.148 -5.072 10.833 1.00 95.44 299 LEU A CA 1
ATOM 2404 C C . LEU A 1 299 ? 14.273 -6.109 10.116 1.00 95.44 299 LEU A C 1
ATOM 2406 O O . LEU A 1 299 ? 13.126 -5.834 9.754 1.00 95.44 299 LEU A O 1
ATOM 2410 N N . GLU A 1 300 ? 14.810 -7.313 9.940 1.00 94.38 300 GLU A N 1
ATOM 2411 C CA . GLU A 1 300 ? 14.087 -8.452 9.371 1.00 94.38 300 GLU A CA 1
ATOM 2412 C C . GLU A 1 300 ? 13.221 -9.105 10.459 1.00 94.38 300 GLU A C 1
ATOM 2414 O O . GLU A 1 300 ? 13.735 -9.782 11.348 1.00 94.38 300 GLU A O 1
ATOM 2419 N N . PHE A 1 301 ? 11.905 -8.884 10.408 1.00 95.62 301 PHE A N 1
ATOM 2420 C CA . PHE A 1 301 ? 10.946 -9.459 11.355 1.00 95.62 301 PHE A CA 1
ATOM 2421 C C . PHE A 1 301 ? 10.209 -10.673 10.778 1.00 95.62 301 PHE A C 1
ATOM 2423 O O . PHE A 1 301 ? 9.791 -10.698 9.624 1.00 95.62 301 PHE A O 1
ATOM 2430 N N . GLU A 1 302 ? 9.971 -11.677 11.613 1.00 95.25 302 GLU A N 1
ATOM 2431 C CA . GLU A 1 302 ? 9.146 -12.833 11.277 1.00 95.25 302 GLU A CA 1
ATOM 2432 C C . GLU A 1 302 ? 7.922 -12.893 12.185 1.00 95.25 302 GLU A C 1
ATOM 2434 O O . GLU A 1 302 ? 7.997 -12.547 13.363 1.00 95.25 302 GLU A O 1
ATOM 2439 N N . HIS A 1 303 ? 6.801 -13.373 11.646 1.00 95.25 303 HIS A N 1
ATOM 2440 C CA . HIS A 1 303 ? 5.610 -13.661 12.439 1.00 95.25 303 HIS A CA 1
ATOM 2441 C C . HIS A 1 303 ? 5.464 -15.174 12.617 1.00 95.25 303 HIS A C 1
ATOM 2443 O O . HIS A 1 303 ? 5.156 -15.889 11.657 1.00 95.25 303 HIS A O 1
ATOM 2449 N N . LYS A 1 304 ? 5.679 -15.680 13.837 1.00 93.94 304 LYS A N 1
ATOM 2450 C CA . LYS A 1 304 ? 5.433 -17.091 14.186 1.00 93.94 304 LYS A CA 1
ATOM 2451 C C . LYS A 1 304 ? 4.719 -17.182 15.523 1.00 93.94 304 LYS A C 1
ATOM 2453 O O . LYS A 1 304 ? 4.958 -16.385 16.417 1.00 93.94 304 LYS A O 1
ATOM 2458 N N . HIS A 1 305 ? 3.851 -18.182 15.651 1.00 93.44 305 HIS A N 1
ATOM 2459 C CA . HIS A 1 305 ? 3.081 -18.438 16.874 1.00 93.44 305 HIS A CA 1
ATOM 2460 C C . HIS A 1 305 ? 2.232 -17.242 17.350 1.00 93.44 305 HIS A C 1
ATOM 2462 O O . HIS A 1 305 ? 1.945 -17.131 18.535 1.00 93.44 305 HIS A O 1
ATOM 2468 N N . GLY A 1 306 ? 1.803 -16.373 16.428 1.00 89.81 306 GLY A N 1
ATOM 2469 C CA . GLY A 1 306 ? 0.991 -15.195 16.748 1.00 89.81 306 GLY A CA 1
ATOM 2470 C C . GLY A 1 306 ? 1.779 -13.978 17.236 1.00 89.81 306 GLY A C 1
ATOM 2471 O O . GLY A 1 306 ? 1.156 -13.001 17.636 1.00 89.81 306 GLY A O 1
ATOM 2472 N N . GLU A 1 307 ? 3.113 -14.022 17.198 1.00 93.06 307 GLU A N 1
ATOM 2473 C CA . GLU A 1 307 ? 3.970 -12.924 17.644 1.00 93.06 307 GLU A CA 1
ATOM 2474 C C . GLU A 1 307 ? 4.994 -12.541 16.571 1.00 93.06 307 GLU A C 1
ATOM 2476 O O . GLU A 1 307 ? 5.493 -13.381 15.811 1.00 93.06 307 GLU A O 1
ATOM 2481 N N . TRP A 1 308 ? 5.313 -11.247 16.522 1.00 94.75 308 TRP A N 1
ATOM 2482 C CA . TRP A 1 308 ? 6.405 -10.708 15.721 1.00 94.75 308 TRP A CA 1
ATOM 2483 C C . TRP A 1 308 ? 7.711 -10.783 16.507 1.00 94.75 308 TRP A C 1
ATOM 2485 O O . TRP A 1 308 ? 7.797 -10.281 17.626 1.00 94.75 308 TRP A O 1
ATOM 2495 N N . TYR A 1 309 ? 8.752 -11.355 15.913 1.00 95.69 309 TYR A N 1
ATOM 2496 C CA . TYR A 1 309 ? 10.085 -11.387 16.509 1.00 95.69 309 TYR A CA 1
ATOM 2497 C C . TYR A 1 309 ? 11.163 -11.170 15.446 1.00 95.69 309 TYR A C 1
ATOM 2499 O O . TYR A 1 309 ? 10.966 -11.447 14.265 1.00 95.69 309 TYR A O 1
ATOM 2507 N N . CYS A 1 310 ? 12.316 -10.660 15.871 1.00 96.06 310 CYS A N 1
ATOM 2508 C CA . CYS A 1 310 ? 13.458 -10.404 15.000 1.00 96.06 310 CYS A CA 1
ATOM 2509 C C . CYS A 1 310 ? 14.477 -11.548 15.150 1.00 96.06 310 CYS A C 1
ATOM 2511 O O . CYS A 1 310 ? 15.211 -11.566 16.142 1.00 96.06 310 CYS A O 1
ATOM 2513 N N . PRO A 1 311 ? 14.532 -12.532 14.227 1.00 93.75 311 PRO A N 1
ATOM 2514 C CA . PRO A 1 311 ? 15.509 -13.623 14.302 1.00 93.75 311 PRO A CA 1
ATOM 2515 C C . PRO A 1 311 ? 16.959 -13.139 14.196 1.00 93.75 311 PRO A C 1
ATOM 2517 O O . PRO A 1 311 ? 17.857 -13.770 14.753 1.00 93.75 311 PRO A O 1
ATOM 2520 N N . TYR A 1 312 ? 17.192 -12.034 13.481 1.00 93.25 312 TYR A N 1
ATOM 2521 C CA . TYR A 1 312 ? 18.525 -11.548 13.142 1.00 93.25 312 TYR A CA 1
ATOM 2522 C C . TYR A 1 312 ? 18.664 -10.052 13.467 1.00 93.25 312 TYR A C 1
ATOM 2524 O O . TYR A 1 312 ? 18.704 -9.230 12.556 1.00 93.25 312 TYR A O 1
ATOM 2532 N N . PRO A 1 313 ? 18.798 -9.660 14.748 1.00 91.88 313 PRO A N 1
ATOM 2533 C CA . PRO A 1 313 ? 18.885 -8.246 15.139 1.00 91.88 313 PRO A CA 1
ATOM 2534 C C . PRO A 1 313 ? 20.108 -7.518 14.563 1.00 91.88 313 PRO A C 1
ATOM 2536 O O . PRO A 1 313 ? 20.105 -6.296 14.455 1.00 91.88 313 PRO A O 1
ATOM 2539 N N . ASN A 1 314 ? 21.142 -8.263 14.162 1.00 89.81 314 ASN A N 1
ATOM 2540 C CA . ASN A 1 314 ? 22.331 -7.713 13.512 1.00 89.81 314 ASN A CA 1
ATOM 2541 C C . ASN A 1 314 ? 22.111 -7.425 12.015 1.00 89.81 314 ASN A C 1
ATOM 2543 O O . ASN A 1 314 ? 22.907 -6.705 11.415 1.00 89.81 314 ASN A O 1
ATOM 2547 N N . LYS A 1 315 ? 21.055 -7.981 11.403 1.00 90.81 315 LYS A N 1
ATOM 2548 C CA . LYS A 1 315 ? 20.684 -7.717 10.011 1.00 90.81 315 LYS A CA 1
ATOM 2549 C C . LYS A 1 315 ? 19.751 -6.522 9.977 1.00 90.81 315 LYS A C 1
ATOM 2551 O O . LYS A 1 315 ? 18.556 -6.633 10.241 1.00 90.81 315 LYS A O 1
ATOM 2556 N N . SER A 1 316 ? 20.325 -5.367 9.669 1.00 92.44 316 SER A N 1
ATOM 2557 C CA . SER A 1 316 ? 19.592 -4.110 9.633 1.00 92.44 316 SER A CA 1
ATOM 2558 C C . SER A 1 316 ? 19.947 -3.298 8.393 1.00 92.44 316 SER A C 1
ATOM 2560 O O . SER A 1 316 ? 21.088 -3.345 7.933 1.00 92.44 316 SER A O 1
ATOM 2562 N N . ILE A 1 317 ? 18.978 -2.558 7.857 1.00 93.88 317 ILE A N 1
ATOM 2563 C CA . ILE A 1 317 ? 19.172 -1.638 6.735 1.00 93.88 317 ILE A CA 1
ATOM 2564 C C . ILE A 1 317 ? 18.798 -0.226 7.184 1.00 93.88 317 ILE A C 1
ATOM 2566 O O . ILE A 1 317 ? 17.680 0.031 7.629 1.00 93.88 317 ILE A O 1
ATOM 2570 N N . SER A 1 318 ? 19.728 0.711 7.027 1.00 92.56 318 SER A N 1
ATOM 2571 C CA . SER A 1 318 ? 19.502 2.135 7.294 1.00 92.56 318 SER A CA 1
ATOM 2572 C C . SER A 1 318 ? 19.016 2.875 6.046 1.00 92.56 318 SER A C 1
ATOM 2574 O O . SER A 1 318 ? 19.316 2.482 4.922 1.00 92.56 318 SER A O 1
ATOM 2576 N N . GLY A 1 319 ? 18.298 3.986 6.238 1.00 92.44 319 GLY A N 1
ATOM 2577 C CA . GLY A 1 319 ? 17.850 4.864 5.145 1.00 92.44 319 GLY A CA 1
ATOM 2578 C C . GLY A 1 319 ? 16.570 4.416 4.430 1.00 92.44 319 GLY A C 1
ATOM 2579 O O . GLY A 1 319 ? 16.122 5.086 3.504 1.00 92.44 319 GLY A O 1
ATOM 2580 N N . ILE A 1 320 ? 15.957 3.323 4.878 1.00 95.06 320 ILE A N 1
ATOM 2581 C CA . ILE A 1 320 ? 14.680 2.800 4.387 1.00 95.06 320 ILE A CA 1
ATOM 2582 C C . ILE A 1 320 ? 13.764 2.523 5.577 1.00 95.06 320 ILE A C 1
ATOM 2584 O O . ILE A 1 320 ? 14.223 2.113 6.644 1.00 95.06 320 ILE A O 1
ATOM 2588 N N . CYS A 1 321 ? 12.465 2.735 5.403 1.00 95.31 321 CYS A N 1
ATOM 2589 C CA . CYS A 1 321 ? 11.471 2.363 6.397 1.00 95.31 321 CYS A CA 1
ATOM 2590 C C . CYS A 1 321 ? 10.267 1.678 5.750 1.00 95.31 321 CYS A C 1
ATOM 2592 O O . CYS A 1 321 ? 9.985 1.826 4.558 1.00 95.31 321 CYS A O 1
ATOM 2594 N N . LEU A 1 322 ? 9.562 0.902 6.563 1.00 96.94 322 LEU A N 1
ATOM 2595 C CA . LEU A 1 322 ? 8.301 0.277 6.222 1.00 96.94 322 LEU A CA 1
ATOM 2596 C C . LEU A 1 322 ? 7.155 1.252 6.527 1.00 96.94 322 LEU A C 1
ATOM 2598 O O . LEU A 1 322 ? 6.962 1.677 7.669 1.00 96.94 322 LEU A O 1
ATOM 2602 N N . VAL A 1 323 ? 6.390 1.602 5.498 1.00 96.44 323 VAL A N 1
ATOM 2603 C CA . VAL A 1 323 ? 5.356 2.635 5.536 1.00 96.44 323 VAL A CA 1
ATOM 2604 C C . VAL A 1 323 ? 3.979 2.039 5.286 1.00 96.44 323 VAL A C 1
ATOM 2606 O O . VAL A 1 323 ? 3.734 1.421 4.249 1.00 96.44 323 VAL A O 1
ATOM 2609 N N . LEU A 1 324 ? 3.056 2.293 6.210 1.00 97.75 324 LEU A N 1
ATOM 2610 C CA . LEU A 1 324 ? 1.635 2.013 6.060 1.00 97.75 324 LEU A CA 1
ATOM 2611 C C . LEU A 1 324 ? 0.915 3.266 5.560 1.00 97.75 324 LEU A C 1
ATOM 2613 O O . LEU A 1 324 ? 0.820 4.265 6.267 1.00 97.75 324 LEU A O 1
ATOM 2617 N N . GLN A 1 325 ? 0.396 3.217 4.343 1.00 97.38 325 GLN A N 1
ATOM 2618 C CA . GLN A 1 325 ? -0.401 4.261 3.718 1.00 97.38 325 GLN A CA 1
ATOM 2619 C C . GLN A 1 325 ? -1.896 3.958 3.860 1.00 97.38 325 GLN A C 1
ATOM 2621 O O . GLN A 1 325 ? -2.346 2.866 3.520 1.00 97.38 325 GLN A O 1
ATOM 2626 N N . VAL A 1 326 ? -2.675 4.947 4.293 1.00 97.00 326 VAL A N 1
ATOM 2627 C CA . VAL A 1 326 ? -4.142 4.888 4.327 1.00 97.00 326 VAL A CA 1
ATOM 2628 C C . VAL A 1 326 ? -4.694 5.266 2.959 1.00 97.00 326 VAL A C 1
ATOM 2630 O O . VAL A 1 326 ? -4.336 6.309 2.407 1.00 97.00 326 VAL A O 1
ATOM 2633 N N . LEU A 1 327 ? -5.543 4.402 2.405 1.00 96.81 327 LEU A N 1
ATOM 2634 C CA . LEU A 1 327 ? -6.172 4.579 1.096 1.00 96.81 327 LEU A CA 1
ATOM 2635 C C . LEU A 1 327 ? -7.659 4.955 1.191 1.00 96.81 327 LEU A C 1
ATOM 2637 O O . LEU A 1 327 ? -8.176 5.551 0.250 1.00 96.81 327 LEU A O 1
ATOM 2641 N N . ASP A 1 328 ? -8.340 4.650 2.301 1.00 95.38 328 ASP A N 1
ATOM 2642 C CA . ASP A 1 328 ? -9.719 5.104 2.538 1.00 95.38 328 ASP A CA 1
ATOM 2643 C C . ASP A 1 328 ? -9.720 6.562 3.026 1.00 95.38 328 ASP A C 1
ATOM 2645 O O . ASP A 1 328 ? -9.340 6.856 4.158 1.00 95.38 328 ASP A O 1
ATOM 2649 N N . GLU A 1 329 ? -10.153 7.485 2.166 1.00 93.44 329 GLU A N 1
ATOM 2650 C CA . GLU A 1 329 ? -10.186 8.928 2.451 1.00 93.44 329 GLU A CA 1
ATOM 2651 C C . GLU A 1 329 ? -11.171 9.316 3.565 1.00 93.44 329 GLU A C 1
ATOM 2653 O O . GLU A 1 329 ? -11.060 10.402 4.143 1.00 93.44 329 GLU A O 1
ATOM 2658 N N . ASN A 1 330 ? -12.125 8.434 3.878 1.00 93.06 330 ASN A N 1
ATOM 2659 C CA . ASN A 1 330 ? -13.114 8.660 4.929 1.00 93.06 330 ASN A CA 1
ATOM 2660 C C . ASN A 1 330 ? -12.640 8.161 6.294 1.00 93.06 330 ASN A C 1
ATOM 2662 O O . ASN A 1 330 ? -13.295 8.438 7.296 1.00 93.06 330 ASN A O 1
ATOM 2666 N N . LEU A 1 331 ? -11.540 7.408 6.352 1.00 94.88 331 LEU A N 1
ATOM 2667 C CA . LEU A 1 331 ? -11.042 6.865 7.605 1.00 94.88 331 LEU A CA 1
ATOM 2668 C C . LEU A 1 331 ? -10.433 7.979 8.462 1.00 94.88 331 LEU A C 1
ATOM 2670 O O . LEU A 1 331 ? -9.563 8.734 8.021 1.00 94.88 331 LEU A O 1
ATOM 2674 N N . MET A 1 332 ? -10.876 8.046 9.714 1.00 94.69 332 MET A N 1
ATOM 2675 C CA . MET A 1 332 ? -10.372 8.993 10.701 1.00 94.69 332 MET A CA 1
ATOM 2676 C C . MET A 1 332 ? -9.806 8.253 11.909 1.00 94.69 332 MET A C 1
ATOM 2678 O O . MET A 1 332 ? -10.315 7.209 12.315 1.00 94.69 332 MET A O 1
ATOM 2682 N N . PHE A 1 333 ? -8.763 8.822 12.501 1.00 95.19 333 PHE A N 1
ATOM 2683 C CA . PHE A 1 333 ? -8.085 8.301 13.686 1.00 95.19 333 PHE A CA 1
ATOM 2684 C C . PHE A 1 333 ? -8.162 9.331 14.806 1.00 95.19 333 PHE A C 1
ATOM 2686 O O . PHE A 1 333 ? -8.111 10.530 14.534 1.00 95.19 333 PHE A O 1
ATOM 2693 N N . THR A 1 334 ? -8.252 8.887 16.054 1.00 94.44 334 THR A N 1
ATOM 2694 C CA . THR A 1 334 ? -8.115 9.786 17.206 1.00 94.44 334 THR A CA 1
ATOM 2695 C C . THR A 1 334 ? -6.646 10.176 17.418 1.00 94.44 334 THR A C 1
ATOM 2697 O O . THR A 1 334 ? -5.745 9.413 17.062 1.00 94.44 334 THR A O 1
ATOM 2700 N N . ASP A 1 335 ? -6.376 11.350 18.004 1.00 89.50 335 ASP A N 1
ATOM 2701 C CA . ASP A 1 335 ? -5.008 11.794 18.361 1.00 89.50 335 ASP A CA 1
ATOM 2702 C C . ASP A 1 335 ? -4.246 10.799 19.232 1.00 89.50 335 ASP A C 1
ATOM 2704 O O . ASP A 1 335 ? -3.021 10.737 19.156 1.00 89.50 335 ASP A O 1
ATOM 2708 N N . ASN A 1 336 ? -4.957 10.063 20.080 1.00 91.12 336 ASN A N 1
ATOM 2709 C CA . ASN A 1 336 ? -4.347 9.167 21.057 1.00 91.12 336 ASN A CA 1
ATOM 2710 C C . ASN A 1 336 ? -4.100 7.752 20.519 1.00 91.12 336 ASN A C 1
ATOM 2712 O O . ASN A 1 336 ? -3.418 6.970 21.173 1.00 91.12 336 ASN A O 1
ATOM 2716 N N . LEU A 1 337 ? -4.652 7.410 19.352 1.00 92.12 337 LEU A N 1
ATOM 2717 C CA . LEU A 1 337 ? -4.518 6.072 18.780 1.00 92.12 337 LEU A CA 1
ATOM 2718 C C . LEU A 1 337 ? -3.170 5.863 18.088 1.00 92.12 337 LEU A C 1
ATOM 2720 O O . LEU A 1 337 ? -2.610 4.773 18.148 1.00 92.12 337 LEU A O 1
ATOM 2724 N N . ILE A 1 338 ? -2.662 6.895 17.410 1.00 91.69 338 ILE A N 1
ATOM 2725 C CA . ILE A 1 338 ? -1.405 6.820 16.664 1.00 91.69 338 ILE A CA 1
ATOM 2726 C C . ILE A 1 338 ? -0.341 7.619 17.406 1.00 91.69 338 ILE A C 1
ATOM 2728 O O . ILE A 1 338 ? -0.427 8.844 17.512 1.00 91.69 338 ILE A O 1
ATOM 2732 N N . ALA A 1 339 ? 0.691 6.924 17.879 1.00 91.44 339 ALA A N 1
ATOM 2733 C CA . ALA A 1 339 ? 1.819 7.567 18.530 1.00 91.44 339 ALA A CA 1
ATOM 2734 C C . ALA A 1 339 ? 2.518 8.543 17.563 1.00 91.44 339 ALA A C 1
ATOM 2736 O O . ALA A 1 339 ? 2.695 8.262 16.373 1.00 91.44 339 ALA A O 1
ATOM 2737 N N . LYS A 1 340 ? 2.898 9.725 18.064 1.00 89.94 340 LYS A N 1
ATOM 2738 C CA . LYS A 1 340 ? 3.402 10.828 17.226 1.00 89.94 340 LYS A CA 1
ATOM 2739 C C . LYS A 1 340 ? 4.706 10.471 16.516 1.00 89.94 340 LYS A C 1
ATOM 2741 O O . LYS A 1 340 ? 4.950 10.983 15.429 1.00 89.94 340 LYS A O 1
ATOM 2746 N N . GLU A 1 341 ? 5.512 9.586 17.094 1.00 89.88 341 GLU A N 1
ATOM 2747 C CA . GLU A 1 341 ? 6.743 9.060 16.501 1.00 89.88 341 GLU A CA 1
ATOM 2748 C C . GLU A 1 341 ? 6.513 8.198 15.250 1.00 89.88 341 GLU A C 1
ATOM 2750 O O . GLU A 1 341 ? 7.422 8.056 14.433 1.00 89.88 341 GLU A O 1
ATOM 2755 N N . LEU A 1 342 ? 5.304 7.657 15.059 1.00 91.50 342 LEU A N 1
ATOM 2756 C CA . LEU A 1 342 ? 4.954 6.884 13.864 1.00 91.50 342 LEU A CA 1
ATOM 2757 C C . LEU A 1 342 ? 4.561 7.791 12.692 1.00 91.50 342 LEU A C 1
ATOM 2759 O O . LEU A 1 342 ? 4.488 7.331 11.553 1.00 91.50 342 LEU A O 1
ATOM 2763 N N . LEU A 1 343 ? 4.288 9.076 12.932 1.00 90.81 343 LEU A N 1
ATOM 2764 C CA . LEU A 1 343 ? 3.856 9.999 11.887 1.00 90.81 343 LEU A CA 1
ATOM 2765 C C . LEU A 1 343 ? 5.053 10.460 11.050 1.00 90.81 343 LEU A C 1
ATOM 2767 O O . LEU A 1 343 ? 5.986 11.088 11.547 1.00 90.81 343 LEU A O 1
ATOM 2771 N N . LEU A 1 344 ? 5.007 10.192 9.743 1.00 87.81 344 LEU A N 1
ATOM 2772 C CA . LEU A 1 344 ? 6.054 10.643 8.827 1.00 87.81 344 LEU A CA 1
ATOM 2773 C C . LEU A 1 344 ? 5.958 12.163 8.596 1.00 87.81 344 LEU A C 1
ATOM 2775 O O . LEU A 1 344 ? 4.856 12.670 8.380 1.00 87.81 344 LEU A O 1
ATOM 2779 N N . PRO A 1 345 ? 7.076 12.907 8.529 1.00 81.38 345 PRO A N 1
ATOM 2780 C CA . PRO A 1 345 ? 7.078 14.366 8.348 1.00 81.38 345 PRO A CA 1
ATOM 2781 C C . PRO A 1 345 ? 6.316 14.847 7.109 1.00 81.38 345 PRO A C 1
ATOM 2783 O O . PRO A 1 345 ? 5.638 15.873 7.141 1.00 81.38 345 PRO A O 1
ATOM 2786 N N . SER A 1 346 ? 6.361 14.070 6.023 1.00 73.06 346 SER A N 1
ATOM 2787 C CA . SER A 1 346 ? 5.611 14.348 4.794 1.00 73.06 346 SER A CA 1
ATOM 2788 C C . SER A 1 346 ? 4.096 14.400 5.027 1.00 73.06 346 SER A C 1
ATOM 2790 O O . SER A 1 346 ? 3.404 15.172 4.364 1.00 73.06 346 SER A O 1
ATOM 2792 N N . SER A 1 347 ? 3.582 13.661 6.016 1.00 61.41 347 SER A N 1
ATOM 2793 C CA . SER A 1 347 ? 2.169 13.678 6.410 1.00 61.41 347 SER A CA 1
ATOM 2794 C C . SER A 1 347 ? 1.768 14.915 7.226 1.00 61.41 347 SER A C 1
ATOM 2796 O O . SER A 1 347 ? 0.594 15.277 7.235 1.00 61.41 347 SER A O 1
ATOM 2798 N N . LEU A 1 348 ? 2.731 15.605 7.850 1.00 63.38 348 LEU A N 1
ATOM 2799 C CA . LEU A 1 348 ? 2.494 16.787 8.692 1.00 63.38 348 LEU A CA 1
ATOM 2800 C C . LEU A 1 348 ? 2.432 18.099 7.893 1.00 63.38 348 LEU A C 1
ATOM 2802 O O . LEU A 1 348 ? 2.028 19.127 8.429 1.00 63.38 348 LEU A O 1
ATOM 2806 N N . SER A 1 349 ? 2.830 18.074 6.616 1.00 50.75 349 SER A N 1
ATOM 2807 C CA . SER A 1 349 ? 2.929 19.264 5.754 1.00 50.75 349 SER A CA 1
ATOM 2808 C C . SER A 1 349 ? 1.588 19.791 5.220 1.00 50.75 349 SER A C 1
ATOM 2810 O O . SER A 1 349 ? 1.549 20.839 4.575 1.00 50.75 349 SER A O 1
ATOM 2812 N N . ILE A 1 350 ? 0.475 19.117 5.522 1.00 49.34 350 ILE A N 1
ATOM 2813 C CA . ILE A 1 350 ? -0.858 19.682 5.306 1.00 49.34 350 ILE A CA 1
ATOM 2814 C C . ILE A 1 350 ? -1.095 20.692 6.429 1.00 49.34 350 ILE A C 1
ATOM 2816 O O . ILE A 1 350 ? -1.048 20.338 7.604 1.00 49.34 350 ILE A O 1
ATOM 2820 N N . SER A 1 351 ? -1.300 21.953 6.055 1.00 42.56 351 SER A N 1
ATOM 2821 C CA . SER A 1 351 ? -1.643 23.091 6.911 1.00 42.56 351 SER A CA 1
ATOM 2822 C C . SER A 1 351 ? -2.715 22.734 7.947 1.00 42.56 351 SER A C 1
ATOM 2824 O O . SER A 1 351 ? -3.895 22.900 7.676 1.00 42.56 351 SER A O 1
ATOM 2826 N N . HIS A 1 352 ? -2.281 22.245 9.112 1.00 51.75 352 HIS A N 1
ATOM 2827 C CA . HIS A 1 352 ? -3.103 21.530 10.091 1.00 51.75 352 HIS A CA 1
ATOM 2828 C C . HIS A 1 352 ? -3.817 20.300 9.487 1.00 51.75 352 HIS A C 1
ATOM 2830 O O . HIS A 1 352 ? -4.520 20.413 8.485 1.00 51.75 352 HIS A O 1
ATOM 2836 N N . PRO A 1 353 ? -3.683 19.099 10.080 1.00 53.84 353 PRO A N 1
ATOM 2837 C CA . PRO A 1 353 ? -4.556 17.997 9.692 1.00 53.84 353 PRO A CA 1
ATOM 2838 C C . PRO A 1 353 ? -5.997 18.495 9.845 1.00 53.84 353 PRO A C 1
ATOM 2840 O O . PRO A 1 353 ? -6.303 19.108 10.869 1.00 53.84 353 PRO A O 1
ATOM 2843 N N . GLU A 1 354 ? -6.800 18.342 8.786 1.00 52.25 354 GLU A N 1
ATOM 2844 C CA . GLU A 1 354 ? -8.156 18.886 8.663 1.00 52.25 354 GLU A CA 1
ATOM 2845 C C . GLU A 1 354 ? -8.941 18.511 9.925 1.00 52.25 354 GLU A C 1
ATOM 2847 O O . GLU A 1 354 ? -9.385 17.374 10.078 1.00 52.25 354 GLU A O 1
ATOM 2852 N N . GLN A 1 355 ? -8.994 19.437 10.889 1.00 56.19 355 GLN A N 1
ATOM 2853 C CA . GLN A 1 355 ? -9.769 19.243 12.100 1.00 56.19 355 GLN A CA 1
ATOM 2854 C C . GLN A 1 355 ? -11.203 19.361 11.635 1.00 56.19 355 GLN A C 1
ATOM 2856 O O . GLN A 1 355 ? -11.628 20.450 11.257 1.00 56.19 355 GLN A O 1
ATOM 2861 N N . VAL A 1 356 ? -11.919 18.241 11.642 1.00 55.56 356 VAL A N 1
ATOM 2862 C CA . VAL A 1 356 ? -13.374 18.271 11.564 1.00 55.56 356 VAL A CA 1
ATOM 2863 C C . VAL A 1 356 ? -13.811 19.036 12.804 1.00 55.56 356 VAL A C 1
ATOM 2865 O O . VAL A 1 356 ? -13.661 18.552 13.927 1.00 55.56 356 VAL A O 1
ATOM 2868 N N . THR A 1 357 ? -14.204 20.292 12.620 1.00 57.56 357 THR A N 1
ATOM 2869 C CA . THR A 1 357 ? -14.709 21.092 13.730 1.00 57.56 357 THR A CA 1
ATOM 2870 C C . THR A 1 357 ? -16.137 20.651 14.013 1.00 57.56 357 THR A C 1
ATOM 2872 O O . THR A 1 357 ? -16.826 20.185 13.109 1.00 57.56 357 THR A O 1
ATOM 2875 N N . ASP A 1 358 ? -16.619 20.815 15.246 1.00 54.56 358 ASP A N 1
ATOM 2876 C CA . ASP A 1 358 ? -17.985 20.420 15.636 1.00 54.56 358 ASP A CA 1
ATOM 2877 C C . ASP A 1 358 ? -19.087 20.985 14.711 1.00 54.56 358 ASP A C 1
ATOM 2879 O O . ASP A 1 358 ? -20.189 20.446 14.652 1.00 54.56 358 ASP A O 1
ATOM 2883 N N . ASN A 1 359 ? -18.796 22.054 13.958 1.00 54.97 359 ASN A N 1
ATOM 2884 C CA . ASN A 1 359 ? -19.712 22.646 12.980 1.00 54.97 359 ASN A CA 1
ATOM 2885 C C . ASN A 1 359 ? -19.882 21.802 11.701 1.00 54.97 359 ASN A C 1
ATOM 2887 O O . ASN A 1 359 ? -20.932 21.877 11.058 1.00 54.97 359 ASN A O 1
ATOM 2891 N N . ASP A 1 360 ? -18.879 21.000 11.339 1.00 53.44 360 ASP A N 1
ATOM 2892 C CA . ASP A 1 360 ? -18.888 20.157 10.138 1.00 53.44 360 ASP A CA 1
ATOM 2893 C C . ASP A 1 360 ? -19.703 18.867 10.351 1.00 53.44 360 ASP A C 1
ATOM 2895 O O . ASP A 1 360 ? -20.208 18.289 9.393 1.00 53.44 360 ASP A O 1
ATOM 2899 N N . ILE A 1 361 ? -19.928 18.460 11.610 1.00 55.81 361 ILE A N 1
ATOM 2900 C CA . ILE A 1 361 ? -20.855 17.377 11.994 1.00 55.81 361 ILE A CA 1
ATOM 2901 C C . ILE A 1 361 ? -22.266 17.956 12.203 1.00 55.81 361 ILE A C 1
ATOM 2903 O O . ILE A 1 361 ? -22.948 17.719 13.202 1.00 55.81 361 ILE A O 1
ATOM 2907 N N . SER A 1 362 ? -22.728 18.776 11.262 1.00 49.22 362 SER A N 1
ATOM 2908 C CA . SER A 1 362 ? -24.120 19.212 11.241 1.00 49.22 362 SER A CA 1
ATOM 2909 C C . SER A 1 362 ? -24.963 18.114 10.590 1.00 49.22 362 SER A C 1
ATOM 2911 O O . SER A 1 362 ? -25.044 18.005 9.371 1.00 49.22 362 SER A O 1
ATOM 2913 N N . LEU A 1 363 ? -25.612 17.286 11.420 1.00 52.47 363 LEU A N 1
ATOM 2914 C CA . LEU A 1 363 ? -26.676 16.371 10.992 1.00 52.47 363 LEU A CA 1
ATOM 2915 C C . LEU A 1 363 ? -27.772 17.190 10.294 1.00 52.47 363 LEU A C 1
ATOM 2917 O O . LEU A 1 363 ? -28.619 17.810 10.943 1.00 52.47 363 LEU A O 1
ATOM 2921 N N . SER A 1 364 ? -27.746 17.232 8.962 1.00 44.06 364 SER A N 1
ATOM 2922 C CA . SER A 1 364 ? -28.787 17.885 8.181 1.00 44.06 364 SER A CA 1
ATOM 2923 C C . SER A 1 364 ? -30.076 17.077 8.325 1.00 44.06 364 SER A C 1
ATOM 2925 O O . SER A 1 364 ? -30.277 16.074 7.640 1.00 44.06 364 SER A O 1
ATOM 2927 N N . ASN A 1 365 ? -30.966 17.511 9.218 1.00 43.31 365 ASN A N 1
ATOM 2928 C CA . ASN A 1 365 ? -32.346 17.037 9.267 1.00 43.31 365 ASN A CA 1
ATOM 2929 C C . ASN A 1 365 ? -33.075 17.518 8.004 1.00 43.31 365 ASN A C 1
ATOM 2931 O O . ASN A 1 365 ? -33.806 18.506 8.027 1.00 43.31 365 ASN A O 1
ATOM 2935 N N . HIS A 1 366 ? -32.858 16.839 6.877 1.00 38.31 366 HIS A N 1
ATOM 2936 C CA . HIS A 1 366 ? -33.572 17.105 5.635 1.00 38.31 366 HIS A CA 1
ATOM 2937 C C . HIS A 1 366 ? -34.927 16.385 5.667 1.00 38.31 366 HIS A C 1
ATOM 2939 O O . HIS A 1 366 ? -35.155 15.365 5.023 1.00 38.31 366 HIS A O 1
ATOM 2945 N N . GLY A 1 367 ? -35.816 16.905 6.514 1.00 42.19 367 GLY A N 1
ATOM 2946 C CA . GLY A 1 367 ? -37.245 16.635 6.471 1.00 42.19 367 GLY A CA 1
ATOM 2947 C C . GLY A 1 367 ? -37.935 17.760 5.715 1.00 42.19 367 GLY A C 1
ATOM 2948 O O . GLY A 1 367 ? -38.425 18.704 6.331 1.00 42.19 367 GLY A O 1
ATOM 2949 N N . ASP A 1 368 ? -37.961 17.675 4.387 1.00 40.84 368 ASP A N 1
ATOM 2950 C CA . ASP A 1 368 ? -38.773 18.560 3.556 1.00 40.84 368 ASP A CA 1
ATOM 2951 C C . ASP A 1 368 ? -40.260 18.353 3.871 1.00 40.84 368 ASP A C 1
ATOM 2953 O O . ASP A 1 368 ? -40.907 17.411 3.420 1.00 40.84 368 ASP A O 1
ATOM 2957 N N . THR A 1 369 ? -40.829 19.282 4.632 1.00 39.34 369 THR A N 1
ATOM 2958 C CA . THR A 1 369 ? -42.207 19.731 4.422 1.00 39.34 369 THR A CA 1
ATOM 2959 C C . THR A 1 369 ? -42.207 21.250 4.484 1.00 39.34 369 THR A C 1
ATOM 2961 O O . THR A 1 369 ? -42.362 21.870 5.532 1.00 39.34 369 THR A O 1
ATOM 2964 N N . VAL A 1 370 ? -41.993 21.855 3.315 1.00 36.91 370 VAL A N 1
ATOM 2965 C CA . VAL A 1 370 ? -42.235 23.275 3.072 1.00 36.91 370 VAL A CA 1
ATOM 2966 C C . VAL A 1 370 ? -43.710 23.548 3.357 1.00 36.91 370 VAL A C 1
ATOM 2968 O O . VAL A 1 370 ? -44.575 23.247 2.540 1.00 36.91 370 VAL A O 1
ATOM 2971 N N . ASN A 1 371 ? -44.000 24.134 4.517 1.00 37.69 371 ASN A N 1
ATOM 2972 C CA . ASN A 1 371 ? -45.223 24.893 4.713 1.00 37.69 371 ASN A CA 1
ATOM 2973 C C . ASN A 1 371 ? -44.823 26.355 4.898 1.00 37.69 371 ASN A C 1
ATOM 2975 O O . ASN A 1 371 ? -44.394 26.797 5.963 1.00 37.69 371 ASN A O 1
ATOM 2979 N N . THR A 1 372 ? -44.874 27.086 3.790 1.00 34.28 372 THR A N 1
ATOM 2980 C CA . THR A 1 372 ? -44.543 28.501 3.701 1.00 34.28 372 THR A CA 1
ATOM 2981 C C . THR A 1 372 ? -45.619 29.293 4.444 1.00 34.28 372 THR A C 1
ATOM 2983 O O . THR A 1 372 ? -46.719 29.492 3.930 1.00 34.28 372 THR A O 1
ATOM 2986 N N . HIS A 1 373 ? -45.326 29.763 5.656 1.00 36.34 373 HIS A N 1
ATOM 2987 C CA . HIS A 1 373 ? -46.004 30.929 6.218 1.00 36.34 373 HIS A CA 1
ATOM 2988 C C . HIS A 1 373 ? -44.975 32.008 6.523 1.00 36.34 373 HIS A C 1
ATOM 2990 O O . HIS A 1 373 ? -44.162 31.929 7.438 1.00 36.34 373 HIS A O 1
ATOM 2996 N N . ASN A 1 374 ? -45.021 32.992 5.637 1.00 44.06 374 ASN A N 1
ATOM 2997 C CA . ASN A 1 374 ? -44.217 34.188 5.581 1.00 44.06 374 ASN A CA 1
ATOM 2998 C C . ASN A 1 374 ? -44.625 35.108 6.739 1.00 44.06 374 ASN A C 1
ATOM 3000 O O . ASN A 1 374 ? -45.771 35.551 6.782 1.00 44.06 374 ASN A O 1
ATOM 3004 N N . ASN A 1 375 ? -43.711 35.409 7.661 1.00 34.75 375 ASN A N 1
ATOM 3005 C CA . ASN A 1 375 ? -43.891 36.548 8.552 1.00 34.75 375 ASN A CA 1
ATOM 3006 C C . ASN A 1 375 ? -42.556 37.259 8.780 1.00 34.75 375 ASN A C 1
ATOM 3008 O O . ASN A 1 375 ? -41.727 36.860 9.594 1.00 34.75 375 ASN A O 1
ATOM 3012 N N . ASN A 1 376 ? -42.378 38.326 8.003 1.00 45.69 376 ASN A N 1
ATOM 3013 C CA . ASN A 1 376 ? -41.351 39.337 8.184 1.00 45.69 376 ASN A CA 1
ATOM 3014 C C . ASN A 1 376 ? -41.540 40.029 9.535 1.00 45.69 376 ASN A C 1
ATOM 3016 O O . ASN A 1 376 ? -42.573 40.660 9.755 1.00 45.69 376 ASN A O 1
ATOM 3020 N N . ASN A 1 377 ? -40.505 40.035 10.374 1.00 38.44 377 ASN A N 1
ATOM 3021 C CA . ASN A 1 377 ? -40.233 41.229 11.163 1.00 38.44 377 ASN A CA 1
ATOM 3022 C C . ASN A 1 377 ? -38.756 41.378 11.537 1.00 38.44 377 ASN A C 1
ATOM 3024 O O . ASN A 1 377 ? -38.123 40.480 12.086 1.00 38.44 377 ASN A O 1
ATOM 3028 N N . ASN A 1 378 ? -38.257 42.572 11.222 1.00 47.97 378 ASN A N 1
ATOM 3029 C CA . ASN A 1 378 ? -36.972 43.149 11.593 1.00 47.97 378 ASN A CA 1
ATOM 3030 C C . ASN A 1 378 ? -36.694 43.051 13.101 1.00 47.97 378 ASN A C 1
ATOM 3032 O O . ASN A 1 378 ? -37.563 43.402 13.897 1.00 47.97 378 ASN A O 1
ATOM 3036 N N . ASN A 1 379 ? -35.437 42.796 13.483 1.00 36.31 379 ASN A N 1
ATOM 3037 C CA . ASN A 1 379 ? -34.647 43.846 14.137 1.00 36.31 379 ASN A CA 1
ATOM 3038 C C . ASN A 1 379 ? -33.165 43.504 14.337 1.00 36.31 379 ASN A C 1
ATOM 3040 O O . ASN A 1 379 ? -32.786 42.392 14.690 1.00 36.31 379 ASN A O 1
ATOM 3044 N N . ASN A 1 380 ? -32.368 44.559 14.157 1.00 46.34 380 ASN A N 1
ATOM 3045 C CA . ASN A 1 380 ? -30.976 44.743 14.554 1.00 46.34 380 ASN A CA 1
ATOM 3046 C C . ASN A 1 380 ? -30.639 44.160 15.934 1.00 46.34 380 ASN A C 1
ATOM 3048 O O . ASN A 1 380 ? -31.358 44.430 16.894 1.00 46.34 380 ASN A O 1
ATOM 3052 N N . ASN A 1 381 ? -29.443 43.573 16.069 1.00 35.12 381 ASN A N 1
ATOM 3053 C CA . ASN A 1 381 ? -28.499 44.060 17.077 1.00 35.12 381 ASN A CA 1
ATOM 3054 C C . ASN A 1 381 ? -27.056 43.579 16.878 1.00 35.12 381 ASN A C 1
ATOM 3056 O O . ASN A 1 381 ? -26.774 42.409 16.636 1.00 35.12 381 ASN A O 1
ATOM 3060 N N . ASN A 1 382 ? -26.154 44.546 17.051 1.00 46.94 382 ASN A N 1
ATOM 3061 C CA . ASN A 1 382 ? -24.715 44.405 17.211 1.00 46.94 382 ASN A CA 1
ATOM 3062 C C . ASN A 1 382 ? -24.368 43.438 18.348 1.00 46.94 382 ASN A C 1
ATOM 3064 O O . ASN A 1 382 ? -24.869 43.616 19.458 1.00 46.94 382 ASN A O 1
ATOM 3068 N N . ASN A 1 383 ? -23.396 42.543 18.142 1.00 34.88 383 ASN A N 1
ATOM 3069 C CA . ASN A 1 383 ? -22.583 42.097 19.268 1.00 34.88 383 ASN A CA 1
ATOM 3070 C C . ASN A 1 383 ? -21.137 41.755 18.892 1.00 34.88 383 ASN A C 1
ATOM 3072 O O . ASN A 1 383 ? -20.858 40.977 17.984 1.00 34.88 383 ASN A O 1
ATOM 3076 N N . LYS A 1 384 ? -20.221 42.383 19.638 1.00 44.75 384 LYS A N 1
ATOM 3077 C CA . LYS A 1 384 ? -18.774 42.160 19.637 1.00 44.75 384 LYS A CA 1
ATOM 3078 C C . LYS A 1 384 ? -18.488 40.763 20.183 1.00 44.75 384 LYS A C 1
ATOM 3080 O O . LYS A 1 384 ? -18.676 40.537 21.376 1.00 44.75 384 LYS A O 1
ATOM 3085 N N . ASN A 1 385 ? -17.971 39.867 19.346 1.00 34.22 385 ASN A N 1
ATOM 3086 C CA . ASN A 1 385 ? -17.477 38.574 19.806 1.00 34.22 385 ASN A CA 1
ATOM 3087 C C . ASN A 1 385 ? -16.028 38.698 20.289 1.00 34.22 385 ASN A C 1
ATOM 3089 O O . ASN A 1 385 ? -15.109 38.997 19.526 1.00 34.22 385 ASN A O 1
ATOM 3093 N N . LYS A 1 386 ? -15.855 38.504 21.597 1.00 37.78 386 LYS A N 1
ATOM 3094 C CA . LYS A 1 386 ? -14.575 38.379 22.293 1.00 37.78 386 LYS A CA 1
ATOM 3095 C C . LYS A 1 386 ? -14.218 36.889 22.275 1.00 37.78 386 LYS A C 1
ATOM 3097 O O . LYS A 1 386 ? -14.874 36.100 22.949 1.00 37.78 386 LYS A O 1
ATOM 3102 N N . ASN A 1 387 ? -13.215 36.510 21.485 1.00 32.75 387 ASN A N 1
ATOM 3103 C CA . ASN A 1 387 ? -12.709 35.138 21.425 1.00 32.75 387 ASN A CA 1
ATOM 3104 C C . ASN A 1 387 ? -11.975 34.790 22.726 1.00 32.75 387 ASN A C 1
ATOM 3106 O O . ASN A 1 387 ? -10.843 35.222 22.932 1.00 32.75 387 ASN A O 1
ATOM 3110 N N . ASN A 1 388 ? -12.614 33.993 23.582 1.00 33.69 388 ASN A N 1
ATOM 3111 C CA . ASN A 1 388 ? -11.950 33.258 24.654 1.00 33.69 388 ASN A CA 1
ATOM 3112 C C . ASN A 1 388 ? -11.831 31.790 24.224 1.00 33.69 388 ASN A C 1
ATOM 3114 O O . ASN A 1 388 ? -12.822 31.063 24.218 1.00 33.69 388 ASN A O 1
ATOM 3118 N N . ASN A 1 389 ? -10.613 31.367 23.877 1.00 35.16 389 ASN A N 1
ATOM 3119 C CA . ASN A 1 389 ? -10.263 29.967 23.641 1.00 35.16 389 ASN A CA 1
ATOM 3120 C C . ASN A 1 389 ? -10.101 29.250 24.988 1.00 35.16 389 ASN A C 1
ATOM 3122 O O . ASN A 1 389 ? -9.032 29.284 25.592 1.00 35.16 389 ASN A O 1
ATOM 3126 N N . GLY A 1 390 ? -11.167 28.609 25.456 1.00 32.53 390 GLY A N 1
ATOM 3127 C CA . GLY A 1 390 ? -11.099 27.555 26.465 1.00 32.53 390 GLY A CA 1
ATOM 3128 C C . GLY A 1 390 ? -11.708 26.289 25.877 1.00 32.53 390 GLY A C 1
ATOM 3129 O O . GLY A 1 390 ? -12.793 26.369 25.306 1.00 32.53 390 GLY A O 1
ATOM 3130 N N . ASN A 1 391 ? -11.013 25.151 25.993 1.00 36.41 391 ASN A N 1
ATOM 3131 C CA . ASN A 1 391 ? -11.522 23.826 25.625 1.00 36.41 391 ASN A CA 1
ATOM 3132 C C . ASN A 1 391 ? -12.840 23.567 26.371 1.00 36.41 391 ASN A C 1
ATOM 3134 O O . ASN A 1 391 ? -12.840 23.185 27.541 1.00 36.41 391 ASN A O 1
ATOM 3138 N N . LYS A 1 392 ? -13.965 23.830 25.708 1.00 39.09 392 LYS A N 1
ATOM 3139 C CA . LYS A 1 392 ? -15.304 23.540 26.203 1.00 39.09 392 LYS A CA 1
ATOM 3140 C C . LYS A 1 392 ? -15.687 22.177 25.647 1.00 39.09 392 LYS A C 1
ATOM 3142 O O . LYS A 1 392 ? -15.761 22.026 24.437 1.00 39.09 392 LYS A O 1
ATOM 3147 N N . VAL A 1 393 ? -15.909 21.208 26.531 1.00 42.00 393 VAL A N 1
ATOM 3148 C CA . VAL A 1 393 ? -16.516 19.919 26.179 1.00 42.00 393 VAL A CA 1
ATOM 3149 C C . VAL A 1 393 ? -17.891 20.212 25.571 1.00 42.00 393 VAL A C 1
ATOM 3151 O O . VAL A 1 393 ? -18.754 20.795 26.232 1.00 42.00 393 VAL A O 1
ATOM 3154 N N . THR A 1 394 ? -18.063 19.902 24.291 1.00 42.69 394 THR A N 1
ATOM 3155 C CA . THR A 1 394 ? -19.257 20.194 23.494 1.00 42.69 394 THR A CA 1
ATOM 3156 C C . THR A 1 394 ? -20.099 18.927 23.365 1.00 42.69 394 THR A C 1
ATOM 3158 O O . THR A 1 394 ? -19.824 18.048 22.562 1.00 42.69 394 THR A O 1
ATOM 3161 N N . SER A 1 395 ? -21.149 18.819 24.180 1.00 48.72 395 SER A N 1
ATOM 3162 C CA . SER A 1 395 ? -22.173 17.778 24.048 1.00 48.72 395 SER A CA 1
ATOM 3163 C C . SER A 1 395 ? -23.135 18.150 22.912 1.00 48.72 395 SER A C 1
ATOM 3165 O O . SER A 1 395 ? -23.966 19.053 23.079 1.00 48.72 395 SER A O 1
ATOM 3167 N N . LEU A 1 396 ? -23.043 17.488 21.755 1.00 51.47 396 LEU A N 1
ATOM 3168 C CA . LEU A 1 396 ? -24.001 17.694 20.665 1.00 51.47 396 LEU A CA 1
ATOM 3169 C C . LEU A 1 396 ? -25.300 16.945 20.999 1.00 51.47 396 LEU A C 1
ATOM 3171 O O . LEU A 1 396 ? -25.338 15.723 21.072 1.00 51.47 396 LEU A O 1
ATOM 3175 N N . THR A 1 397 ? -26.364 17.705 21.246 1.00 52.97 397 THR A N 1
ATOM 3176 C CA . THR A 1 397 ? -27.685 17.205 21.651 1.00 52.97 397 THR A CA 1
ATOM 3177 C C . THR A 1 397 ? -28.621 17.296 20.451 1.00 52.97 397 THR A C 1
ATOM 3179 O O . THR A 1 397 ? -29.205 18.352 20.215 1.00 52.97 397 THR A O 1
ATOM 3182 N N . THR A 1 398 ? -28.782 16.224 19.673 1.00 55.31 398 THR A N 1
ATOM 3183 C CA . THR A 1 398 ? -29.788 16.197 18.597 1.00 55.31 398 THR A CA 1
ATOM 3184 C C . THR A 1 398 ? -31.112 15.696 19.173 1.00 55.31 398 THR A C 1
ATOM 3186 O O . THR A 1 398 ? -31.332 14.498 19.330 1.00 55.31 398 THR A O 1
ATOM 3189 N N . ALA A 1 399 ? -31.997 16.622 19.542 1.00 50.69 399 ALA A N 1
ATOM 3190 C CA . ALA A 1 399 ? -33.379 16.286 19.863 1.00 50.69 399 ALA A CA 1
ATOM 3191 C C . ALA A 1 399 ? -34.173 16.195 18.551 1.00 50.69 399 ALA A C 1
ATOM 3193 O O . ALA A 1 399 ? -34.383 17.208 17.881 1.00 50.69 399 ALA A O 1
ATOM 3194 N N . THR A 1 400 ? -34.608 14.996 18.161 1.00 53.81 400 THR A N 1
ATOM 3195 C CA . THR A 1 400 ? -35.766 14.880 17.262 1.00 53.81 400 THR A CA 1
ATOM 3196 C C . THR A 1 400 ? -37.003 15.392 18.009 1.00 53.81 400 THR A C 1
ATOM 3198 O O . THR A 1 400 ? -36.967 15.492 19.230 1.00 53.81 400 THR A O 1
ATOM 3201 N N . SER A 1 401 ? -38.045 15.844 17.306 1.00 45.38 401 SER A N 1
ATOM 3202 C CA . SER A 1 401 ? -39.247 16.428 17.919 1.00 45.38 401 SER A CA 1
ATOM 3203 C C . SER A 1 401 ? -40.468 15.541 17.657 1.00 45.38 401 SER A C 1
ATOM 3205 O O . SER A 1 401 ? -41.263 15.798 16.751 1.00 45.38 401 SER A O 1
ATOM 3207 N N . GLY A 1 402 ? -40.620 14.473 18.430 1.00 54.53 402 GLY A N 1
ATOM 3208 C CA . GLY A 1 402 ? -41.781 13.591 18.407 1.00 54.53 402 GLY A CA 1
ATOM 3209 C C . GLY A 1 402 ? -41.827 12.740 19.671 1.00 54.53 402 GLY A C 1
ATOM 3210 O O . GLY A 1 402 ? -40.844 12.116 20.018 1.00 54.53 402 GLY A O 1
ATOM 3211 N N . ALA A 1 403 ? -42.977 12.664 20.344 1.00 52.94 403 ALA A N 1
ATOM 3212 C CA . ALA A 1 403 ? -43.187 12.177 21.722 1.00 52.94 403 ALA A CA 1
ATOM 3213 C C . ALA A 1 403 ? -42.622 10.786 22.153 1.00 52.94 403 ALA A C 1
ATOM 3215 O O . ALA A 1 403 ? -42.879 10.361 23.273 1.00 52.94 403 ALA A O 1
ATOM 3216 N N . ASN A 1 404 ? -41.835 10.092 21.324 1.00 59.91 404 ASN A N 1
ATOM 3217 C CA . ASN A 1 404 ? -41.019 8.914 21.643 1.00 59.91 404 ASN A CA 1
ATOM 3218 C C . ASN A 1 404 ? -39.513 9.136 21.355 1.00 59.91 404 ASN A C 1
ATOM 3220 O O . ASN A 1 404 ? -38.818 8.191 20.969 1.00 59.91 404 ASN A O 1
ATOM 3224 N N . ASP A 1 405 ? -39.021 10.373 21.475 1.00 61.34 405 ASP A N 1
ATOM 3225 C CA . ASP A 1 405 ? -37.687 10.775 21.016 1.00 61.34 405 ASP A CA 1
ATOM 3226 C C . ASP A 1 405 ? -36.566 9.951 21.658 1.00 61.34 405 ASP A C 1
ATOM 3228 O O . ASP A 1 405 ? -36.250 10.073 22.845 1.00 61.34 405 ASP A O 1
ATOM 3232 N N . LYS A 1 406 ? -35.941 9.105 20.832 1.00 72.69 406 LYS A N 1
ATOM 3233 C CA . LYS A 1 406 ? -34.621 8.553 21.120 1.00 72.69 406 LYS A CA 1
ATOM 3234 C C . LYS A 1 406 ? -33.640 9.719 21.089 1.00 72.69 406 LYS A C 1
ATOM 3236 O O . LYS A 1 406 ? -33.570 10.436 20.097 1.00 72.69 406 LYS A O 1
ATOM 3241 N N . TYR A 1 407 ? -32.880 9.878 22.159 1.00 82.12 407 TYR A N 1
ATOM 3242 C CA . TYR A 1 407 ? -31.884 10.932 22.266 1.00 82.12 407 TYR A CA 1
ATOM 3243 C C . TYR A 1 407 ? -30.484 10.327 22.139 1.00 82.12 407 TYR A C 1
ATOM 3245 O O . TYR A 1 407 ? -30.157 9.377 22.857 1.00 82.12 407 TYR A O 1
ATOM 3253 N N . VAL A 1 408 ? -29.686 10.858 21.209 1.00 86.12 408 VAL A N 1
ATOM 3254 C CA . VAL A 1 408 ? -28.293 10.450 20.991 1.00 86.12 408 VAL A CA 1
ATOM 3255 C C . VAL A 1 408 ? -27.359 11.527 21.553 1.00 86.12 408 VAL A C 1
ATOM 3257 O O . VAL A 1 408 ? -27.242 12.620 21.010 1.00 86.12 408 VAL A O 1
ATOM 3260 N N . GLU A 1 409 ? -26.753 11.177 22.682 1.00 89.81 409 GLU A N 1
ATOM 3261 C CA . GLU A 1 409 ? -25.539 11.692 23.314 1.00 89.81 409 GLU A CA 1
ATOM 3262 C C . GLU A 1 409 ? -24.260 11.461 22.506 1.00 89.81 409 GLU A C 1
ATOM 3264 O O . GLU A 1 409 ? -23.806 10.324 22.523 1.00 89.81 409 GLU A O 1
ATOM 3269 N N . ILE A 1 410 ? -23.634 12.453 21.866 1.00 89.69 410 ILE A N 1
ATOM 3270 C CA . ILE A 1 410 ? -22.254 12.292 21.357 1.00 89.69 410 ILE A CA 1
ATOM 3271 C C . ILE A 1 410 ? -21.288 13.092 22.240 1.00 89.69 410 ILE A C 1
ATOM 3273 O O . ILE A 1 410 ? -21.427 14.309 22.372 1.00 89.69 410 ILE A O 1
ATOM 3277 N N . THR A 1 411 ? -20.313 12.406 22.844 1.00 91.00 411 THR A N 1
ATOM 3278 C CA . THR A 1 411 ? -19.311 12.962 23.772 1.00 91.00 411 THR A CA 1
ATOM 3279 C C . THR A 1 411 ? -17.897 12.537 23.382 1.00 91.00 411 THR A C 1
ATOM 3281 O O . THR A 1 411 ? -17.250 11.776 24.104 1.00 91.00 411 THR A O 1
ATOM 3284 N N . PHE A 1 412 ? -17.404 13.014 22.241 1.00 91.50 412 PHE A N 1
ATOM 3285 C CA . PHE A 1 412 ? -16.010 12.785 21.868 1.00 91.50 412 PHE A CA 1
ATOM 3286 C C . PHE A 1 412 ? -15.073 13.639 22.723 1.00 91.50 412 PHE A C 1
ATOM 3288 O O . PHE A 1 412 ? -15.254 14.854 22.826 1.00 91.50 412 PHE A O 1
ATOM 3295 N N . THR A 1 413 ? -14.070 13.012 23.340 1.00 91.00 413 THR A N 1
ATOM 3296 C CA . THR A 1 413 ? -13.032 13.741 24.096 1.00 91.00 413 THR A CA 1
ATOM 3297 C C . THR A 1 413 ? -11.742 13.936 23.305 1.00 91.00 413 THR A C 1
ATOM 3299 O O . THR A 1 413 ? -10.953 14.831 23.615 1.00 91.00 413 THR A O 1
ATOM 3302 N N . SER A 1 414 ? -11.567 13.135 22.256 1.00 92.62 414 SER A N 1
ATOM 3303 C CA . SER A 1 414 ? -10.405 13.119 21.371 1.00 92.62 414 SER A CA 1
ATOM 3304 C C . SER A 1 414 ? -10.689 13.835 20.050 1.00 92.62 414 SER A C 1
ATOM 3306 O O . SER A 1 414 ? -11.818 13.834 19.552 1.00 92.62 414 SER A O 1
ATOM 3308 N N . LYS A 1 415 ? -9.654 14.426 19.444 1.00 90.94 415 LYS A N 1
ATOM 3309 C CA . LYS A 1 415 ? -9.759 14.999 18.095 1.00 90.94 415 LYS A CA 1
ATOM 3310 C C . LYS A 1 415 ? -9.559 13.919 17.040 1.00 90.94 415 LYS A C 1
ATOM 3312 O O . LYS A 1 415 ? -8.720 13.039 17.213 1.00 90.94 415 LYS A O 1
ATOM 3317 N N . PHE A 1 416 ? -10.285 14.030 15.931 1.00 91.44 416 PHE A N 1
ATOM 3318 C CA . PHE A 1 416 ? -10.149 13.134 14.785 1.00 91.44 416 PHE A CA 1
ATOM 3319 C C . PHE A 1 416 ? -9.260 13.743 13.701 1.00 91.44 416 PHE A C 1
ATOM 3321 O O . PHE A 1 416 ? -9.350 14.933 13.393 1.00 91.44 416 PHE A O 1
ATOM 3328 N N . TYR A 1 417 ? -8.421 12.904 13.101 1.00 92.00 417 TYR A N 1
ATOM 3329 C CA . TYR A 1 417 ? -7.453 13.282 12.082 1.00 92.00 417 TYR A CA 1
ATOM 3330 C C . TYR A 1 417 ? -7.445 12.285 10.922 1.00 92.00 417 TYR A C 1
ATOM 3332 O O . TYR A 1 417 ? -7.545 11.072 11.112 1.00 92.00 417 TYR A O 1
ATOM 3340 N N . LYS A 1 418 ? -7.267 12.808 9.705 1.00 92.94 418 LYS A N 1
ATOM 3341 C CA . LYS A 1 418 ? -7.034 12.017 8.490 1.00 92.94 418 LYS A CA 1
ATOM 3342 C C . LYS A 1 418 ? -5.534 11.839 8.271 1.00 92.94 418 LYS A C 1
ATOM 3344 O O . LYS A 1 418 ? -4.888 12.650 7.603 1.00 92.94 418 LYS A O 1
ATOM 3349 N N . TYR A 1 419 ? -4.964 10.791 8.850 1.00 92.62 419 TYR A N 1
ATOM 3350 C CA . TYR A 1 419 ? -3.569 10.443 8.597 1.00 92.62 419 TYR A CA 1
ATOM 3351 C C . TYR A 1 419 ? -3.431 9.682 7.280 1.00 92.62 419 TYR A C 1
ATOM 3353 O O . TYR A 1 419 ? -4.215 8.785 6.986 1.00 92.62 419 TYR A O 1
ATOM 3361 N N . LYS A 1 420 ? -2.415 10.037 6.486 1.00 93.62 420 LYS A N 1
ATOM 3362 C CA . LYS A 1 420 ? -2.160 9.398 5.186 1.00 93.62 420 LYS A CA 1
ATOM 3363 C C . LYS A 1 420 ? -1.104 8.305 5.243 1.00 93.62 420 LYS A C 1
ATOM 3365 O O . LYS A 1 420 ? -1.185 7.371 4.454 1.00 93.62 420 LYS A O 1
ATOM 3370 N N . LYS A 1 421 ? -0.086 8.447 6.096 1.00 94.69 421 LYS A N 1
ATOM 3371 C CA . LYS A 1 421 ? 1.067 7.541 6.144 1.00 94.69 421 LYS A CA 1
ATOM 3372 C C . LYS A 1 421 ? 1.629 7.414 7.556 1.00 94.69 421 LYS A C 1
ATOM 3374 O O . LYS A 1 421 ? 1.757 8.422 8.248 1.00 94.69 421 LYS A O 1
ATOM 3379 N N . PHE A 1 422 ? 2.038 6.203 7.909 1.00 93.44 422 PHE A N 1
ATOM 3380 C CA . PHE A 1 422 ? 2.660 5.847 9.180 1.00 93.44 422 PHE A CA 1
ATOM 3381 C C . PHE A 1 422 ? 3.950 5.068 8.933 1.00 93.44 422 PHE A C 1
ATOM 3383 O O . PHE A 1 422 ? 3.994 4.229 8.037 1.00 93.44 422 PHE A O 1
ATOM 3390 N N . ASN A 1 423 ? 4.979 5.299 9.738 1.00 94.25 423 ASN A N 1
ATOM 3391 C CA . ASN A 1 423 ? 6.128 4.413 9.839 1.00 94.25 423 ASN A CA 1
ATOM 3392 C C . ASN A 1 423 ? 5.764 3.249 10.767 1.00 94.25 423 ASN A C 1
ATOM 3394 O O . ASN A 1 423 ? 5.581 3.460 11.961 1.00 94.25 423 ASN A O 1
ATOM 3398 N N . ILE A 1 424 ? 5.679 2.033 10.229 1.00 95.00 424 ILE A N 1
ATOM 3399 C CA . ILE A 1 424 ? 5.403 0.818 11.012 1.00 95.00 424 ILE A CA 1
ATOM 3400 C C . ILE A 1 424 ? 6.587 -0.153 11.009 1.00 95.00 424 ILE A C 1
ATOM 3402 O O . ILE A 1 424 ? 6.420 -1.365 11.105 1.00 95.00 424 ILE A O 1
ATOM 3406 N N . SER A 1 425 ? 7.801 0.382 10.877 1.00 91.31 425 SER A N 1
ATOM 3407 C CA . SER A 1 425 ? 9.025 -0.418 10.925 1.00 91.31 425 SER A CA 1
ATOM 3408 C C . SER A 1 425 ? 9.235 -1.053 12.300 1.00 91.31 425 SER A C 1
ATOM 3410 O O . SER A 1 425 ? 8.924 -0.460 13.336 1.00 91.31 425 SER A O 1
ATOM 3412 N N . ASN A 1 426 ? 9.885 -2.214 12.296 1.00 90.00 426 ASN A N 1
ATOM 3413 C CA . ASN A 1 426 ? 10.425 -2.892 13.471 1.00 90.00 426 ASN A CA 1
ATOM 3414 C C . ASN A 1 426 ? 9.365 -3.295 14.513 1.00 90.00 426 ASN A C 1
ATOM 3416 O O . ASN A 1 426 ? 8.356 -3.911 14.184 1.00 90.00 426 ASN A O 1
ATOM 3420 N N . GLU A 1 427 ? 9.599 -2.924 15.775 1.00 84.88 427 GLU A N 1
ATOM 3421 C CA . GLU A 1 427 ? 8.747 -3.192 16.940 1.00 84.88 427 GLU A CA 1
ATOM 3422 C C . GLU A 1 427 ? 7.316 -2.661 16.765 1.00 84.88 427 GLU A C 1
ATOM 3424 O O . GLU A 1 427 ? 6.394 -3.119 17.437 1.00 84.88 427 GLU A O 1
ATOM 3429 N N . ASN A 1 428 ? 7.109 -1.738 15.820 1.00 91.38 428 ASN A N 1
ATOM 3430 C CA . ASN A 1 428 ? 5.806 -1.152 15.557 1.00 91.38 428 ASN A CA 1
ATOM 3431 C C . ASN A 1 428 ? 4.884 -2.033 14.700 1.00 91.38 428 ASN A C 1
ATOM 3433 O O . ASN A 1 428 ? 3.726 -1.672 14.502 1.00 91.38 428 ASN A O 1
ATOM 3437 N N . LEU A 1 429 ? 5.349 -3.187 14.210 1.00 91.75 429 LEU A N 1
ATOM 3438 C CA . LEU A 1 429 ? 4.512 -4.120 13.445 1.00 91.75 429 LEU A CA 1
ATOM 3439 C C . LEU A 1 429 ? 3.295 -4.614 14.241 1.00 91.75 429 LEU A C 1
ATOM 3441 O O . LEU A 1 429 ? 2.233 -4.823 13.658 1.00 91.75 429 LEU A O 1
ATOM 3445 N N . ASN A 1 430 ? 3.409 -4.717 15.569 1.00 89.94 430 ASN A N 1
ATOM 3446 C CA . ASN A 1 430 ? 2.287 -5.070 16.444 1.00 89.94 430 ASN A CA 1
ATOM 3447 C C . ASN A 1 430 ? 1.140 -4.043 16.380 1.00 89.94 430 ASN A C 1
ATOM 3449 O O . ASN A 1 430 ? -0.026 -4.437 16.412 1.00 89.94 430 ASN A O 1
ATOM 3453 N N . TYR A 1 431 ? 1.444 -2.750 16.193 1.00 92.31 431 TYR A N 1
ATOM 3454 C CA . TYR A 1 431 ? 0.423 -1.697 16.080 1.00 92.31 431 TYR A CA 1
ATOM 3455 C C . TYR A 1 431 ? -0.466 -1.855 14.847 1.00 92.31 431 TYR A C 1
ATOM 3457 O O . TYR A 1 431 ? -1.559 -1.295 14.798 1.00 92.31 431 TYR A O 1
ATOM 3465 N N . LEU A 1 432 ? -0.036 -2.617 13.838 1.00 94.38 432 LEU A N 1
ATOM 3466 C CA . LEU A 1 432 ? -0.860 -2.865 12.663 1.00 94.38 432 LEU A CA 1
ATOM 3467 C C . LEU A 1 432 ? -2.167 -3.580 13.036 1.00 94.38 432 LEU A C 1
ATOM 3469 O O . LEU A 1 432 ? -3.211 -3.278 12.459 1.00 94.38 432 LEU A O 1
ATOM 3473 N N . THR A 1 433 ? -2.129 -4.475 14.028 1.00 93.38 433 THR A N 1
ATOM 3474 C CA . THR A 1 433 ? -3.325 -5.148 14.548 1.00 93.38 433 THR A CA 1
ATOM 3475 C C . THR A 1 433 ? -4.295 -4.150 15.167 1.00 93.38 433 THR A C 1
ATOM 3477 O O . THR A 1 433 ? -5.487 -4.201 14.864 1.00 93.38 433 THR A O 1
ATOM 3480 N N . ASP A 1 434 ? -3.792 -3.196 15.951 1.00 93.56 434 ASP A N 1
ATOM 3481 C CA . ASP A 1 434 ? -4.608 -2.149 16.573 1.00 93.56 434 ASP A CA 1
ATOM 3482 C C . ASP A 1 434 ? -5.192 -1.187 15.536 1.00 93.56 434 ASP A C 1
ATOM 3484 O O . ASP A 1 434 ? -6.368 -0.832 15.615 1.00 93.56 434 ASP A O 1
ATOM 3488 N N . ILE A 1 435 ? -4.412 -0.818 14.514 1.00 95.69 435 ILE A N 1
ATOM 3489 C CA . ILE A 1 435 ? -4.877 0.009 13.391 1.00 95.69 435 ILE A CA 1
ATOM 3490 C C . ILE A 1 435 ? -6.009 -0.697 12.642 1.00 95.69 435 ILE A C 1
ATOM 3492 O O . ILE A 1 435 ? -7.038 -0.088 12.351 1.00 95.69 435 ILE A O 1
ATOM 3496 N N . VAL A 1 436 ? -5.854 -1.987 12.341 1.00 95.75 436 VAL A N 1
ATOM 3497 C CA . VAL A 1 436 ? -6.902 -2.768 11.678 1.00 95.75 436 VAL A CA 1
ATOM 3498 C C . VAL A 1 436 ? -8.127 -2.903 12.583 1.00 95.75 436 VAL A C 1
ATOM 3500 O O . VAL A 1 436 ? -9.243 -2.666 12.120 1.00 95.75 436 VAL A O 1
ATOM 3503 N N . LYS A 1 437 ? -7.947 -3.217 13.871 1.00 95.19 437 LYS A N 1
ATOM 3504 C CA . LYS A 1 437 ? -9.041 -3.282 14.851 1.00 95.19 437 LYS A CA 1
ATOM 3505 C C . LYS A 1 437 ? -9.799 -1.951 14.912 1.00 95.19 437 LYS A C 1
ATOM 3507 O O . LYS A 1 437 ? -11.030 -1.949 14.899 1.00 95.19 437 LYS A O 1
ATOM 3512 N N . TRP A 1 438 ? -9.082 -0.828 14.899 1.00 96.50 438 TRP A N 1
ATOM 3513 C CA . TRP A 1 438 ? -9.674 0.506 14.853 1.00 96.50 438 TRP A CA 1
ATOM 3514 C C . TRP A 1 438 ? -10.485 0.743 13.585 1.00 96.50 438 TRP A C 1
ATOM 3516 O O . TRP A 1 438 ? -11.589 1.263 13.676 1.00 96.50 438 TRP A O 1
ATOM 3526 N N . ILE A 1 439 ? -9.995 0.336 12.411 1.00 96.00 439 ILE A N 1
ATOM 3527 C CA . ILE A 1 439 ? -10.753 0.469 11.155 1.00 96.00 439 ILE A CA 1
ATOM 3528 C C . ILE A 1 439 ? -12.103 -0.237 11.262 1.00 96.00 439 ILE A C 1
ATOM 3530 O O . ILE A 1 439 ? -13.125 0.322 10.871 1.00 96.00 439 ILE A O 1
ATOM 3534 N N . TYR A 1 440 ? -12.123 -1.439 11.836 1.00 95.38 440 TYR A N 1
ATOM 3535 C CA . TYR A 1 440 ? -13.365 -2.172 12.053 1.00 95.38 440 TYR A CA 1
ATOM 3536 C C . TYR A 1 440 ? -14.297 -1.487 13.051 1.00 95.38 440 TYR A C 1
ATOM 3538 O O . TYR A 1 440 ? -15.499 -1.406 12.790 1.00 95.38 440 TYR A O 1
ATOM 3546 N N . TRP A 1 441 ? -13.763 -0.994 14.170 1.00 96.50 441 TRP A N 1
ATOM 3547 C CA . TRP A 1 441 ? -14.531 -0.217 15.142 1.00 96.50 441 TRP A CA 1
ATOM 3548 C C . TRP A 1 441 ? -15.115 1.044 14.505 1.00 96.50 441 TRP A C 1
ATOM 3550 O O . TRP A 1 441 ? -16.313 1.298 14.603 1.00 96.50 441 TRP A O 1
ATOM 3560 N N . TYR A 1 442 ? -14.293 1.791 13.771 1.00 96.12 442 TYR A N 1
ATOM 3561 C CA . TYR A 1 442 ? -14.701 2.991 13.062 1.00 96.12 442 TYR A CA 1
ATOM 3562 C C . TYR A 1 442 ? -15.818 2.687 12.063 1.00 96.12 442 TYR A C 1
ATOM 3564 O O . TYR A 1 442 ? -16.874 3.304 12.139 1.00 96.12 442 TYR A O 1
ATOM 3572 N N . ASP A 1 443 ? -15.638 1.708 11.173 1.00 94.31 443 ASP A N 1
ATOM 3573 C CA . ASP A 1 443 ? -16.637 1.365 10.156 1.00 94.31 443 ASP A CA 1
ATOM 3574 C C . ASP A 1 443 ? -17.941 0.816 10.756 1.00 94.31 443 ASP A C 1
ATOM 3576 O O . ASP A 1 443 ? -19.021 1.127 10.253 1.00 94.31 443 ASP A O 1
ATOM 3580 N N . THR A 1 444 ? -17.852 -0.007 11.804 1.00 93.94 444 THR A N 1
ATOM 3581 C CA . THR A 1 444 ? -19.016 -0.703 12.381 1.00 93.94 444 THR A CA 1
ATOM 3582 C C . THR A 1 444 ? -19.786 0.185 13.350 1.00 93.94 444 THR A C 1
ATOM 3584 O O . THR A 1 444 ? -21.015 0.159 13.364 1.00 93.94 444 THR A O 1
ATOM 3587 N N . VAL A 1 445 ? -19.068 0.953 14.171 1.00 94.62 445 VAL A N 1
ATOM 3588 C CA . VAL A 1 445 ? -19.630 1.658 15.323 1.00 94.62 445 VAL A CA 1
ATOM 3589 C C . VAL A 1 445 ? -19.695 3.158 15.078 1.00 94.62 445 VAL A C 1
ATOM 3591 O O . VAL A 1 445 ? -20.780 3.717 15.153 1.00 94.62 445 VAL A O 1
ATOM 3594 N N . LEU A 1 446 ? -18.583 3.826 14.754 1.00 94.69 446 LEU A N 1
ATOM 3595 C CA . LEU A 1 446 ? -18.539 5.298 14.724 1.00 94.69 446 LEU A CA 1
ATOM 3596 C C . LEU A 1 446 ? -19.103 5.906 13.432 1.00 94.69 446 LEU A C 1
ATOM 3598 O O . LEU A 1 446 ? -19.854 6.883 13.463 1.00 94.69 446 LEU A O 1
ATOM 3602 N N . LYS A 1 447 ? -18.759 5.328 12.282 1.00 93.12 447 LYS A N 1
ATOM 3603 C CA . LYS A 1 447 ? -19.087 5.845 10.950 1.00 93.12 447 LYS A CA 1
ATOM 3604 C C . LYS A 1 447 ? -20.589 6.024 10.705 1.00 93.12 447 LYS A C 1
ATOM 3606 O O . LYS A 1 447 ? -20.935 7.074 10.159 1.00 93.12 447 LYS A O 1
ATOM 3611 N N . PRO A 1 448 ? -21.495 5.111 11.117 1.00 91.81 448 PRO A N 1
ATOM 3612 C CA . PRO A 1 448 ? -22.939 5.323 10.969 1.00 91.81 448 PRO A CA 1
ATOM 3613 C C . PRO A 1 448 ? -23.447 6.595 11.661 1.00 91.81 448 PRO A C 1
ATOM 3615 O O . PRO A 1 448 ? -24.383 7.230 11.181 1.00 91.81 448 PRO A O 1
ATOM 3618 N N . PHE A 1 449 ? -22.820 6.998 12.771 1.00 88.69 449 PHE A N 1
ATOM 3619 C CA . PHE A 1 449 ? -23.198 8.212 13.495 1.00 88.69 449 PHE A CA 1
ATOM 3620 C C . PHE A 1 449 ? -22.548 9.466 12.910 1.00 88.69 449 PHE A C 1
ATOM 3622 O O . PHE A 1 449 ? -23.212 10.491 12.798 1.00 88.69 449 PHE A O 1
ATOM 3629 N N . ILE A 1 450 ? -21.278 9.382 12.498 1.00 86.94 450 ILE A N 1
ATOM 3630 C CA . ILE A 1 450 ? -20.542 10.521 11.923 1.00 86.94 450 ILE A CA 1
ATOM 3631 C C . ILE A 1 450 ? -21.093 10.901 10.543 1.00 86.94 450 ILE A C 1
ATOM 3633 O O . ILE A 1 450 ? -21.246 12.079 10.241 1.00 86.94 450 ILE A O 1
ATOM 3637 N N . SER A 1 451 ? -21.416 9.913 9.706 1.00 86.06 451 SER A N 1
ATOM 3638 C CA . SER A 1 451 ? -21.955 10.148 8.357 1.00 86.06 451 SER A CA 1
ATOM 3639 C C . SER A 1 451 ? -23.420 10.599 8.349 1.00 86.06 451 SER A C 1
ATOM 3641 O O . SER A 1 451 ? -23.930 11.010 7.310 1.00 86.06 451 SER A O 1
ATOM 3643 N N . GLY A 1 452 ? -24.125 10.485 9.481 1.00 78.00 452 GLY A N 1
ATOM 3644 C CA . GLY A 1 452 ? -25.577 10.656 9.540 1.00 78.00 452 GLY A CA 1
ATOM 3645 C C . GLY A 1 452 ? -26.365 9.563 8.804 1.00 78.00 452 GLY A C 1
ATOM 3646 O O . GLY A 1 452 ? -27.596 9.613 8.772 1.00 78.00 452 GLY A O 1
ATOM 3647 N N . GLU A 1 453 ? -25.691 8.550 8.248 1.00 66.50 453 GLU A N 1
ATOM 3648 C CA . GLU A 1 453 ? -26.303 7.376 7.633 1.00 66.50 453 GLU A CA 1
ATOM 3649 C C . GLU A 1 453 ? -26.686 6.357 8.712 1.00 66.50 453 GLU A C 1
ATOM 3651 O O . GLU A 1 453 ? -26.171 5.238 8.768 1.00 66.50 453 GLU A O 1
ATOM 3656 N N . LEU A 1 454 ? -27.629 6.718 9.587 1.00 59.97 454 LEU A N 1
ATOM 3657 C CA . LEU A 1 454 ? -28.268 5.699 10.413 1.00 59.97 454 LEU A CA 1
ATOM 3658 C C . LEU A 1 454 ? -28.940 4.685 9.473 1.00 59.97 454 LEU A C 1
ATOM 3660 O O . LEU A 1 454 ? -29.666 5.103 8.559 1.00 59.97 454 LEU A O 1
ATOM 3664 N N . PRO A 1 455 ? -28.727 3.369 9.671 1.00 55.44 455 PRO A N 1
ATOM 3665 C CA . PRO A 1 455 ? -29.303 2.351 8.809 1.00 55.44 455 PRO A CA 1
ATOM 3666 C C . PRO A 1 455 ? -30.817 2.543 8.787 1.00 55.44 455 PRO A C 1
ATOM 3668 O O . PRO A 1 455 ? -31.507 2.353 9.793 1.00 55.44 455 PRO A O 1
ATOM 3671 N N . LYS A 1 456 ? -31.344 2.981 7.635 1.00 54.28 456 LYS A N 1
ATOM 3672 C CA . LYS A 1 456 ? -32.785 3.130 7.428 1.00 54.28 456 LYS A CA 1
ATOM 3673 C C . LYS A 1 456 ? -33.381 1.769 7.719 1.00 54.28 456 LYS A C 1
ATOM 3675 O O . LYS A 1 456 ? -33.094 0.828 6.985 1.00 54.28 456 LYS A O 1
ATOM 3680 N N . LYS A 1 457 ? -34.146 1.673 8.813 1.00 50.88 457 LYS A N 1
ATOM 3681 C CA . LYS A 1 457 ? -34.771 0.439 9.289 1.00 50.88 457 LYS A CA 1
ATOM 3682 C C . LYS A 1 457 ? -35.365 -0.278 8.079 1.00 50.88 457 LYS A C 1
ATOM 3684 O O . LYS A 1 457 ? -36.375 0.168 7.532 1.00 50.88 457 LYS A O 1
ATOM 3689 N N . GLY A 1 458 ? -34.690 -1.331 7.617 1.00 42.25 458 GLY A N 1
ATOM 3690 C CA . GLY A 1 458 ? -35.215 -2.175 6.559 1.00 42.25 458 GLY A CA 1
ATOM 3691 C C . GLY A 1 458 ? -36.581 -2.628 7.040 1.00 42.25 458 GLY A C 1
ATOM 3692 O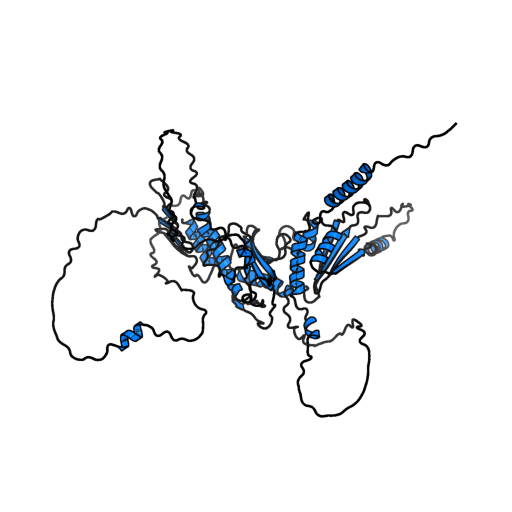 O . GLY A 1 458 ? -36.715 -3.048 8.191 1.00 42.25 458 GLY A O 1
ATOM 3693 N N . ASN A 1 459 ? -37.605 -2.454 6.212 1.00 34.22 459 ASN A N 1
ATOM 3694 C CA . ASN A 1 459 ? -38.976 -2.811 6.543 1.00 34.22 459 ASN A CA 1
ATOM 3695 C C . ASN A 1 459 ? -39.084 -4.348 6.536 1.00 34.22 459 ASN A C 1
ATOM 3697 O O . ASN A 1 459 ? -39.660 -4.953 5.638 1.00 34.22 459 ASN A O 1
ATOM 3701 N N . VAL A 1 460 ? -38.421 -4.999 7.490 1.00 35.72 460 VAL A N 1
ATOM 3702 C CA . VAL A 1 460 ? -38.416 -6.443 7.662 1.00 35.72 460 VAL A CA 1
ATOM 3703 C C . VAL A 1 460 ? -39.611 -6.748 8.553 1.00 35.72 460 VAL A C 1
ATOM 3705 O O . VAL A 1 460 ? -39.563 -6.609 9.775 1.00 35.72 460 VAL A O 1
ATOM 3708 N N . GLY A 1 461 ? -40.728 -7.093 7.916 1.00 37.12 461 GLY A N 1
ATOM 3709 C CA . GLY A 1 461 ? -41.907 -7.601 8.601 1.00 37.12 461 GLY A CA 1
ATOM 3710 C C . GLY A 1 461 ? -41.578 -8.930 9.270 1.00 37.12 461 GLY A C 1
ATOM 3711 O O . GLY A 1 461 ? -41.634 -9.973 8.628 1.00 37.12 461 GLY A O 1
ATOM 3712 N N . ILE A 1 462 ? -41.239 -8.896 10.558 1.00 31.69 462 ILE A N 1
ATOM 3713 C CA . ILE A 1 462 ? -41.132 -10.092 11.395 1.00 31.69 462 ILE A CA 1
ATOM 3714 C C . ILE A 1 462 ? -42.286 -10.058 12.391 1.00 31.69 462 ILE A C 1
ATOM 3716 O O . ILE A 1 462 ? -42.257 -9.373 13.412 1.00 31.69 462 ILE A O 1
ATOM 3720 N N . SER A 1 463 ? -43.328 -10.808 12.039 1.00 34.16 463 SER A N 1
ATOM 3721 C CA . SER A 1 463 ? -44.294 -11.349 12.988 1.00 34.16 463 SER A CA 1
ATOM 3722 C C . SER A 1 463 ? -43.584 -12.441 13.784 1.00 34.16 463 SER A C 1
ATOM 3724 O O . SER A 1 463 ? -43.093 -13.409 13.206 1.00 34.16 463 SER A O 1
ATOM 3726 N N . GLY A 1 464 ? -43.482 -12.268 15.098 1.00 29.25 464 GLY A N 1
ATOM 3727 C CA . GLY A 1 464 ? -42.806 -13.230 15.958 1.00 29.25 464 GLY A CA 1
ATOM 3728 C C . GLY A 1 464 ? -42.853 -12.812 17.416 1.00 29.25 464 GLY A C 1
ATOM 3729 O O . GLY A 1 464 ? -41.922 -12.208 17.935 1.00 29.25 464 GLY A O 1
ATOM 3730 N N . THR A 1 465 ? -43.956 -13.133 18.083 1.00 38.22 465 THR A N 1
ATOM 3731 C CA . THR A 1 465 ? -44.054 -13.120 19.542 1.00 38.22 465 THR A CA 1
ATOM 3732 C C . THR A 1 465 ? -43.065 -14.126 20.118 1.00 38.22 465 THR A C 1
ATOM 3734 O O . THR A 1 465 ? -43.209 -15.311 19.839 1.00 38.22 465 THR A O 1
ATOM 3737 N N . ASN A 1 466 ? -42.118 -13.691 20.951 1.00 31.27 466 ASN A N 1
ATOM 3738 C CA . ASN A 1 466 ? -41.584 -14.541 22.011 1.00 31.27 466 ASN A CA 1
ATOM 3739 C C . ASN A 1 466 ? -41.024 -13.721 23.173 1.00 31.27 466 ASN A C 1
ATOM 3741 O O . ASN A 1 466 ? -40.238 -12.793 23.005 1.00 31.27 466 ASN A O 1
ATOM 3745 N N . SER A 1 467 ? -41.477 -14.108 24.365 1.00 39.59 467 SER A N 1
ATOM 3746 C CA . SER A 1 467 ? -41.030 -13.606 25.655 1.00 39.59 467 SER A CA 1
ATOM 3747 C C . SER A 1 467 ? -39.637 -14.148 25.958 1.00 39.59 467 SER A C 1
ATOM 3749 O O . SER A 1 467 ? -39.425 -15.356 25.824 1.00 39.59 467 SER A O 1
ATOM 3751 N N . MET A 1 468 ? -38.728 -13.312 26.456 1.00 29.86 468 MET A N 1
ATOM 3752 C CA . MET A 1 468 ? -37.556 -13.806 27.170 1.00 29.86 468 MET A CA 1
ATOM 3753 C C . MET A 1 468 ? -37.299 -13.038 28.459 1.00 29.86 468 MET A C 1
ATOM 3755 O O . MET A 1 468 ? -37.553 -11.844 28.586 1.00 29.86 468 MET A O 1
ATOM 3759 N N . LYS A 1 469 ? -36.880 -13.850 29.429 1.00 32.38 469 LYS A N 1
ATOM 3760 C CA . LYS A 1 469 ? -36.716 -13.604 30.852 1.00 32.38 469 LYS A CA 1
ATOM 3761 C C . LYS A 1 469 ? -35.403 -12.873 31.116 1.00 32.38 469 LYS A C 1
ATOM 3763 O O . LYS A 1 469 ? -34.391 -13.171 30.492 1.00 32.38 469 LYS A O 1
ATOM 3768 N N . ASN A 1 470 ? -35.439 -11.986 32.103 1.00 29.53 470 ASN A N 1
ATOM 3769 C CA . ASN A 1 470 ? -34.290 -11.278 32.651 1.00 29.53 470 ASN A CA 1
ATOM 3770 C C . ASN A 1 470 ? -33.232 -12.256 33.187 1.00 29.53 470 ASN A C 1
ATOM 3772 O O . ASN A 1 470 ? -33.497 -12.993 34.137 1.00 29.53 470 ASN A O 1
ATOM 3776 N N . SER A 1 471 ? -32.022 -12.204 32.636 1.00 30.64 471 SER A N 1
ATOM 3777 C CA . SER A 1 471 ? -30.806 -12.682 33.294 1.00 30.64 471 SER A CA 1
ATOM 3778 C C . SER A 1 471 ? -29.900 -11.481 33.549 1.00 30.64 471 SER A C 1
ATOM 3780 O O . SER A 1 471 ? -29.289 -10.946 32.627 1.00 30.64 471 SER A O 1
ATOM 3782 N N . ALA A 1 472 ? -29.862 -11.037 34.803 1.00 31.09 472 ALA A N 1
ATOM 3783 C CA . ALA A 1 472 ? -28.950 -10.009 35.279 1.00 31.09 472 ALA A CA 1
ATOM 3784 C C . ALA A 1 472 ? -27.532 -10.590 35.364 1.00 31.09 472 ALA A C 1
ATOM 3786 O O . ALA A 1 472 ? -27.279 -11.491 36.165 1.00 31.09 472 ALA A O 1
ATOM 3787 N N . VAL A 1 473 ? -26.614 -10.076 34.547 1.00 34.53 473 VAL A N 1
ATOM 3788 C CA . VAL A 1 473 ? -25.176 -10.338 34.671 1.00 34.53 473 VAL A CA 1
ATOM 3789 C C . VAL A 1 473 ? -24.525 -9.067 35.208 1.00 34.53 473 VAL A C 1
ATOM 3791 O O . VAL A 1 473 ? -24.488 -8.035 34.545 1.00 34.53 473 VAL A O 1
ATOM 3794 N N . ASN A 1 474 ? -24.055 -9.144 36.452 1.00 33.62 474 ASN A N 1
ATOM 3795 C CA . ASN A 1 474 ? -23.268 -8.105 37.110 1.00 33.62 474 ASN A CA 1
ATOM 3796 C C . ASN A 1 474 ? -21.833 -8.128 36.563 1.00 33.62 474 ASN A C 1
ATOM 3798 O O . ASN A 1 474 ? -21.048 -8.991 36.958 1.00 33.62 474 ASN A O 1
ATOM 3802 N N . HIS A 1 475 ? -21.460 -7.156 35.731 1.00 38.22 475 HIS A N 1
ATOM 3803 C CA . HIS A 1 475 ? -20.054 -6.869 35.442 1.00 38.22 475 HIS A CA 1
ATOM 3804 C C . HIS A 1 475 ? -19.541 -5.791 36.407 1.00 38.22 475 HIS A C 1
ATOM 3806 O O . HIS A 1 475 ? -19.971 -4.640 36.380 1.00 38.22 475 HIS A O 1
ATOM 3812 N N . LYS A 1 476 ? -18.633 -6.188 37.309 1.00 37.38 476 LYS A N 1
ATOM 3813 C CA . LYS A 1 476 ? -17.840 -5.270 38.138 1.00 37.38 476 LYS A CA 1
ATOM 3814 C C . LYS A 1 476 ? -16.828 -4.549 37.245 1.00 37.38 476 LYS A C 1
ATOM 3816 O O . LYS A 1 476 ? -16.109 -5.198 36.495 1.00 37.38 476 LYS A O 1
ATOM 3821 N N . GLY A 1 477 ? -16.787 -3.222 37.362 1.00 35.47 477 GLY A N 1
ATOM 3822 C CA . GLY A 1 477 ? -15.984 -2.327 36.533 1.00 35.47 477 GLY A CA 1
ATOM 3823 C C . GLY A 1 477 ? -14.490 -2.653 36.502 1.00 35.47 477 GLY A C 1
ATOM 3824 O O . GLY A 1 477 ? -13.831 -2.732 37.542 1.00 35.47 477 GLY A O 1
ATOM 3825 N N . GLY A 1 478 ? -13.967 -2.783 35.283 1.00 32.66 478 GLY A N 1
ATOM 3826 C CA . GLY A 1 478 ? -12.541 -2.742 34.990 1.00 32.66 478 GLY A CA 1
ATOM 3827 C C . GLY A 1 478 ? -12.042 -1.301 35.056 1.00 32.66 478 GLY A C 1
ATOM 3828 O O . GLY A 1 478 ? -12.565 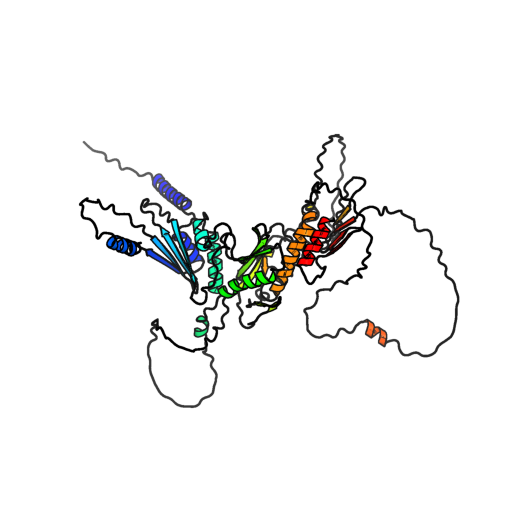-0.411 34.389 1.00 32.66 478 GLY A O 1
ATOM 3829 N N . ARG A 1 479 ? -11.044 -1.056 35.908 1.00 33.91 479 ARG A N 1
ATOM 3830 C CA . ARG A 1 479 ? -10.288 0.199 35.930 1.00 33.91 479 ARG A CA 1
ATOM 3831 C C . ARG A 1 479 ? -9.400 0.261 34.683 1.00 33.91 479 ARG A C 1
ATOM 3833 O O . ARG A 1 479 ? -8.738 -0.722 34.369 1.00 33.91 479 ARG A O 1
ATOM 3840 N N . ARG A 1 480 ? -9.368 1.428 34.030 1.00 40.88 480 ARG A N 1
ATOM 3841 C CA . ARG A 1 480 ? -8.430 1.792 32.951 1.00 40.88 480 ARG A CA 1
ATOM 3842 C C . ARG A 1 480 ? -6.993 1.332 33.269 1.00 40.88 480 ARG A C 1
ATOM 3844 O O . ARG A 1 480 ? -6.487 1.719 34.325 1.00 40.88 480 ARG A O 1
ATOM 3851 N N . PRO A 1 481 ? -6.298 0.622 32.367 1.00 33.06 481 PRO A N 1
ATOM 3852 C CA . PRO A 1 481 ? -4.845 0.567 32.375 1.00 33.06 481 PRO A CA 1
ATOM 3853 C C . PRO A 1 481 ? -4.325 1.886 31.792 1.00 33.06 481 PRO A C 1
ATOM 3855 O O . PRO A 1 481 ? -4.561 2.205 30.630 1.00 33.06 481 PRO A O 1
ATOM 3858 N N . SER A 1 482 ? -3.646 2.691 32.602 1.00 31.73 482 SER A N 1
ATOM 3859 C CA . SER A 1 482 ? -2.855 3.813 32.101 1.00 31.73 482 SER A CA 1
ATOM 3860 C C . SER A 1 482 ? -1.624 3.262 31.380 1.00 31.73 482 SER A C 1
ATOM 3862 O O . SER A 1 482 ? -0.713 2.742 32.025 1.00 31.73 482 SER A O 1
ATOM 3864 N N . THR A 1 483 ? -1.582 3.378 30.058 1.00 38.41 483 THR A N 1
ATOM 3865 C CA . THR A 1 483 ? -0.394 3.104 29.244 1.00 38.41 483 THR A CA 1
ATOM 3866 C C . THR A 1 483 ? 0.614 4.238 29.416 1.00 38.41 483 THR A C 1
ATOM 3868 O O . THR A 1 483 ? 0.622 5.203 28.664 1.00 38.41 483 THR A O 1
ATOM 3871 N N . ASN A 1 484 ? 1.443 4.123 30.450 1.00 39.41 484 ASN A N 1
ATOM 3872 C CA . ASN A 1 484 ? 2.742 4.784 30.570 1.00 39.41 484 ASN A CA 1
ATOM 3873 C C . ASN A 1 484 ? 3.707 3.750 31.162 1.00 39.41 484 ASN A C 1
ATOM 3875 O O . ASN A 1 484 ? 3.973 3.759 32.361 1.00 39.41 484 ASN A O 1
ATOM 3879 N N . VAL A 1 485 ? 4.178 2.811 30.340 1.00 36.25 485 VAL A N 1
ATOM 3880 C CA . VAL A 1 485 ? 5.239 1.868 30.723 1.00 36.25 485 VAL A CA 1
ATOM 3881 C C . VAL A 1 485 ? 6.199 1.717 29.550 1.00 36.25 485 VAL A C 1
ATOM 3883 O O . VAL A 1 485 ? 6.059 0.817 28.735 1.00 36.25 485 VAL A O 1
ATOM 3886 N N . MET A 1 486 ? 7.157 2.640 29.471 1.00 37.88 486 MET A N 1
ATOM 3887 C CA . MET A 1 486 ? 8.509 2.390 28.963 1.00 37.88 486 MET A CA 1
ATOM 3888 C C . MET A 1 486 ? 9.410 3.577 29.339 1.00 37.88 486 MET A C 1
ATOM 3890 O O . MET A 1 486 ? 9.733 4.423 28.518 1.00 37.88 486 MET A O 1
ATOM 3894 N N . GLN A 1 487 ? 9.780 3.657 30.619 1.00 40.78 487 GLN A N 1
ATOM 3895 C CA . GLN A 1 487 ? 11.015 4.305 31.074 1.00 40.78 487 GLN A CA 1
ATOM 3896 C C . GLN A 1 487 ? 11.529 3.506 32.272 1.00 40.78 487 GLN A C 1
ATOM 3898 O O . GLN A 1 487 ? 11.097 3.681 33.410 1.00 40.78 487 GLN A O 1
ATOM 3903 N N . GLU A 1 488 ? 12.402 2.555 31.973 1.00 42.81 488 GLU A N 1
ATOM 3904 C CA . GLU A 1 488 ? 13.183 1.814 32.948 1.00 42.81 488 GLU A CA 1
ATOM 3905 C C . GLU A 1 488 ? 14.481 2.598 33.174 1.00 42.81 488 GLU A C 1
ATOM 3907 O O . GLU A 1 488 ? 15.301 2.686 32.271 1.00 42.81 488 GLU A O 1
ATOM 3912 N N . GLU A 1 489 ? 14.615 3.237 34.340 1.00 44.00 489 GLU A N 1
ATOM 3913 C CA . GLU A 1 489 ? 15.866 3.310 35.109 1.00 44.00 489 GLU A CA 1
ATOM 3914 C C . GLU A 1 489 ? 15.578 3.825 36.538 1.00 44.00 489 GLU A C 1
ATOM 3916 O O . GLU A 1 489 ? 15.280 4.990 36.791 1.00 44.00 489 GLU A O 1
ATOM 3921 N N . GLY A 1 490 ? 15.602 2.866 37.469 1.00 48.25 490 GLY A N 1
ATOM 3922 C CA . GLY A 1 490 ? 15.685 2.941 38.932 1.00 48.25 490 GLY A CA 1
ATOM 3923 C C . GLY A 1 490 ? 15.534 4.275 39.670 1.00 48.25 490 GLY A C 1
ATOM 3924 O O . GLY A 1 490 ? 16.531 4.897 40.016 1.00 48.25 490 GLY A O 1
ATOM 3925 N N . ILE A 1 491 ? 14.320 4.566 40.151 1.00 42.16 491 ILE A N 1
ATOM 3926 C CA . ILE A 1 491 ? 14.107 5.236 41.446 1.00 42.16 491 ILE A CA 1
ATOM 3927 C C . ILE A 1 491 ? 12.923 4.551 42.137 1.00 42.16 491 ILE A C 1
ATOM 3929 O O . ILE A 1 491 ? 11.800 4.571 41.636 1.00 42.16 491 ILE A O 1
ATOM 3933 N N . GLN A 1 492 ? 13.171 3.926 43.291 1.00 45.78 492 GLN A N 1
ATOM 3934 C CA . GLN A 1 492 ? 12.117 3.384 44.151 1.00 45.78 492 GLN A CA 1
ATOM 3935 C C . GLN A 1 492 ? 11.207 4.535 44.600 1.00 45.78 492 GLN A C 1
ATOM 3937 O O . GLN A 1 492 ? 11.610 5.385 45.395 1.00 45.78 492 GLN A O 1
ATOM 3942 N N . GLN A 1 493 ? 9.983 4.585 44.077 1.00 41.59 493 GLN A N 1
ATOM 3943 C CA . GLN A 1 493 ? 8.958 5.501 44.563 1.00 41.59 493 GLN A CA 1
ATOM 3944 C C . GLN A 1 493 ? 8.497 5.032 45.947 1.00 41.59 493 GLN A C 1
ATOM 3946 O O . GLN A 1 493 ? 7.741 4.072 46.077 1.00 41.59 493 GLN A O 1
ATOM 3951 N N . ILE A 1 494 ? 8.968 5.715 46.989 1.00 46.06 494 ILE A N 1
ATOM 3952 C CA . ILE A 1 494 ? 8.402 5.621 48.335 1.00 46.06 494 ILE A CA 1
ATOM 3953 C C . ILE A 1 494 ? 6.998 6.229 48.263 1.00 46.06 494 ILE A C 1
ATOM 3955 O O . ILE A 1 494 ? 6.839 7.403 47.920 1.00 46.06 494 ILE A O 1
ATOM 3959 N N . SER A 1 495 ? 5.970 5.433 48.557 1.00 49.28 495 SER A N 1
ATOM 3960 C CA . SER A 1 495 ? 4.593 5.917 48.618 1.00 49.28 495 SER A CA 1
ATOM 3961 C C . SER A 1 495 ? 4.462 6.946 49.741 1.00 49.28 495 SER A C 1
ATOM 3963 O O . SER A 1 495 ? 4.863 6.702 50.879 1.00 49.28 495 SER A O 1
ATOM 3965 N N . LEU A 1 496 ? 3.853 8.097 49.450 1.00 54.53 496 LEU A N 1
ATOM 3966 C CA . LEU A 1 496 ? 3.633 9.171 50.427 1.00 54.53 496 LEU A CA 1
ATOM 3967 C C . LEU A 1 496 ? 2.798 8.702 51.640 1.00 54.53 496 LEU A C 1
ATOM 3969 O O . LEU A 1 496 ? 2.831 9.319 52.702 1.00 54.53 496 LEU A O 1
ATOM 3973 N N . HIS A 1 497 ? 2.059 7.597 51.497 1.00 59.56 497 HIS A N 1
ATOM 3974 C CA . HIS A 1 497 ? 1.316 6.957 52.586 1.00 59.56 497 HIS A CA 1
ATOM 3975 C C . HIS A 1 497 ? 2.201 6.210 53.594 1.00 59.56 497 HIS A C 1
ATOM 3977 O O . HIS A 1 497 ? 1.797 6.083 54.751 1.00 59.56 497 HIS A O 1
ATOM 3983 N N . ASP A 1 498 ? 3.404 5.784 53.206 1.00 57.34 498 ASP A N 1
ATOM 3984 C CA . ASP A 1 498 ? 4.328 5.091 54.110 1.00 57.34 498 ASP A CA 1
ATOM 3985 C C . ASP A 1 498 ? 5.103 6.091 54.988 1.00 57.34 498 ASP A C 1
ATOM 3987 O O . ASP A 1 498 ? 5.290 5.853 56.178 1.00 57.34 498 ASP A O 1
ATOM 3991 N N . ILE A 1 499 ? 5.400 7.292 54.474 1.00 56.38 499 ILE A N 1
ATOM 3992 C CA . ILE A 1 499 ? 6.041 8.377 55.249 1.00 56.38 499 ILE A CA 1
ATOM 3993 C C . ILE A 1 499 ? 5.111 8.931 56.347 1.00 56.38 499 ILE A C 1
ATOM 3995 O O . ILE A 1 499 ? 5.571 9.378 57.398 1.00 56.38 499 ILE A O 1
ATOM 3999 N N . ILE A 1 500 ? 3.791 8.898 56.137 1.00 58.72 500 ILE A N 1
ATOM 4000 C CA . ILE A 1 500 ? 2.818 9.417 57.114 1.00 58.72 500 ILE A CA 1
ATOM 4001 C C . ILE A 1 500 ? 2.535 8.395 58.230 1.00 58.72 500 ILE A C 1
ATOM 4003 O O . ILE A 1 500 ? 2.221 8.795 59.353 1.00 58.72 500 ILE A O 1
ATOM 4007 N N . ARG A 1 501 ? 2.692 7.087 57.977 1.00 51.25 501 ARG A N 1
ATOM 4008 C CA . ARG A 1 501 ? 2.487 6.050 59.007 1.00 51.25 501 ARG A CA 1
ATOM 4009 C C . ARG A 1 501 ? 3.613 5.966 60.031 1.00 51.25 501 ARG A C 1
ATOM 4011 O O . ARG A 1 501 ? 3.329 5.662 61.189 1.00 51.25 501 ARG A O 1
ATOM 4018 N N . ASP A 1 502 ? 4.841 6.291 59.647 1.00 47.72 502 ASP A N 1
ATOM 4019 C CA . ASP A 1 502 ? 5.997 6.135 60.538 1.00 47.72 502 ASP A CA 1
ATOM 4020 C C . ASP A 1 502 ? 6.188 7.292 61.536 1.00 47.72 502 ASP A C 1
ATOM 4022 O O . ASP A 1 502 ? 7.005 7.190 62.447 1.00 47.72 502 ASP A O 1
ATOM 4026 N N . ASN A 1 503 ? 5.367 8.348 61.463 1.00 45.06 503 ASN A N 1
ATOM 4027 C CA . ASN A 1 503 ? 5.425 9.480 62.399 1.00 45.06 503 ASN A CA 1
ATOM 4028 C C . ASN A 1 503 ? 4.409 9.430 63.558 1.00 45.06 503 ASN A C 1
ATOM 4030 O O . ASN A 1 503 ? 4.346 10.374 64.343 1.00 45.06 503 ASN A O 1
ATOM 4034 N N . VAL A 1 504 ? 3.630 8.351 63.723 1.00 47.66 504 VAL A N 1
ATOM 4035 C CA . VAL A 1 504 ? 2.632 8.253 64.812 1.00 47.66 504 VAL A CA 1
ATOM 4036 C C . VAL A 1 504 ? 2.763 6.946 65.594 1.00 47.66 504 VAL A C 1
ATOM 4038 O O . VAL A 1 504 ? 1.820 6.166 65.687 1.00 47.66 504 VAL A O 1
ATOM 4041 N N . LYS A 1 505 ? 3.931 6.692 66.194 1.00 44.00 505 LYS A N 1
ATOM 4042 C CA . LYS A 1 505 ? 4.055 5.754 67.327 1.00 44.00 505 LYS A CA 1
ATOM 4043 C C . LYS A 1 505 ? 5.098 6.217 68.343 1.00 44.00 505 LYS A C 1
ATOM 4045 O O . LYS A 1 505 ? 6.206 5.699 68.392 1.00 44.00 505 LYS A O 1
ATOM 4050 N N . ALA A 1 506 ? 4.697 7.145 69.204 1.00 43.47 506 ALA A N 1
ATOM 4051 C CA . ALA A 1 506 ? 5.201 7.259 70.571 1.00 43.47 506 ALA A CA 1
ATOM 4052 C C . ALA A 1 506 ? 4.201 8.098 71.375 1.00 43.47 506 ALA A C 1
ATOM 4054 O O . ALA A 1 506 ? 4.027 9.280 71.093 1.00 43.47 506 ALA A O 1
ATOM 4055 N N . GLY A 1 507 ? 3.521 7.502 72.353 1.00 37.75 507 GLY A N 1
ATOM 4056 C CA . GLY A 1 507 ? 2.615 8.257 73.218 1.00 37.75 507 GLY A CA 1
ATOM 4057 C C . GLY A 1 507 ? 1.564 7.382 73.869 1.00 37.75 507 GLY A C 1
ATOM 4058 O O . GLY A 1 507 ? 0.614 6.961 73.227 1.00 37.75 507 GLY A O 1
ATOM 4059 N N . ASN A 1 508 ? 1.809 7.092 75.133 1.00 42.03 508 ASN A N 1
ATOM 4060 C CA . ASN A 1 508 ? 1.105 6.185 76.015 1.00 42.03 508 ASN A CA 1
ATOM 4061 C C . ASN A 1 508 ? -0.176 6.814 76.610 1.00 42.03 508 ASN A C 1
ATOM 4063 O O . ASN A 1 508 ? -0.335 8.032 76.598 1.00 42.03 508 ASN A O 1
ATOM 4067 N N . ASP A 1 509 ? -0.971 5.945 77.235 1.00 39.34 509 ASP A N 1
ATOM 4068 C CA . ASP A 1 509 ? -1.951 6.199 78.301 1.00 39.34 509 ASP A CA 1
ATOM 4069 C C . ASP A 1 509 ? -3.365 6.671 77.929 1.00 39.34 509 ASP A C 1
ATOM 4071 O O . ASP A 1 509 ? -3.605 7.666 77.251 1.00 39.34 509 ASP A O 1
ATOM 4075 N N . GLY A 1 510 ? -4.328 5.876 78.400 1.00 42.12 510 GLY A N 1
ATOM 4076 C CA . GLY A 1 510 ? -5.734 5.980 78.052 1.00 42.12 510 GLY A CA 1
ATOM 4077 C C . GLY A 1 510 ? -6.569 6.859 78.971 1.00 42.12 510 GLY A C 1
ATOM 4078 O O . GLY A 1 510 ? -6.137 7.298 80.029 1.00 42.12 510 GLY A O 1
ATOM 4079 N N . ALA A 1 511 ? -7.828 7.026 78.580 1.00 36.78 511 ALA A N 1
ATOM 4080 C CA . ALA A 1 511 ? -8.923 7.314 79.487 1.00 36.78 511 ALA A CA 1
ATOM 4081 C C . ALA A 1 511 ? -10.255 6.964 78.818 1.00 36.78 511 ALA A C 1
ATOM 4083 O O . ALA A 1 511 ? -10.563 7.362 77.699 1.00 36.78 511 ALA A O 1
ATOM 4084 N N . ASN A 1 512 ? -11.018 6.198 79.578 1.00 45.41 512 ASN A N 1
ATOM 4085 C CA . ASN A 1 512 ? -12.453 6.007 79.544 1.00 45.41 512 ASN A CA 1
ATOM 4086 C C . ASN A 1 512 ? -13.220 7.342 79.404 1.00 45.41 512 ASN A C 1
ATOM 4088 O O . ASN A 1 512 ? -12.995 8.235 80.216 1.00 45.41 512 ASN A O 1
ATOM 4092 N N . MET A 1 513 ? -14.158 7.452 78.458 1.00 36.16 513 MET A N 1
ATOM 4093 C CA . MET A 1 513 ? -15.387 8.247 78.610 1.00 36.16 513 MET A CA 1
ATOM 4094 C C . MET A 1 513 ? -16.378 7.889 77.498 1.00 36.16 513 MET A C 1
ATOM 4096 O O . MET A 1 513 ? -16.115 8.107 76.318 1.00 36.16 513 MET A O 1
ATOM 4100 N N . GLY A 1 514 ? -17.517 7.322 77.898 1.00 44.28 514 GLY A N 1
ATOM 4101 C CA . GLY A 1 514 ? -18.700 7.234 77.054 1.00 44.28 514 GLY A CA 1
ATOM 4102 C C . GLY A 1 514 ? -19.386 8.590 76.949 1.00 44.28 514 GLY A C 1
ATOM 4103 O O . GLY A 1 514 ? -19.395 9.344 77.920 1.00 44.28 514 GLY A O 1
ATOM 4104 N N . ILE A 1 515 ? -19.964 8.864 75.782 1.00 38.94 515 ILE A N 1
ATOM 4105 C CA . ILE A 1 515 ? -20.965 9.905 75.559 1.00 38.94 515 ILE A CA 1
ATOM 4106 C C . ILE A 1 515 ? -21.930 9.363 74.497 1.00 38.94 515 ILE A C 1
ATOM 4108 O O . ILE A 1 515 ? -21.553 9.194 73.338 1.00 38.94 515 ILE A O 1
ATOM 4112 N N . ASP A 1 516 ? -23.153 9.070 74.937 1.00 45.44 516 ASP A N 1
ATOM 4113 C CA . ASP A 1 516 ? -24.353 9.069 74.104 1.00 45.44 516 ASP A CA 1
ATOM 4114 C C . ASP A 1 516 ? -24.520 10.452 73.469 1.00 45.44 516 ASP A C 1
ATOM 4116 O O . ASP A 1 516 ? -24.326 11.457 74.153 1.00 45.44 516 ASP A O 1
ATOM 4120 N N . ASN A 1 517 ? -24.923 10.511 72.200 1.00 38.75 517 ASN A N 1
ATOM 4121 C CA . ASN A 1 517 ? -26.004 11.398 71.773 1.00 38.75 517 ASN A CA 1
ATOM 4122 C C . ASN A 1 517 ? -26.395 11.120 70.322 1.00 38.75 517 ASN A C 1
ATOM 4124 O O . ASN A 1 517 ? -25.593 11.243 69.394 1.00 38.75 517 ASN A O 1
ATOM 4128 N N . ASP A 1 518 ? -27.674 10.792 70.185 1.00 43.62 518 ASP A N 1
ATOM 4129 C CA . ASP A 1 518 ? -28.482 10.906 68.986 1.00 43.62 518 ASP A CA 1
ATOM 4130 C C . ASP A 1 518 ? -28.238 12.238 68.265 1.00 43.62 518 ASP A C 1
ATOM 4132 O O . ASP A 1 518 ? -28.433 13.318 68.825 1.00 43.62 518 ASP A O 1
ATOM 4136 N N . ILE A 1 519 ? -27.879 12.154 66.985 1.00 39.88 519 ILE A N 1
ATOM 4137 C CA . ILE A 1 519 ? -28.137 13.212 66.008 1.00 39.88 519 ILE A CA 1
ATOM 4138 C C . ILE A 1 519 ? -28.951 12.555 64.897 1.00 39.88 519 ILE A C 1
ATOM 4140 O O . ILE A 1 519 ? -28.424 12.017 63.924 1.00 39.88 519 ILE A O 1
ATOM 4144 N N . ILE A 1 520 ? -30.265 12.561 65.106 1.00 41.53 520 ILE A N 1
ATOM 4145 C CA . ILE A 1 520 ? -31.258 12.449 64.044 1.00 41.53 520 ILE A CA 1
ATOM 4146 C C . ILE A 1 520 ? -31.170 13.774 63.285 1.00 41.53 520 ILE A C 1
ATOM 4148 O O . ILE A 1 520 ? -31.562 14.814 63.810 1.00 41.53 520 ILE A O 1
ATOM 4152 N N . MET A 1 521 ? -30.585 13.750 62.088 1.00 44.56 521 MET A N 1
ATOM 4153 C CA . MET A 1 521 ? -30.794 14.825 61.125 1.00 44.56 521 MET A CA 1
ATOM 4154 C C . MET A 1 521 ? -32.105 14.524 60.405 1.00 44.56 521 MET A C 1
ATOM 4156 O O . MET A 1 521 ? -32.239 13.482 59.766 1.00 44.56 521 MET A O 1
ATOM 4160 N N . GLU A 1 522 ? -33.085 15.401 60.604 1.00 44.75 522 GLU A N 1
ATOM 4161 C CA . GLU A 1 522 ? -34.291 15.472 59.790 1.00 44.75 522 GLU A CA 1
ATOM 4162 C C . GLU A 1 522 ? -33.864 15.786 58.349 1.00 44.75 522 GLU A C 1
ATOM 4164 O O . GLU A 1 522 ? -33.292 16.840 58.071 1.00 44.75 522 GLU A O 1
ATOM 4169 N N . ASP A 1 523 ? -34.083 14.817 57.458 1.00 42.50 523 ASP A N 1
ATOM 4170 C CA . ASP A 1 523 ? -34.003 14.992 56.012 1.00 42.50 523 ASP A CA 1
ATOM 4171 C C . ASP A 1 523 ? -35.171 15.885 55.577 1.00 42.50 523 ASP A C 1
ATOM 4173 O O . ASP A 1 523 ? -36.310 15.428 55.437 1.00 42.50 523 ASP A O 1
ATOM 4177 N N . ASP A 1 524 ? -34.875 17.168 55.378 1.00 47.38 524 ASP A N 1
ATOM 4178 C CA . ASP A 1 524 ? -35.756 18.092 54.678 1.00 47.38 524 ASP A CA 1
ATOM 4179 C C . ASP A 1 524 ? -35.946 17.638 53.222 1.00 47.38 524 ASP A C 1
ATOM 4181 O O . ASP A 1 524 ? -35.003 17.341 52.484 1.00 47.38 524 ASP A O 1
ATOM 4185 N N . GLU A 1 525 ? -37.221 17.600 52.847 1.00 54.12 525 GLU A N 1
ATOM 4186 C CA . GLU A 1 525 ? -37.818 17.335 51.543 1.00 54.12 525 GLU A CA 1
ATOM 4187 C C . GLU A 1 525 ? -36.940 17.738 50.342 1.00 54.12 525 GLU A C 1
ATOM 4189 O O . GLU A 1 525 ? -36.934 18.883 49.886 1.00 54.12 525 GLU A O 1
ATOM 4194 N N . LEU A 1 526 ? -36.246 16.758 49.754 1.00 46.50 526 LEU A N 1
ATOM 4195 C CA . LEU A 1 526 ? -35.720 16.885 48.399 1.00 46.50 526 LEU A CA 1
ATOM 4196 C C . LEU A 1 526 ? -36.853 16.661 47.398 1.00 46.50 526 LEU A C 1
ATOM 4198 O O . LEU A 1 526 ? -37.401 15.563 47.276 1.00 46.50 526 LEU A O 1
ATOM 4202 N N . ASP A 1 527 ? -37.166 17.740 46.682 1.00 45.06 527 ASP A N 1
ATOM 4203 C CA . ASP A 1 527 ? -38.034 17.813 45.514 1.00 45.06 527 ASP A CA 1
ATOM 4204 C C . ASP A 1 527 ? -37.968 16.543 44.658 1.00 45.06 527 ASP A C 1
ATOM 4206 O O . ASP A 1 527 ? -36.987 16.250 43.964 1.00 45.06 527 ASP A O 1
ATOM 4210 N N . ASN A 1 528 ? -39.084 15.819 44.675 1.00 46.25 528 ASN A N 1
ATOM 4211 C CA . ASN A 1 528 ? -39.387 14.676 43.833 1.00 46.25 528 ASN A CA 1
ATOM 4212 C C . ASN A 1 528 ? -39.627 15.178 42.397 1.00 46.25 528 ASN A C 1
ATOM 4214 O O . ASN A 1 528 ? -40.741 15.147 41.867 1.00 46.25 528 ASN A O 1
ATOM 4218 N N . THR A 1 529 ? -38.578 15.718 41.770 1.00 49.12 529 THR A N 1
ATOM 4219 C CA . THR A 1 529 ? -38.564 15.957 40.332 1.00 49.12 529 THR A CA 1
ATOM 4220 C C . THR A 1 529 ? -38.616 14.589 39.680 1.00 49.12 529 THR A C 1
ATOM 4222 O O . THR A 1 529 ? -37.642 13.844 39.622 1.00 49.12 529 THR A O 1
ATOM 4225 N N . ASN A 1 530 ? -39.824 14.234 39.260 1.00 49.09 530 ASN A N 1
ATOM 4226 C CA . ASN A 1 530 ? -40.152 13.051 38.491 1.00 49.09 530 ASN A CA 1
ATOM 4227 C C . ASN A 1 530 ? -39.470 13.198 37.119 1.00 49.09 530 ASN A C 1
ATOM 4229 O O . ASN A 1 530 ? -40.090 13.593 36.131 1.00 49.09 530 ASN A O 1
ATOM 4233 N N . ILE A 1 531 ? -38.145 13.022 37.102 1.00 54.62 531 ILE A N 1
ATOM 4234 C CA . ILE A 1 531 ? -37.330 13.002 35.898 1.00 54.62 531 ILE A CA 1
ATOM 4235 C C . ILE A 1 531 ? -37.845 11.814 35.105 1.00 54.62 531 ILE A C 1
ATOM 4237 O O . ILE A 1 531 ? -37.831 10.674 35.564 1.00 54.62 531 ILE A O 1
ATOM 4241 N N . ASP A 1 532 ? -38.375 12.141 33.938 1.00 60.12 532 ASP A N 1
ATOM 4242 C CA . ASP A 1 532 ? -39.045 11.268 32.992 1.00 60.12 532 ASP A CA 1
ATOM 4243 C C . ASP A 1 532 ? -38.061 10.180 32.503 1.00 60.12 532 ASP A C 1
ATOM 4245 O O . ASP A 1 532 ? -37.472 10.271 31.424 1.00 60.12 532 ASP A O 1
ATOM 4249 N N . ASN A 1 533 ? -37.843 9.149 33.330 1.00 59.91 533 ASN A N 1
ATOM 4250 C CA . ASN A 1 533 ? -36.891 8.040 33.150 1.00 59.91 533 ASN A CA 1
ATOM 4251 C C . ASN A 1 533 ? -37.209 7.140 31.937 1.00 59.91 533 ASN A C 1
ATOM 4253 O O . ASN A 1 533 ? -36.589 6.098 31.751 1.00 59.91 533 ASN A O 1
ATOM 4257 N N . ASN A 1 534 ? -38.172 7.518 31.094 1.00 68.19 534 ASN A N 1
ATOM 4258 C CA . ASN A 1 534 ? -38.593 6.746 29.926 1.00 68.19 534 ASN A CA 1
ATOM 4259 C C . ASN A 1 534 ? -37.855 7.109 28.627 1.00 68.19 534 ASN A C 1
ATOM 4261 O O . ASN A 1 534 ? -38.100 6.477 27.593 1.00 68.19 534 ASN A O 1
ATOM 4265 N N . ARG A 1 535 ? -36.953 8.100 28.627 1.00 72.19 535 ARG A N 1
ATOM 4266 C CA . ARG A 1 535 ? -36.182 8.443 27.421 1.00 72.19 535 ARG A CA 1
ATOM 4267 C C . ARG A 1 535 ? -34.992 7.506 27.257 1.00 72.19 535 ARG A C 1
ATOM 4269 O O . ARG A 1 535 ? -34.006 7.603 27.978 1.00 72.19 535 ARG A O 1
ATOM 4276 N N . LYS A 1 536 ? -35.062 6.638 26.245 1.00 79.19 536 LYS A N 1
ATOM 4277 C CA . LYS A 1 536 ? -33.946 5.769 25.849 1.00 79.19 536 LYS A CA 1
ATOM 4278 C C . LYS A 1 536 ? -32.795 6.626 25.331 1.00 79.19 536 LYS A C 1
ATOM 4280 O O . LYS A 1 536 ? -32.869 7.161 24.221 1.00 79.19 536 LYS A O 1
ATOM 4285 N N . LYS A 1 537 ? -31.751 6.739 26.146 1.00 88.06 537 LYS A N 1
ATOM 4286 C CA . LYS A 1 537 ? -30.528 7.478 25.845 1.00 88.06 537 LYS A CA 1
ATOM 4287 C C . LYS A 1 537 ? -29.500 6.553 25.194 1.00 88.06 537 LYS A C 1
ATOM 4289 O O . LYS A 1 537 ? -29.233 5.464 25.704 1.00 88.06 537 LYS A O 1
ATOM 4294 N N . ILE A 1 538 ? -28.938 6.989 24.071 1.00 90.88 538 ILE A N 1
ATOM 4295 C CA . ILE A 1 538 ? -27.727 6.408 23.482 1.00 90.88 538 ILE A CA 1
ATOM 4296 C C . ILE A 1 538 ? -26.600 7.399 23.759 1.00 90.88 538 ILE A C 1
ATOM 4298 O O . ILE A 1 538 ? -26.774 8.580 23.495 1.00 90.88 538 ILE A O 1
ATOM 4302 N N . LEU A 1 539 ? -25.489 6.941 24.319 1.00 92.94 539 LEU A N 1
ATOM 4303 C CA . LEU A 1 539 ? -24.281 7.721 24.562 1.00 92.94 539 LEU A CA 1
ATOM 4304 C C . LEU A 1 539 ? -23.148 7.126 23.728 1.00 92.94 539 LEU A C 1
ATOM 4306 O O . LEU A 1 539 ? -22.922 5.921 23.772 1.00 92.94 539 LEU A O 1
ATOM 4310 N N . ILE A 1 540 ? -22.454 7.966 22.976 1.00 93.69 540 ILE A N 1
ATOM 4311 C CA . ILE A 1 540 ? -21.408 7.586 22.032 1.00 93.69 540 ILE A CA 1
ATOM 4312 C C . ILE A 1 540 ? -20.162 8.390 22.383 1.00 93.69 540 ILE A C 1
ATOM 4314 O O . ILE A 1 540 ? -20.190 9.621 22.351 1.00 93.69 540 ILE A O 1
ATOM 4318 N N . SER A 1 541 ? -19.073 7.698 22.689 1.00 94.56 541 SER A N 1
ATOM 4319 C CA . SER A 1 541 ? -17.723 8.257 22.721 1.00 94.56 541 SER A CA 1
ATOM 4320 C C . SER A 1 541 ? -16.880 7.640 21.604 1.00 94.56 541 SER A C 1
ATOM 4322 O O . SER A 1 541 ? -17.347 6.820 20.811 1.00 94.56 541 SER A O 1
ATOM 4324 N N . GLU A 1 542 ? -15.620 8.052 21.520 1.00 94.50 542 GLU A N 1
ATOM 4325 C CA . GLU A 1 542 ? -14.658 7.522 20.559 1.00 94.50 542 GLU A CA 1
ATOM 4326 C C . GLU A 1 542 ? -14.345 6.036 20.783 1.00 94.50 542 GLU A C 1
ATOM 4328 O O . GLU A 1 542 ? -14.045 5.315 19.833 1.00 94.50 542 GLU A O 1
ATOM 4333 N N . ASP A 1 543 ? -14.420 5.581 22.030 1.00 95.00 543 ASP A N 1
ATOM 4334 C CA . ASP A 1 543 ? -13.952 4.281 22.496 1.00 95.00 543 ASP A CA 1
ATOM 4335 C C . ASP A 1 543 ? -15.062 3.398 23.072 1.00 95.00 543 ASP A C 1
ATOM 4337 O O . ASP A 1 543 ? -14.825 2.211 23.277 1.00 95.00 543 ASP A O 1
ATOM 4341 N N . TYR A 1 544 ? -16.267 3.915 23.317 1.00 95.75 544 TYR A N 1
ATOM 4342 C CA . TYR A 1 544 ? -17.401 3.112 23.763 1.00 95.75 544 TYR A CA 1
ATOM 4343 C C . TYR A 1 544 ? -18.749 3.664 23.294 1.00 95.75 544 TYR A C 1
ATOM 4345 O O . TYR A 1 544 ? -18.925 4.847 23.009 1.00 95.75 544 TYR A O 1
ATOM 4353 N N . VAL A 1 545 ? -19.743 2.781 23.247 1.00 95.19 545 VAL A N 1
ATOM 4354 C CA . VAL A 1 545 ? -21.144 3.133 23.014 1.00 95.19 545 VAL A CA 1
ATOM 4355 C C . VAL A 1 545 ? -21.986 2.506 24.106 1.00 95.19 545 VAL A C 1
ATOM 4357 O O . VAL A 1 545 ? -21.915 1.304 24.339 1.00 95.19 545 VAL A O 1
ATOM 4360 N N . PHE A 1 546 ? -22.806 3.315 24.767 1.00 95.69 546 PHE A N 1
ATOM 4361 C CA . PHE A 1 546 ? -23.765 2.890 25.775 1.00 95.69 546 PHE A CA 1
ATOM 4362 C C . PHE A 1 546 ? -25.190 3.138 25.284 1.00 95.69 546 PHE A C 1
ATOM 4364 O O . PHE A 1 546 ? -25.513 4.210 24.776 1.00 95.69 546 PHE A O 1
ATOM 4371 N N . LYS A 1 547 ? -26.076 2.161 25.466 1.00 93.12 547 LYS A N 1
ATOM 4372 C CA . LYS A 1 547 ? -27.505 2.298 25.186 1.00 93.12 547 LYS A CA 1
ATOM 4373 C C . LYS A 1 547 ? -28.299 1.840 26.397 1.00 93.12 547 LYS A C 1
ATOM 4375 O O . LYS A 1 547 ? -28.167 0.700 26.850 1.00 93.12 547 LYS A O 1
ATOM 4380 N N . ASP A 1 548 ? -29.175 2.717 26.873 1.00 90.88 548 ASP A N 1
ATOM 4381 C CA . ASP A 1 548 ? -30.017 2.421 28.025 1.00 90.88 548 ASP A CA 1
ATOM 4382 C C . ASP A 1 548 ? -30.873 1.158 27.800 1.00 90.88 548 ASP A C 1
ATOM 4384 O O . ASP A 1 548 ? -31.490 0.966 26.744 1.00 90.88 548 ASP A O 1
ATOM 4388 N N . GLY A 1 549 ? -30.843 0.256 28.782 1.00 90.25 549 GLY A N 1
ATOM 4389 C CA . GLY A 1 549 ? -31.451 -1.077 28.733 1.00 90.25 549 GLY A CA 1
ATOM 4390 C C . GLY A 1 549 ? -30.709 -2.147 27.913 1.00 90.25 549 GLY A C 1
ATOM 4391 O O . GLY A 1 549 ? -31.110 -3.307 27.973 1.00 90.25 549 GLY A O 1
ATOM 4392 N N . TYR A 1 550 ? -29.650 -1.802 27.170 1.00 90.81 550 TYR A N 1
ATOM 4393 C CA . TYR A 1 550 ? -28.856 -2.753 26.366 1.00 90.81 550 TYR A CA 1
ATOM 4394 C C . TYR A 1 550 ? -27.401 -2.898 26.838 1.00 90.81 550 TYR A C 1
ATOM 4396 O O . TYR A 1 550 ? -26.760 -3.886 26.487 1.00 90.81 550 TYR A O 1
ATOM 4404 N N . GLY A 1 551 ? -26.896 -1.964 27.650 1.00 94.56 551 GLY A N 1
ATOM 4405 C CA . GLY A 1 551 ? -25.532 -1.984 28.188 1.00 94.56 551 GLY A CA 1
ATOM 4406 C C . GLY A 1 551 ? -24.567 -1.114 27.383 1.00 94.56 551 GLY A C 1
ATOM 4407 O O . GLY A 1 551 ? -24.990 -0.184 26.696 1.00 94.56 551 GLY A O 1
ATOM 4408 N N . SER A 1 552 ? -23.272 -1.406 27.488 1.00 94.75 552 SER A N 1
ATOM 4409 C CA . SER A 1 552 ? -22.211 -0.741 26.727 1.00 94.75 552 SER A CA 1
ATOM 4410 C C . SER A 1 552 ? -21.340 -1.744 25.988 1.00 94.75 552 SER A C 1
ATOM 4412 O O . SER A 1 552 ? -21.118 -2.841 26.494 1.00 94.75 552 SER A O 1
ATOM 4414 N N . ILE A 1 553 ? -20.805 -1.318 24.848 1.00 96.19 553 ILE A N 1
ATOM 4415 C CA . ILE A 1 553 ? -19.654 -1.940 24.190 1.00 96.19 553 ILE A CA 1
ATOM 4416 C C . ILE A 1 553 ? -18.503 -0.944 24.157 1.00 96.19 553 ILE A C 1
ATOM 4418 O O . ILE A 1 553 ? -18.742 0.259 24.054 1.00 96.19 553 ILE A O 1
ATOM 4422 N N . SER A 1 554 ? -17.272 -1.429 24.203 1.00 95.62 554 SER A N 1
ATOM 4423 C CA . SER A 1 554 ? -16.075 -0.617 24.033 1.00 95.62 554 SER A CA 1
ATOM 4424 C C . SER A 1 554 ? -15.096 -1.229 23.035 1.00 95.62 554 SER A C 1
ATOM 4426 O O . SER A 1 554 ? -15.064 -2.440 22.807 1.00 95.62 554 SER A O 1
ATOM 4428 N N . PHE A 1 555 ? -14.267 -0.374 22.446 1.00 95.00 555 PHE A N 1
ATOM 4429 C CA . PHE A 1 555 ? -13.120 -0.753 21.627 1.00 95.00 555 PHE A CA 1
ATOM 4430 C C . PHE A 1 555 ? -12.129 -1.642 22.405 1.00 95.00 555 PHE A C 1
ATOM 4432 O O . PHE A 1 555 ? -11.471 -2.522 21.837 1.00 95.00 555 PHE A O 1
ATOM 4439 N N . TYR A 1 556 ? -12.060 -1.424 23.721 1.00 92.56 556 TYR A N 1
ATOM 4440 C CA . TYR A 1 556 ? -11.199 -2.126 24.670 1.00 92.56 556 TYR A CA 1
ATOM 4441 C C . TYR A 1 556 ? -11.900 -3.284 25.376 1.00 92.56 556 TYR A C 1
ATOM 4443 O O . TYR A 1 556 ? -11.385 -3.777 26.379 1.00 92.56 556 TYR A O 1
ATOM 4451 N N . ASP A 1 557 ? -13.065 -3.728 24.902 1.00 87.19 557 ASP A N 1
ATOM 4452 C CA . ASP A 1 557 ? -13.651 -4.961 25.408 1.00 87.19 557 ASP A CA 1
ATOM 4453 C C . ASP A 1 557 ? -12.701 -6.086 24.984 1.00 87.19 557 ASP A C 1
ATOM 4455 O O . ASP A 1 557 ? -12.660 -6.503 23.835 1.00 87.19 557 ASP A O 1
ATOM 4459 N N . HIS A 1 558 ? -11.797 -6.449 25.894 1.00 64.19 558 HIS A N 1
ATOM 4460 C CA . HIS A 1 558 ? -10.665 -7.325 25.630 1.00 64.19 558 HIS A CA 1
ATOM 4461 C C . HIS A 1 558 ? -11.142 -8.767 25.602 1.00 64.19 558 HIS A C 1
ATOM 4463 O O . HIS A 1 558 ? -11.036 -9.489 26.596 1.00 64.19 558 HIS A O 1
ATOM 4469 N N . THR A 1 559 ? -11.658 -9.203 24.461 1.00 72.19 559 THR A N 1
ATOM 4470 C CA . THR A 1 559 ? -11.565 -10.622 24.161 1.00 72.19 559 THR A CA 1
ATOM 4471 C C . THR A 1 559 ? -10.203 -10.860 23.508 1.00 72.19 559 THR A C 1
ATOM 4473 O O . THR A 1 559 ? -9.770 -10.100 22.644 1.00 72.19 559 THR A O 1
ATOM 4476 N N . ASP A 1 560 ? -9.501 -11.922 23.910 1.00 79.62 560 ASP A N 1
ATOM 4477 C CA . ASP A 1 560 ? -8.266 -12.373 23.237 1.00 79.62 560 ASP A CA 1
ATOM 4478 C C . ASP A 1 560 ? -8.530 -12.805 21.770 1.00 79.62 560 ASP A C 1
ATOM 4480 O O . ASP A 1 560 ? -7.632 -13.246 21.045 1.00 79.62 560 ASP A O 1
ATOM 4484 N N . ASP A 1 561 ? -9.785 -12.692 21.326 1.00 87.81 561 ASP A N 1
ATOM 4485 C CA . ASP A 1 561 ? -10.294 -13.085 20.032 1.00 87.81 561 ASP A CA 1
ATOM 4486 C C . ASP A 1 561 ? -10.992 -11.913 19.333 1.00 87.81 561 ASP A C 1
ATOM 4488 O O . ASP A 1 561 ? -12.195 -11.694 19.466 1.00 87.81 561 ASP A O 1
ATOM 4492 N N . VAL A 1 562 ? -10.240 -11.204 18.490 1.00 87.31 562 VAL A N 1
ATOM 4493 C CA . VAL A 1 562 ? -10.767 -10.090 17.689 1.00 87.31 562 VAL A CA 1
ATOM 4494 C C . VAL A 1 562 ? -12.008 -10.488 16.878 1.00 87.31 562 VAL A C 1
ATOM 4496 O O . VAL A 1 562 ? -12.867 -9.649 16.623 1.00 87.31 562 VAL A O 1
ATOM 4499 N N . HIS A 1 563 ? -12.161 -11.761 16.496 1.00 88.81 563 HIS A N 1
ATOM 4500 C CA . HIS A 1 563 ? -13.368 -12.220 15.812 1.00 88.81 563 HIS A CA 1
ATOM 4501 C C . HIS A 1 563 ? -14.625 -12.040 16.672 1.00 88.81 563 HIS A C 1
ATOM 4503 O O . HIS A 1 563 ? -15.668 -11.610 16.172 1.00 88.81 563 HIS A O 1
ATOM 4509 N N . ASN A 1 564 ? -14.517 -12.339 17.964 1.00 91.12 564 ASN A N 1
ATOM 4510 C CA . ASN A 1 564 ? -15.613 -12.219 18.907 1.00 91.12 564 ASN A CA 1
ATOM 4511 C C . ASN A 1 564 ? -15.965 -10.747 19.167 1.00 91.12 564 ASN A C 1
ATOM 4513 O O . ASN A 1 564 ? -17.146 -10.407 19.154 1.00 91.12 564 ASN A O 1
ATOM 4517 N N . ASP A 1 565 ? -14.968 -9.863 19.286 1.00 91.44 565 ASP A N 1
ATOM 4518 C CA . ASP A 1 565 ? -15.195 -8.410 19.381 1.00 91.44 565 ASP A CA 1
ATOM 4519 C C . ASP A 1 565 ? -16.030 -7.902 18.196 1.00 91.44 565 ASP A C 1
ATOM 4521 O O . ASP A 1 565 ? -17.032 -7.211 18.379 1.00 91.44 565 ASP A O 1
ATOM 4525 N N . LEU A 1 566 ? -15.679 -8.310 16.971 1.00 90.25 566 LEU A N 1
ATOM 4526 C CA . LEU A 1 566 ? -16.398 -7.910 15.758 1.00 90.25 566 LEU A CA 1
ATOM 4527 C C . LEU A 1 566 ? -17.854 -8.389 15.746 1.00 90.25 566 LEU A C 1
ATOM 4529 O O . LEU A 1 566 ? -18.740 -7.655 15.297 1.00 90.25 566 LEU A O 1
ATOM 4533 N N . ILE A 1 567 ? -18.109 -9.611 16.222 1.00 91.94 567 ILE A N 1
ATOM 4534 C CA . ILE A 1 567 ? -19.469 -10.146 16.354 1.00 91.94 567 ILE A CA 1
ATOM 4535 C C . ILE A 1 567 ? -20.245 -9.336 17.391 1.00 91.94 567 ILE A C 1
ATOM 4537 O O . ILE A 1 567 ? -21.344 -8.875 17.090 1.00 91.94 567 ILE A O 1
ATOM 4541 N N . ILE A 1 568 ? -19.665 -9.111 18.572 1.00 93.50 568 ILE A N 1
ATOM 4542 C CA . ILE A 1 568 ? -20.302 -8.379 19.673 1.00 93.50 568 ILE A CA 1
ATOM 4543 C C . ILE A 1 568 ? -20.653 -6.954 19.242 1.00 93.50 568 ILE A C 1
ATOM 4545 O O . ILE A 1 568 ? -21.785 -6.513 19.451 1.00 93.50 568 ILE A O 1
ATOM 4549 N N . TRP A 1 569 ? -19.723 -6.243 18.601 1.00 95.00 569 TRP A N 1
ATOM 4550 C CA . TRP A 1 569 ? -19.966 -4.885 18.117 1.00 95.00 569 TRP A CA 1
ATOM 4551 C C . TRP A 1 569 ? -21.089 -4.853 17.090 1.00 95.00 569 TRP A C 1
ATOM 4553 O O . TRP A 1 569 ? -21.995 -4.028 17.196 1.00 95.00 569 TRP A O 1
ATOM 4563 N N . LYS A 1 570 ? -21.080 -5.781 16.128 1.00 93.44 570 LYS A N 1
ATOM 4564 C CA . LYS A 1 570 ? -22.129 -5.863 15.113 1.00 93.44 570 LYS A CA 1
ATOM 4565 C C . LYS A 1 570 ? -23.492 -6.190 15.723 1.00 93.44 570 LYS A C 1
ATOM 4567 O O . LYS A 1 570 ? -24.460 -5.495 15.438 1.00 93.44 570 LYS A O 1
ATOM 4572 N N . GLU A 1 571 ? -23.574 -7.194 16.593 1.00 94.12 571 GLU A N 1
ATOM 4573 C CA . GLU A 1 571 ? -24.822 -7.569 17.267 1.00 94.12 571 GLU A CA 1
ATOM 4574 C C . GLU A 1 571 ? -25.370 -6.448 18.151 1.00 94.12 571 GLU A C 1
ATOM 4576 O O . GLU A 1 571 ? -26.587 -6.281 18.265 1.00 94.12 571 GLU A O 1
ATOM 4581 N N . PHE A 1 572 ? -24.491 -5.696 18.813 1.00 94.00 572 PHE A N 1
ATOM 4582 C CA . PHE A 1 572 ? -24.895 -4.541 19.599 1.00 94.00 572 PHE A CA 1
ATOM 4583 C C . PHE A 1 572 ? -25.433 -3.430 18.696 1.00 94.00 572 PHE A C 1
ATOM 4585 O O . PHE A 1 572 ? -26.518 -2.917 18.965 1.00 94.00 572 PHE A O 1
ATOM 4592 N N . MET A 1 573 ? -24.742 -3.121 17.596 1.00 93.06 573 MET A N 1
ATOM 4593 C CA . MET A 1 573 ? -25.173 -2.115 16.621 1.00 93.06 573 MET A CA 1
ATOM 4594 C C . MET A 1 573 ? -26.485 -2.491 15.919 1.00 93.06 573 MET A C 1
ATOM 4596 O O . MET A 1 573 ? -27.345 -1.631 15.756 1.00 93.06 573 MET A O 1
ATOM 4600 N N . ASP A 1 574 ? -26.712 -3.770 15.612 1.00 92.38 574 ASP A N 1
ATOM 4601 C CA . ASP A 1 574 ? -27.980 -4.264 15.052 1.00 92.38 574 ASP A CA 1
ATOM 4602 C C . ASP A 1 574 ? -29.162 -4.114 16.039 1.00 92.38 574 ASP A C 1
ATOM 4604 O O . ASP A 1 574 ? -30.325 -4.029 15.631 1.00 92.38 574 ASP A O 1
ATOM 4608 N N . LYS A 1 575 ? -28.887 -4.062 17.352 1.00 90.38 575 LYS A N 1
ATOM 4609 C CA . LYS A 1 575 ? -29.896 -3.813 18.398 1.00 90.38 575 LYS A CA 1
ATOM 4610 C C . LYS A 1 575 ? -30.190 -2.325 18.606 1.00 90.38 575 LYS A C 1
ATOM 4612 O O . LYS A 1 575 ? -31.205 -2.015 19.251 1.00 90.38 575 LYS A O 1
ATOM 4617 N N . ILE A 1 576 ? -29.324 -1.402 18.167 1.00 86.00 576 ILE A N 1
ATOM 4618 C CA . ILE A 1 576 ? -29.484 0.053 18.371 1.00 86.00 576 ILE A CA 1
ATOM 4619 C C . ILE A 1 576 ? -30.652 0.603 17.547 1.00 86.00 576 ILE A C 1
ATOM 4621 O O . ILE A 1 576 ? -31.574 1.200 18.187 1.00 86.00 576 ILE A O 1
#

Foldseek 3Di:
DDDDDDDPPDDPVVVVVVVVVVVVVVVVVPDLFAQDPVSVVVLLVVLVKDKDKDKDFPPPPCVVVVVVVVVVPPDDDDDDDDDPDPDPGFIKMWMWIDDQWKIKIWIWTADPPDPPDRPTATPDMDIDTPPVLVLFDQWFDQDPVPSDTHGLLSCCSHVDRGNPLNSQQVNQVSVLSVFWDPLPVVVVPDDPPPPPDDDDDDDDDDDDDDDDDDPDDDDDPDPDDPPPPSLADRVSVLQSQVQVQVQVLCVLPVQWDWTADDPSHGFIFIAGVVRHTFKTKGKDFDDPPPPLPLDDFFARWGHDPNDIDGPCPVHTTPRMFIKIFGDPQPDKDFPPLDDPSFADPVQVPPPPQPFCPPVVLPLPPPPDDDPDDDDDDDDDDDDDDDDDDDPDFDFDWDFDDDPQTATETEGEPTIIGRGGMTGCGDPNVVSVVVVVLLRLCCVLPVVCSSVVVQPPPDPPDDDDDDDDDDDDDDDDDDDDDDPDDDDDDDDPDDPPVVVVVVPPPDDDDDDDDDDDDDDPDPPDDDDPPVPPVSHFYWHDYSFKIQTPPLGMDGSPPDDVRSSVSSVVSNVSSVVD

Secondary structure (DSSP, 8-state):
-----------HHHHHHHHHHHHHHHHHH--TTS--HHHHHHHHHHTT-EEEEEEE--TTSSHHHHHHHHHH-SS----------------EEEEEEE-SSEEEEEEEE--TT-TT----EEEEEEEEE-GGGTT---BPPPPTTT--PPBHHHHHHHS-SSTHHHHHHHHHHHHHHHHS--SSGGGSS---------------------------------TT----------HHHHHHHHHHHHHHHTTT-TTEEEEEEETTEEEEEEEETTS-EEEEEEEEE--TTS-GGG-PPEE--EEETTEEE-S-TT-EESSEEEEEEE--TT--EETTTS-GGGB-HHHHTSSS-----TTT-----------------------------------EEE---STT--EEEE---SPEE---EEE--GGGGGHHHHHHHHHHHIIIIIHHHHSS-----------------------PPPP----------------HHHHHHTT-----------------------------TT--EEEE-SSEEEETTTEEEETT---S-HHHHHHHHHHHHHH-

Sequence (576 aa):
MSTITVANTVDPDDEYRSQLSKIIQLFQDYNPGKITQQNITNICNILNLETFVDTLTEEHQEDETEMLKQQQQQQQPTQERETTAVIPTKNVIRLSIASKIIVIDIDFVINSENTSRFTNSVKDAKLVLASNFDNFNYFNPSNKETNKTSNIIYNSLKLYDNLVKFYQNLKFLTLLDKYSSTGIDDLNTNTTTTTTGNINGTTNTSSETNNAINFTSNSINNTGNTFTHTDGFDLFKYFTMLESYLRHCFEKFPNLEVVSNYNDLFGIYFMRKSQTPLLKLTFEEVNDSSSSDNIKPLLEFEHKHGEWYCPYPNKSISGICLVLQVLDENLMFTDNLIAKELLLPSSLSISHPEQVTDNDISLSNHGDTVNTHNNNNNNNNNNKNKNNNGNKVTSLTTATSGANDKYVEITFTSKFYKYKKFNISNENLNYLTDIVKWIYWYDTVLKPFISGELPKKGNVGISGTNSMKNSAVNHKGGRRPSTNVMQEEGIQQISLHDIIRDNVKAGNDGANMGIDNDIIMEDDELDNTNIDNNRKKILISEDYVFKDGYGSISFYDHTDDVHNDLIIWKEFMDKI